Protein AF-A0AAD6BF63-F1 (afdb_mono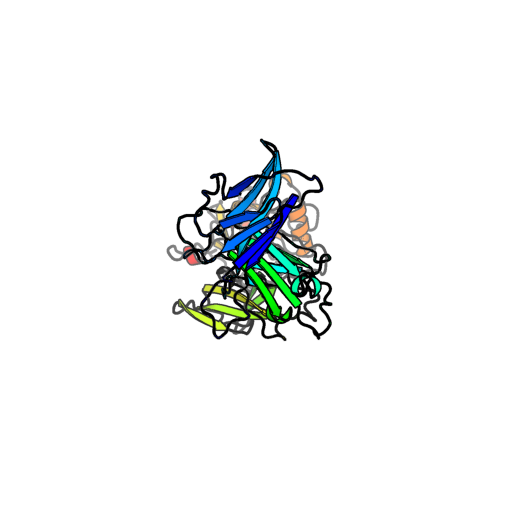mer)

Solvent-accessible surface area (backbone atoms only — not comparable to full-atom values): 25224 Å² total; per-residue (Å²): 88,82,49,79,48,80,51,78,72,89,88,39,99,86,49,101,62,74,76,59,61,53,77,49,70,58,66,68,98,68,91,70,81,52,47,65,30,43,80,86,42,76,59,72,80,46,100,44,47,49,79,58,62,60,34,38,37,42,36,69,60,101,60,81,88,59,42,46,37,36,31,25,48,89,91,45,77,47,20,34,39,37,37,33,40,58,60,85,86,80,96,36,78,48,62,45,15,47,34,61,57,53,46,36,37,36,40,39,46,72,83,79,77,63,97,71,82,90,50,75,71,47,50,36,39,20,73,34,66,47,34,66,75,66,43,94,82,42,70,70,47,71,47,72,76,52,96,71,32,32,62,44,80,47,75,58,87,71,59,74,91,55,85,81,90,68,62,49,37,40,21,40,40,36,38,52,64,54,30,35,38,77,50,72,48,75,44,49,70,71,74,30,27,34,35,59,45,42,42,79,74,50,45,44,54,55,95,79,32,25,38,51,44,71,42,78,31,92,70,47,53,79,59,55,89,76,55,39,69,38,52,42,36,40,35,25,32,60,90,78,63,49,76,49,74,38,70,54,54,61,39,72,60,63,41,50,32,36,30,38,24,30,22,52,61,85,52,98,33,42,69,18,55,68,35,73,78,40,69,60,74,53,65,36,90,79,50,62,45,30,33,33,34,66,33,60,68,93,66,41,22,52,47,64,23,38,58,38,74,74,43,42,34,76,83,88,64,69,43,74,73,37,43,41,30,67,41,41,53,47,42,28,73,55,80,56,60,62,39,82,70,36,44,72,17,33,37,38,27,36,52,53,101,54,56,66,50,54,33,45,35,40,40,44,74,39,39,26,56,29,35,38,37,13,41,68,51,58,85,36,48,78,76,84,72,88,44,56,66,86,78,68,88,83,65,38,67,40,29,38,29,36,27,40,8,35,59,39,48,51,53,54,50,53,30,59,77,68,73,42,79,54,33,32,26,30,38,66,48,70,64,86,80,45,78,87,53,85,76,51,54,57,92,82,50,72,129

InterPro domains:
  IPR003137 PA domain [PF02225] (324-409)
  IPR013783 Immunoglobulin-like fold [G3DSA:2.60.40.10] (90-192)
  IPR013783 Immunoglobulin-like fold [G3DSA:2.60.40.10] (196-277)
  IPR015528 Interleukin-12 beta [PR01928] (93-108)
  IPR015528 Interleukin-12 beta [PR01928] (159-170)
  IPR015528 Interleukin-12 beta [PR01928] (219-229)
  IPR019482 Interleukin-12 beta, central domain [PF10420] (91-175)
  IPR036116 Fibronectin type III superfamily [SSF49265] (84-193)
  IPR046450 PA domain superfamily [SSF52025] (342-430)
  IPR050676 Interleukin-12 [PTHR48485] (19-280)

Structure (mmCIF, N/CA/C/O backbone):
data_AF-A0AAD6BF63-F1
#
_entry.id   AF-A0AAD6BF63-F1
#
loop_
_atom_site.group_PDB
_atom_site.id
_atom_site.type_symbol
_atom_site.label_atom_id
_atom_site.label_alt_id
_atom_site.label_comp_id
_atom_site.label_asym_id
_atom_site.label_entity_id
_atom_site.label_seq_id
_atom_site.pdbx_PDB_ins_code
_atom_site.Cartn_x
_atom_site.Cartn_y
_atom_site.Cartn_z
_atom_site.occupancy
_atom_site.B_iso_or_equiv
_atom_site.auth_seq_id
_atom_site.auth_comp_id
_atom_site.auth_asym_id
_atom_site.auth_atom_id
_atom_site.pdbx_PDB_model_num
ATOM 1 N N . MET A 1 1 ? -41.606 5.055 28.923 1.00 44.38 1 MET A N 1
ATOM 2 C CA . MET A 1 1 ? -40.143 5.144 29.204 1.00 44.38 1 MET A CA 1
ATOM 3 C C . MET A 1 1 ? -39.521 3.751 29.222 1.00 44.38 1 MET A C 1
ATOM 5 O O . MET A 1 1 ? -40.107 2.867 29.837 1.00 44.38 1 MET A O 1
ATOM 9 N N . SER A 1 2 ? -38.359 3.541 28.598 1.00 39.62 2 SER A N 1
ATOM 10 C CA . SER A 1 2 ? -37.709 2.217 28.522 1.00 39.62 2 SER A CA 1
ATOM 11 C C . SER A 1 2 ? -36.496 2.126 29.455 1.00 39.62 2 SER A C 1
ATOM 13 O O . SER A 1 2 ? -35.692 3.055 29.500 1.00 39.62 2 SER A O 1
ATOM 15 N N . GLY A 1 3 ? -36.372 1.033 30.209 1.00 42.16 3 GLY A N 1
ATOM 16 C CA . GLY A 1 3 ? -35.254 0.733 31.108 1.00 42.16 3 GLY A CA 1
ATOM 17 C C . GLY A 1 3 ? -34.607 -0.624 30.805 1.00 42.16 3 GLY A C 1
ATOM 18 O O . GLY A 1 3 ? -35.201 -1.479 30.152 1.00 42.16 3 GLY A O 1
ATOM 19 N N . LEU A 1 4 ? -33.380 -0.819 31.281 1.00 47.75 4 LEU A N 1
ATOM 20 C CA . LEU A 1 4 ? -32.628 -2.076 31.197 1.00 47.75 4 LEU A CA 1
ATOM 21 C C . LEU A 1 4 ? -32.283 -2.522 32.622 1.00 47.75 4 LEU A C 1
ATOM 23 O O . LEU A 1 4 ? -31.852 -1.688 33.423 1.00 47.75 4 LEU A O 1
ATOM 27 N N . LEU A 1 5 ? -32.489 -3.803 32.937 1.00 49.31 5 LEU A N 1
ATOM 28 C CA . LEU A 1 5 ? -32.073 -4.417 34.198 1.00 49.31 5 LEU A CA 1
ATOM 29 C C . LEU A 1 5 ? -31.110 -5.570 33.892 1.00 49.31 5 LEU A C 1
ATOM 31 O O . LEU A 1 5 ? -31.441 -6.473 33.122 1.00 49.31 5 LEU A O 1
ATOM 35 N N . PHE A 1 6 ? -29.921 -5.523 34.487 1.00 49.81 6 PHE A N 1
ATOM 36 C CA . PHE A 1 6 ? -28.864 -6.510 34.276 1.00 49.81 6 PHE A CA 1
ATOM 37 C C . PHE A 1 6 ? -28.764 -7.450 35.475 1.00 49.81 6 PHE A C 1
ATOM 39 O O . PHE A 1 6 ? -28.736 -6.992 36.618 1.00 49.81 6 PHE A O 1
ATOM 46 N N . LEU A 1 7 ? -28.682 -8.754 35.212 1.00 48.94 7 LEU A N 1
ATOM 47 C CA . LEU A 1 7 ? -28.400 -9.771 36.223 1.00 48.94 7 LEU A CA 1
ATOM 48 C C . LEU A 1 7 ? -26.931 -10.204 36.095 1.00 48.94 7 LEU A C 1
ATOM 50 O O . LEU A 1 7 ? -26.567 -10.829 35.099 1.00 48.94 7 LEU A O 1
ATOM 54 N N . SER A 1 8 ? -26.104 -9.854 37.090 1.00 38.94 8 SER A N 1
ATOM 55 C CA . SER A 1 8 ? -24.683 -10.235 37.168 1.00 38.94 8 SER A CA 1
ATOM 56 C C . SER A 1 8 ? -24.482 -11.463 38.057 1.00 38.94 8 SER A C 1
ATOM 58 O O . SER A 1 8 ? -25.008 -11.511 39.168 1.00 38.94 8 SER A O 1
ATOM 60 N N . LEU A 1 9 ? -23.694 -12.436 37.589 1.00 41.47 9 LEU A N 1
ATOM 61 C CA . LEU A 1 9 ? -23.338 -13.660 38.328 1.00 41.47 9 LEU A CA 1
ATOM 62 C C . LEU A 1 9 ? -22.025 -13.526 39.132 1.00 41.47 9 LEU A C 1
ATOM 64 O O . LEU A 1 9 ? -21.637 -14.438 39.858 1.00 41.47 9 LEU A O 1
ATOM 68 N N . THR A 1 10 ? -21.340 -12.381 39.058 1.00 33.66 10 THR A N 1
ATOM 69 C CA . THR A 1 10 ? -19.917 -12.261 39.442 1.00 33.66 10 THR A CA 1
ATOM 70 C C . THR A 1 10 ? -19.624 -12.126 40.949 1.00 33.66 10 THR A C 1
ATOM 72 O O . THR A 1 10 ? -18.468 -12.010 41.347 1.00 33.66 10 THR A O 1
ATOM 75 N N . GLY A 1 11 ? -20.634 -12.208 41.821 1.00 28.75 11 GLY A N 1
ATOM 76 C CA . GLY A 1 11 ? -20.470 -12.187 43.285 1.00 28.75 11 GLY A CA 1
ATOM 77 C C . GLY A 1 11 ? -20.518 -13.557 43.973 1.00 28.75 11 GLY A C 1
ATOM 78 O O . GLY A 1 11 ? -20.603 -13.613 45.198 1.00 28.75 11 GLY A O 1
ATOM 79 N N . ALA A 1 12 ? -20.524 -14.656 43.220 1.00 29.94 12 ALA A N 1
ATOM 80 C CA . ALA A 1 12 ? -20.884 -15.970 43.735 1.00 29.94 12 ALA A CA 1
ATOM 81 C C . ALA A 1 12 ? -19.907 -17.061 43.280 1.00 29.94 12 ALA A C 1
ATOM 83 O O . ALA A 1 12 ? -20.274 -17.959 42.529 1.00 29.94 12 ALA A O 1
ATOM 84 N N . GLN A 1 13 ? -18.679 -17.057 43.807 1.00 30.78 13 GLN A N 1
ATOM 85 C CA . GLN A 1 13 ? -17.830 -18.255 43.705 1.00 30.78 13 GLN A CA 1
ATOM 86 C C . GLN A 1 13 ? -18.372 -19.467 44.494 1.00 30.78 13 GLN A C 1
ATOM 88 O O . GLN A 1 13 ? -17.776 -20.531 44.406 1.00 30.78 13 GLN A O 1
ATOM 93 N N . ASP A 1 14 ? -19.531 -19.362 45.162 1.00 27.61 14 ASP A N 1
ATOM 94 C CA . ASP A 1 14 ? -20.196 -20.495 45.829 1.00 27.61 14 ASP A CA 1
ATOM 95 C C . ASP A 1 14 ? -21.726 -20.588 45.627 1.00 27.61 14 ASP A C 1
ATOM 97 O O . ASP A 1 14 ? -22.393 -21.364 46.311 1.00 27.61 14 ASP A O 1
ATOM 101 N N . LEU A 1 15 ? -22.329 -19.872 44.667 1.00 29.83 15 LEU A N 1
ATOM 102 C CA . LEU A 1 15 ? -23.764 -20.035 44.372 1.00 29.83 15 LEU A CA 1
ATOM 103 C C . LEU A 1 15 ? -24.017 -20.211 42.872 1.00 29.83 15 LEU A C 1
ATOM 105 O O . LEU A 1 15 ? -24.083 -19.257 42.108 1.00 29.83 15 LEU A O 1
ATOM 109 N N . LYS A 1 16 ? -24.276 -21.462 42.472 1.00 32.34 16 LYS A N 1
ATOM 110 C CA . LYS A 1 16 ? -24.916 -21.845 41.199 1.00 32.34 16 LYS A CA 1
ATOM 111 C C . LYS A 1 16 ? -26.391 -21.391 41.121 1.00 32.34 16 LYS A C 1
ATOM 113 O O . LYS A 1 16 ? -27.248 -22.186 40.736 1.00 32.34 16 LYS A O 1
ATOM 118 N N . ARG A 1 17 ? -26.742 -20.176 41.548 1.00 39.25 17 ARG A N 1
ATOM 119 C CA . ARG A 1 17 ? -28.138 -19.708 41.562 1.00 39.25 17 ARG A CA 1
ATOM 120 C C . ARG A 1 17 ? -28.266 -18.246 41.156 1.00 39.25 17 ARG A C 1
ATOM 122 O O . ARG A 1 17 ? -27.541 -17.389 41.650 1.00 39.25 17 ARG A O 1
ATOM 129 N N . PHE A 1 18 ? -29.241 -17.999 40.278 1.00 46.19 18 PHE A N 1
ATOM 130 C CA . PHE A 1 18 ? -29.850 -16.691 40.038 1.00 46.19 18 PHE A CA 1
ATOM 131 C C . PHE A 1 18 ? -30.258 -16.037 41.372 1.00 46.19 18 PHE A C 1
ATOM 133 O O . PHE A 1 18 ? -30.515 -16.768 42.334 1.00 46.19 18 PHE A O 1
ATOM 140 N N . PRO A 1 19 ? -30.374 -14.696 41.463 1.00 53.03 19 PRO A N 1
ATOM 141 C CA . PRO A 1 19 ? -31.053 -14.095 42.605 1.00 53.03 19 PRO A CA 1
ATOM 142 C C . PRO A 1 19 ? -32.443 -14.726 42.727 1.00 53.03 19 PRO A C 1
ATOM 144 O O . PRO A 1 19 ? -33.228 -14.685 41.782 1.00 53.03 19 PRO A O 1
ATOM 147 N N . GLU A 1 20 ? -32.722 -15.345 43.878 1.00 54.06 20 GLU A N 1
ATOM 148 C CA . GLU A 1 20 ? -33.963 -16.103 44.102 1.00 54.06 20 GLU A CA 1
ATOM 149 C C . GLU A 1 20 ? -35.209 -15.206 43.980 1.00 54.06 20 GLU A C 1
ATOM 151 O O . GLU A 1 20 ? -36.297 -15.709 43.711 1.00 54.06 20 GLU A O 1
ATOM 156 N N . HIS A 1 21 ? -35.039 -13.879 44.098 1.00 64.25 21 HIS A N 1
ATOM 157 C CA . HIS A 1 21 ? -36.089 -12.871 43.971 1.00 64.25 21 HIS A CA 1
ATOM 158 C C . HIS A 1 21 ? -35.571 -11.570 43.333 1.00 64.25 21 HIS A C 1
ATOM 160 O O . HIS A 1 21 ? -34.516 -11.064 43.721 1.00 64.25 21 HIS A O 1
ATOM 166 N N . PHE A 1 22 ? -36.339 -10.975 42.414 1.00 71.62 22 PHE A N 1
ATOM 167 C CA . PHE A 1 22 ? -36.123 -9.601 41.941 1.00 71.62 22 PHE A CA 1
ATOM 168 C C . PHE A 1 22 ? -37.445 -8.840 41.781 1.00 71.62 22 PHE A C 1
ATOM 170 O O . PHE A 1 22 ? -38.493 -9.437 41.541 1.00 71.62 22 PHE A O 1
ATOM 177 N N . THR A 1 23 ? -37.397 -7.510 41.911 1.00 75.88 23 THR A N 1
ATOM 178 C CA . THR A 1 23 ? -38.577 -6.638 41.798 1.00 75.88 23 THR A CA 1
ATOM 179 C C . THR A 1 23 ? -38.396 -5.622 40.674 1.00 75.88 23 THR A C 1
ATOM 181 O O . THR A 1 23 ? -37.418 -4.876 40.644 1.00 75.88 23 THR A O 1
ATOM 184 N N . LEU A 1 24 ? -39.357 -5.572 39.753 1.00 77.56 24 LEU A N 1
ATOM 185 C CA . LEU A 1 24 ? -39.456 -4.567 38.698 1.00 77.56 24 LEU A CA 1
ATOM 186 C C . LEU A 1 24 ? -40.456 -3.486 39.113 1.00 77.56 24 LEU A C 1
ATOM 188 O O . LEU A 1 24 ? -41.549 -3.803 39.567 1.00 77.56 24 LEU A O 1
ATOM 192 N N . THR A 1 25 ? -40.116 -2.214 38.914 1.00 82.19 25 THR A N 1
ATOM 193 C CA . THR A 1 25 ? -41.004 -1.079 39.220 1.00 82.19 25 THR A CA 1
ATOM 194 C C . THR A 1 25 ? -41.415 -0.366 37.938 1.00 82.19 25 THR A C 1
ATOM 196 O O . THR A 1 25 ? -40.563 0.038 37.140 1.00 82.19 25 THR A O 1
ATOM 199 N N . CYS A 1 26 ? -42.720 -0.174 37.743 1.00 80.62 26 CYS A N 1
ATOM 200 C CA . CYS A 1 26 ? -43.263 0.585 36.622 1.00 80.62 26 CYS A CA 1
ATOM 201 C C . CYS A 1 26 ? -42.942 2.074 36.814 1.00 80.62 26 CYS A C 1
ATOM 203 O O . CYS A 1 26 ? -43.408 2.711 37.759 1.00 80.62 26 CYS A O 1
ATOM 205 N N . ARG A 1 27 ? -42.129 2.650 35.920 1.00 77.19 27 ARG A N 1
ATOM 206 C CA . ARG A 1 27 ? -41.770 4.075 35.977 1.00 77.19 27 ARG A CA 1
ATOM 207 C C . ARG A 1 27 ? -42.906 4.922 35.405 1.00 77.19 27 ARG A C 1
ATOM 209 O O . ARG A 1 27 ? -42.958 5.148 34.198 1.00 77.19 27 ARG A O 1
ATOM 216 N N . THR A 1 28 ? -43.798 5.393 36.270 1.00 74.62 28 THR A N 1
ATOM 217 C CA . THR A 1 28 ? -44.911 6.285 35.921 1.00 74.62 28 THR A CA 1
ATOM 218 C C . THR A 1 28 ? -45.142 7.318 37.024 1.00 74.62 28 THR A C 1
ATOM 220 O O . THR A 1 28 ? -44.917 7.037 38.197 1.00 74.62 28 THR A O 1
ATOM 223 N N . ASN A 1 29 ? -45.592 8.516 36.643 1.00 68.12 29 ASN A N 1
ATOM 224 C CA . ASN A 1 29 ? -45.964 9.587 37.578 1.00 68.12 29 ASN A CA 1
ATOM 225 C C . ASN A 1 29 ? -47.451 9.530 37.961 1.00 68.12 29 ASN A C 1
ATOM 227 O O . ASN A 1 29 ? -47.961 10.460 38.580 1.00 68.12 29 ASN A O 1
ATOM 231 N N . VAL A 1 30 ? -48.168 8.496 37.518 1.00 66.62 30 VAL A N 1
ATOM 232 C CA . VAL A 1 30 ? -49.625 8.445 37.599 1.00 66.62 30 VAL A CA 1
ATOM 233 C C . VAL A 1 30 ? -50.057 7.320 38.529 1.00 66.62 30 VAL A C 1
ATOM 235 O O . VAL A 1 30 ? -49.798 6.155 38.236 1.00 66.62 30 VAL A O 1
ATOM 238 N N . GLU A 1 31 ? -50.760 7.667 39.603 1.00 63.38 31 GLU A N 1
ATOM 239 C CA . GLU A 1 31 ? -51.355 6.714 40.545 1.00 63.38 31 GLU A CA 1
ATOM 240 C C . GLU A 1 31 ? -52.529 5.957 39.896 1.00 63.38 31 GLU A C 1
ATOM 242 O O . GLU A 1 31 ? -53.325 6.541 39.159 1.00 63.38 31 GLU A O 1
ATOM 247 N N . GLY A 1 32 ? -52.612 4.645 40.124 1.00 68.19 32 GLY A N 1
ATOM 248 C CA . GLY A 1 32 ? -53.682 3.779 39.616 1.00 68.19 32 GLY A CA 1
ATOM 249 C C . GLY A 1 32 ? -53.213 2.345 39.370 1.00 68.19 32 GLY A C 1
ATOM 250 O O . GLY A 1 32 ? -52.009 2.086 39.365 1.00 68.19 32 GLY A O 1
ATOM 251 N N . ASP A 1 33 ? -54.161 1.432 39.142 1.00 74.81 33 ASP A N 1
ATOM 252 C CA . ASP A 1 33 ? -53.856 0.044 38.785 1.00 74.81 33 ASP A CA 1
ATOM 253 C C . ASP A 1 33 ? -53.136 -0.032 37.433 1.00 74.81 33 ASP A C 1
ATOM 255 O O . ASP A 1 33 ? -53.403 0.725 36.492 1.00 74.81 33 ASP A O 1
ATOM 259 N N . VAL A 1 34 ? -52.178 -0.947 37.370 1.00 80.94 34 VAL A N 1
ATOM 260 C CA . VAL A 1 34 ? -51.298 -1.200 36.229 1.00 80.94 34 VAL A CA 1
ATOM 261 C C . VAL A 1 34 ? -51.386 -2.687 35.922 1.00 80.94 34 VAL A C 1
ATOM 263 O O . VAL A 1 34 ? -51.568 -3.476 36.840 1.00 80.94 34 VAL A O 1
ATOM 266 N N . THR A 1 35 ? -51.251 -3.089 34.665 1.00 82.31 35 THR A N 1
ATOM 267 C CA . THR A 1 35 ? -51.138 -4.501 34.272 1.00 82.31 35 THR A CA 1
ATOM 268 C C . THR A 1 35 ? -49.757 -4.775 33.697 1.00 82.31 35 THR A C 1
ATOM 270 O O . THR A 1 35 ? -49.189 -3.936 32.995 1.00 82.31 35 THR A O 1
ATOM 273 N N . TRP A 1 36 ? -49.180 -5.932 34.020 1.00 79.56 36 TRP A N 1
ATOM 274 C CA . TRP A 1 36 ? -47.876 -6.349 33.507 1.00 79.56 36 TRP A CA 1
ATOM 275 C C . TRP A 1 36 ? -48.029 -7.428 32.437 1.00 79.56 36 TRP A C 1
ATOM 277 O O . TRP A 1 36 ? -48.883 -8.298 32.531 1.00 79.56 36 TRP A O 1
ATOM 287 N N . THR A 1 37 ? -47.168 -7.364 31.428 1.00 79.75 37 THR A N 1
ATOM 288 C CA . THR A 1 37 ? -47.115 -8.298 30.290 1.00 79.75 37 THR A CA 1
ATOM 289 C C . THR A 1 37 ? -45.669 -8.733 30.062 1.00 79.75 37 THR A C 1
ATOM 291 O O . THR A 1 37 ? -44.748 -7.925 30.256 1.00 79.75 37 THR A O 1
ATOM 294 N N . PHE A 1 38 ? -45.461 -9.974 29.620 1.00 76.69 38 PHE A N 1
ATOM 295 C CA . PHE A 1 38 ? -44.154 -10.509 29.235 1.00 76.69 38 PHE A CA 1
ATOM 296 C C . PHE A 1 38 ? -44.184 -10.904 27.760 1.00 76.69 38 PHE A C 1
ATOM 298 O O . PHE A 1 38 ? -45.038 -11.668 27.339 1.00 76.69 38 PHE A O 1
ATOM 305 N N . GLN A 1 39 ? -43.276 -10.352 26.950 1.00 69.94 39 GLN A N 1
ATOM 306 C CA . GLN A 1 39 ? -43.172 -10.656 25.509 1.00 69.94 39 GLN A CA 1
ATOM 307 C C . GLN A 1 39 ? -44.490 -10.577 24.693 1.00 69.94 39 GLN A C 1
ATOM 309 O O . GLN A 1 39 ? -44.548 -11.136 23.606 1.00 69.94 39 GLN A O 1
ATOM 314 N N . LEU A 1 40 ? -45.482 -9.790 25.141 1.00 57.44 40 LEU A N 1
ATOM 315 C CA . LEU A 1 40 ? -46.830 -9.641 24.545 1.00 57.44 40 LEU A CA 1
ATOM 316 C C . LEU A 1 40 ? -47.825 -10.770 24.866 1.00 57.44 40 LEU A C 1
ATOM 318 O O . LEU A 1 40 ? -48.941 -10.734 24.355 1.00 57.44 40 LEU A O 1
ATOM 322 N N . GLU A 1 41 ? -47.462 -11.705 25.737 1.00 61.75 41 GLU A N 1
ATOM 323 C CA . GLU A 1 41 ? -48.410 -12.600 26.396 1.00 61.75 41 GLU A CA 1
ATOM 324 C C . GLU A 1 41 ? -48.751 -12.022 27.778 1.00 61.75 41 GLU A C 1
ATOM 326 O O . GLU A 1 41 ? -47.901 -11.416 28.456 1.00 61.75 41 GLU A O 1
ATOM 331 N N . ASP A 1 42 ? -50.026 -12.130 28.165 1.00 56.78 42 ASP A N 1
ATOM 332 C CA . ASP A 1 42 ? -50.430 -11.823 29.534 1.00 56.78 42 ASP A CA 1
ATOM 333 C C . ASP A 1 42 ? -49.626 -12.732 30.458 1.00 56.78 42 ASP A C 1
ATOM 335 O O . ASP A 1 42 ? -49.491 -13.931 30.212 1.00 56.78 42 ASP A O 1
ATOM 339 N N . VAL A 1 43 ? -49.025 -12.146 31.493 1.00 57.78 43 VAL A N 1
ATOM 340 C CA . VAL A 1 43 ? -48.313 -12.948 32.482 1.00 57.78 43 VAL A CA 1
ATOM 341 C C . VAL A 1 43 ? -49.380 -13.703 33.256 1.00 57.78 43 VAL A C 1
ATOM 343 O O . VAL A 1 43 ? -50.027 -13.123 34.130 1.00 57.78 43 VAL A O 1
ATOM 346 N N . ASP A 1 44 ? -49.585 -14.975 32.920 1.00 53.03 44 ASP A N 1
ATOM 347 C CA . ASP A 1 44 ? -50.369 -15.861 33.766 1.00 53.03 44 ASP A CA 1
ATOM 348 C C . ASP A 1 44 ? -49.751 -15.808 35.165 1.00 53.03 44 ASP A C 1
ATOM 350 O O . ASP A 1 44 ? -48.532 -15.917 35.333 1.00 53.03 44 ASP A O 1
ATOM 354 N N . ILE A 1 45 ? -50.590 -15.543 36.168 1.00 51.50 45 ILE A N 1
ATOM 355 C CA . ILE A 1 45 ? -50.193 -15.465 37.575 1.00 51.50 45 ILE A CA 1
ATOM 356 C C . ILE A 1 45 ? -49.860 -16.892 38.028 1.00 51.50 45 ILE A C 1
ATOM 358 O O . ILE A 1 45 ? -50.635 -17.548 38.721 1.00 51.50 45 ILE A O 1
ATOM 362 N N . GLU A 1 46 ? -48.731 -17.416 37.569 1.00 55.47 46 GLU A N 1
ATOM 363 C CA . GLU A 1 46 ? -48.124 -18.615 38.119 1.00 55.47 46 GLU A CA 1
ATOM 364 C C . GLU A 1 46 ? -47.610 -18.299 39.531 1.00 55.47 46 GLU A C 1
ATOM 366 O O . GLU A 1 46 ? -47.319 -17.147 39.866 1.00 55.47 46 GLU A O 1
ATOM 371 N N . GLU A 1 47 ? -47.467 -19.326 40.374 1.00 56.12 47 GLU A N 1
ATOM 372 C CA . GLU A 1 47 ? -47.097 -19.209 41.800 1.00 56.12 47 GLU A CA 1
ATOM 373 C C . GLU A 1 47 ? -45.792 -18.417 42.057 1.00 56.12 47 GLU A C 1
ATOM 375 O O . GLU A 1 47 ? -45.533 -17.979 43.179 1.00 56.12 47 GLU A O 1
ATOM 380 N N . ASN A 1 48 ? -45.006 -18.181 41.005 1.00 60.34 48 ASN A N 1
ATOM 381 C CA . ASN A 1 48 ? -43.689 -17.563 41.008 1.00 60.34 48 ASN A CA 1
ATOM 382 C C . ASN A 1 48 ? -43.669 -16.061 40.652 1.00 60.34 48 ASN A C 1
ATOM 384 O O . ASN A 1 48 ? -42.594 -15.455 40.650 1.00 60.34 48 ASN A O 1
ATOM 388 N N . ILE A 1 49 ? -44.812 -15.432 40.340 1.00 68.38 49 ILE A N 1
ATOM 389 C CA . ILE A 1 49 ? -44.883 -14.001 39.995 1.00 68.38 49 ILE A CA 1
ATOM 390 C C . ILE A 1 49 ? -45.975 -13.308 40.817 1.00 68.38 49 ILE A C 1
ATOM 392 O O . ILE A 1 49 ? -47.158 -13.612 40.709 1.00 68.38 49 ILE A O 1
ATOM 396 N N . GLN A 1 50 ? -45.578 -12.329 41.632 1.00 71.94 50 GLN A N 1
ATOM 397 C CA . GLN A 1 50 ? -46.481 -11.544 42.472 1.00 71.94 50 GLN A CA 1
ATOM 398 C C . GLN A 1 50 ? -46.548 -10.099 41.998 1.00 71.94 50 GLN A C 1
ATOM 400 O O . GLN A 1 50 ? -45.577 -9.341 42.084 1.00 71.94 50 GLN A O 1
ATOM 405 N N . GLN A 1 51 ? -47.730 -9.693 41.546 1.00 72.75 51 GLN A N 1
ATOM 406 C CA . GLN A 1 51 ? -47.998 -8.309 41.205 1.00 72.75 51 GLN A CA 1
ATOM 407 C C . GLN A 1 51 ? -48.482 -7.534 42.434 1.00 72.75 51 GLN A C 1
ATOM 409 O O . GLN A 1 51 ? -49.452 -7.912 43.086 1.00 72.75 51 GLN A O 1
ATOM 414 N N . ASN A 1 52 ? -47.820 -6.419 42.733 1.00 73.69 52 ASN A N 1
ATOM 415 C CA . ASN A 1 52 ? -48.159 -5.541 43.846 1.00 73.69 52 ASN A CA 1
ATOM 416 C C . ASN A 1 52 ? -48.255 -4.088 43.352 1.00 73.69 52 ASN A C 1
ATOM 418 O O . ASN A 1 52 ? -47.339 -3.276 43.524 1.00 73.69 52 ASN A O 1
ATOM 422 N N . GLY A 1 53 ? -49.355 -3.789 42.651 1.00 76.19 53 GLY A N 1
ATOM 423 C CA . GLY A 1 53 ? -49.615 -2.490 42.027 1.00 76.19 53 GLY A CA 1
ATOM 424 C C . GLY A 1 53 ? -48.540 -2.105 41.005 1.00 76.19 53 GLY A C 1
ATOM 425 O O . GLY A 1 53 ? -48.438 -2.702 39.934 1.00 76.19 53 GLY A O 1
ATOM 426 N N . LEU A 1 54 ? -47.720 -1.107 41.354 1.00 79.94 54 LEU A N 1
ATOM 427 C CA . LEU A 1 54 ? -46.617 -0.601 40.523 1.00 79.94 54 LEU A CA 1
ATOM 428 C C . LEU A 1 54 ? -45.405 -1.541 40.456 1.00 79.94 54 LEU A C 1
ATOM 430 O O . LEU A 1 54 ? -44.557 -1.362 39.579 1.00 79.94 54 LEU A O 1
ATOM 434 N N . ASN A 1 55 ? -45.304 -2.508 41.369 1.00 81.56 55 ASN A N 1
ATOM 435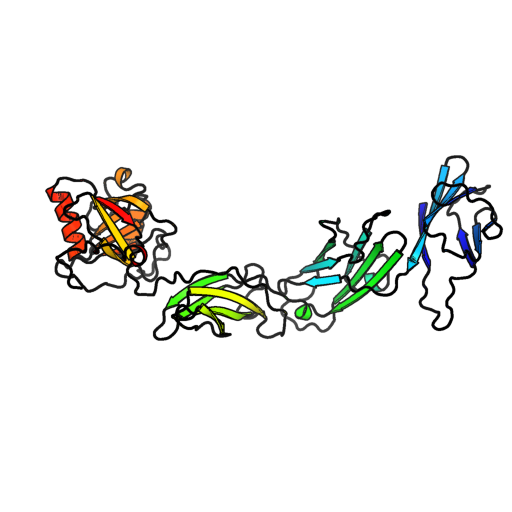 C CA . ASN A 1 55 ? -44.172 -3.420 41.469 1.00 81.56 55 ASN A CA 1
ATOM 436 C C . ASN A 1 55 ? -44.557 -4.835 41.023 1.00 81.56 55 ASN A C 1
ATOM 438 O O . ASN A 1 55 ? -45.640 -5.319 41.344 1.00 81.56 55 ASN A O 1
ATOM 442 N N . LEU A 1 56 ? -43.646 -5.509 40.329 1.00 78.94 56 LEU A N 1
ATOM 443 C CA . LEU A 1 56 ? -43.746 -6.916 39.953 1.00 78.94 56 LEU A CA 1
ATOM 444 C C . LEU A 1 56 ? -42.586 -7.671 40.599 1.00 78.94 56 LEU A C 1
ATOM 446 O O . LEU A 1 56 ? -41.429 -7.412 40.269 1.00 78.94 56 LEU A O 1
ATOM 450 N N . SER A 1 57 ? -42.888 -8.574 41.525 1.00 77.31 57 SER A N 1
ATOM 451 C CA . SER A 1 57 ? -41.904 -9.448 42.162 1.00 77.31 57 SER A CA 1
ATOM 452 C C . SER A 1 57 ? -41.884 -10.796 41.455 1.00 77.31 57 SER A C 1
ATOM 454 O O . SER A 1 57 ? -42.921 -11.438 41.328 1.00 77.31 57 SER A O 1
ATOM 456 N N . VAL A 1 58 ? -40.707 -11.231 41.020 1.00 73.94 58 VAL A N 1
ATOM 457 C CA . VAL A 1 58 ? -40.498 -12.513 40.339 1.00 73.94 58 VAL A CA 1
ATOM 458 C C . VAL A 1 58 ? -39.602 -13.378 41.220 1.00 73.94 58 VAL A C 1
ATOM 460 O O . VAL A 1 58 ? -38.535 -12.925 41.645 1.00 73.94 58 VAL A O 1
ATOM 463 N N . SER A 1 59 ? -40.046 -14.596 41.529 1.00 64.88 59 SER A N 1
ATOM 464 C CA . SER A 1 59 ? -39.359 -15.565 42.386 1.00 64.88 59 SER A CA 1
ATOM 465 C C . SER A 1 59 ? -38.994 -16.834 41.619 1.00 64.88 59 SER A C 1
ATOM 467 O O . SER A 1 59 ? -39.845 -17.398 40.949 1.00 64.88 59 SER A O 1
ATOM 469 N N . ALA A 1 60 ? -37.730 -17.254 41.726 1.00 55.94 60 ALA A N 1
ATOM 470 C CA . ALA A 1 60 ? -37.146 -18.527 41.278 1.00 55.94 60 ALA A CA 1
ATOM 471 C C . ALA A 1 60 ? -37.900 -19.290 40.160 1.00 55.94 60 ALA A C 1
ATOM 473 O O . ALA A 1 60 ? -38.607 -20.261 40.420 1.00 55.94 60 ALA A O 1
ATOM 474 N N . VAL A 1 61 ? -37.678 -18.897 38.902 1.00 52.38 61 VAL A N 1
ATOM 475 C CA . VAL A 1 61 ? -38.087 -19.692 37.732 1.00 52.38 61 VAL A CA 1
ATOM 476 C C . VAL A 1 61 ? -36.947 -20.649 37.357 1.00 52.38 61 VAL A C 1
ATOM 478 O O . VAL A 1 61 ? -35.794 -20.222 37.279 1.00 52.38 61 VAL A O 1
ATOM 481 N N . ASP A 1 62 ? -37.256 -21.927 37.099 1.00 43.56 62 ASP A N 1
ATOM 482 C CA . ASP A 1 62 ? -36.294 -22.974 36.685 1.00 43.56 62 ASP A CA 1
ATOM 483 C C . ASP A 1 62 ? -35.523 -22.627 35.387 1.00 43.56 62 ASP A C 1
ATOM 485 O O . ASP A 1 62 ? -34.461 -23.186 35.108 1.00 43.56 62 ASP A O 1
ATOM 489 N N . ILE A 1 63 ? -36.039 -21.676 34.599 1.00 50.50 63 ILE A N 1
ATOM 490 C CA . ILE A 1 63 ? -35.436 -21.104 33.388 1.00 50.50 63 ILE A CA 1
ATOM 491 C C . ILE A 1 63 ? -35.592 -19.579 33.491 1.00 50.50 63 ILE A C 1
ATOM 493 O O . ILE A 1 63 ? -36.696 -19.114 33.775 1.00 50.50 63 ILE A O 1
ATOM 497 N N . PRO A 1 64 ? -34.548 -18.757 33.274 1.00 58.16 64 PRO A N 1
ATOM 498 C CA . PRO A 1 64 ? -34.697 -17.318 33.438 1.00 58.16 64 PRO A CA 1
ATOM 499 C C . PRO A 1 64 ? -35.673 -16.778 32.379 1.00 58.16 64 PRO A C 1
ATOM 501 O O . PRO A 1 64 ? -35.419 -16.900 31.180 1.00 58.16 64 PRO A O 1
ATOM 504 N N . MET A 1 65 ? -36.779 -16.163 32.817 1.00 68.31 65 MET A N 1
ATOM 505 C CA . MET A 1 65 ? -37.728 -15.438 31.956 1.00 68.31 65 MET A CA 1
ATOM 506 C C . MET A 1 65 ? -37.093 -14.131 31.455 1.00 68.31 65 MET A C 1
ATOM 508 O O . MET A 1 65 ? -37.474 -13.021 31.835 1.00 68.31 65 MET A O 1
ATOM 512 N N . LEU A 1 66 ? -36.046 -14.270 30.645 1.00 74.00 66 LEU A N 1
ATOM 513 C CA . LEU A 1 66 ? -35.332 -13.181 29.996 1.00 74.00 66 LEU A CA 1
ATOM 514 C C . LEU A 1 66 ? -36.206 -12.590 28.886 1.00 74.00 66 LEU A C 1
ATOM 516 O O . LEU A 1 66 ? -36.884 -13.309 28.151 1.00 74.00 66 LEU A O 1
ATOM 520 N N . GLY A 1 67 ? -36.182 -11.270 28.734 1.00 72.75 67 GLY A N 1
ATOM 521 C CA . GLY A 1 67 ? -36.990 -10.592 27.725 1.00 72.75 67 GLY A CA 1
ATOM 522 C C . GLY A 1 67 ? -37.638 -9.308 28.215 1.00 72.75 67 GLY A C 1
ATOM 523 O O . GLY A 1 67 ? -37.212 -8.703 29.201 1.00 72.75 67 GLY A O 1
ATOM 524 N N . LYS A 1 68 ? -38.648 -8.858 27.470 1.00 79.88 68 LYS A N 1
ATOM 525 C CA . LYS A 1 68 ? -39.328 -7.583 27.699 1.00 79.88 68 LYS A CA 1
ATOM 526 C C . LYS A 1 68 ? -40.485 -7.751 28.679 1.00 79.88 68 LYS A C 1
ATOM 528 O O . LYS A 1 68 ? -41.461 -8.422 28.358 1.00 79.88 68 LYS A O 1
ATOM 533 N N . TYR A 1 69 ? -40.411 -7.035 29.792 1.00 80.62 69 TYR A N 1
ATOM 534 C CA . TYR A 1 69 ? -41.532 -6.792 30.692 1.00 80.62 69 TYR A CA 1
ATOM 535 C C . TYR A 1 69 ? -42.107 -5.416 30.391 1.00 80.62 69 TYR A C 1
ATOM 537 O O . TYR A 1 69 ? -41.369 -4.429 30.353 1.00 80.62 69 TYR A O 1
ATOM 545 N N . SER A 1 70 ? -43.412 -5.326 30.176 1.00 83.56 70 SER A N 1
ATOM 546 C CA . SER A 1 70 ? -44.092 -4.054 29.924 1.00 83.56 70 SER A CA 1
ATOM 547 C C . SER A 1 70 ? -45.248 -3.847 30.881 1.00 83.56 70 SER A C 1
ATOM 549 O O . SER A 1 70 ? -46.043 -4.757 31.098 1.00 83.56 70 SER A O 1
ATOM 551 N N . CYS A 1 71 ? -45.331 -2.636 31.428 1.00 84.56 71 CYS A N 1
ATOM 552 C CA . CYS A 1 71 ? -46.435 -2.204 32.265 1.00 84.56 71 CYS A CA 1
ATOM 553 C C . CYS A 1 71 ? -47.377 -1.285 31.481 1.00 84.56 71 CYS A C 1
ATOM 555 O O . CYS A 1 71 ? -46.937 -0.357 30.790 1.00 84.56 71 CYS A O 1
ATOM 557 N N . TRP A 1 72 ? -48.672 -1.550 31.603 1.00 83.56 72 TRP A N 1
ATOM 558 C CA . TRP A 1 72 ? -49.735 -0.950 30.810 1.00 83.56 72 TRP A CA 1
ATOM 559 C C . TRP A 1 72 ? -50.835 -0.381 31.695 1.00 83.56 72 TRP A C 1
ATOM 561 O O . TRP A 1 72 ? -51.009 -0.771 32.852 1.00 83.56 72 TRP A O 1
ATOM 571 N N . ARG A 1 73 ? -51.602 0.539 31.120 1.00 85.44 73 ARG A N 1
ATOM 572 C CA . ARG A 1 73 ? -52.879 0.996 31.654 1.00 85.44 73 ARG A CA 1
ATOM 573 C C . ARG A 1 73 ? -53.898 0.992 30.526 1.00 85.44 73 ARG A C 1
ATOM 575 O O . ARG A 1 73 ? -53.825 1.826 29.626 1.00 85.44 73 ARG A O 1
ATOM 582 N N . GLY A 1 74 ? -54.847 0.061 30.577 1.00 81.94 74 GLY A N 1
ATOM 583 C CA . GLY A 1 74 ? -55.725 -0.190 29.434 1.00 81.94 74 GLY A CA 1
ATOM 584 C C . GLY A 1 74 ? -54.886 -0.567 28.210 1.00 81.94 74 GLY A C 1
ATOM 585 O O . GLY A 1 74 ? -54.116 -1.519 28.272 1.00 81.94 74 GLY A O 1
ATOM 586 N N . GLU A 1 75 ? -54.987 0.216 27.136 1.00 80.69 75 GLU A N 1
ATOM 587 C CA . GLU A 1 75 ? -54.211 0.025 25.898 1.00 80.69 75 GLU A CA 1
ATOM 588 C C . GLU A 1 75 ? -52.911 0.855 25.840 1.00 80.69 75 GLU A C 1
ATOM 590 O O . GLU A 1 75 ? -52.149 0.752 24.880 1.00 80.69 75 GLU A O 1
ATOM 595 N N . GLU A 1 76 ? -52.620 1.690 26.847 1.00 82.25 76 GLU A N 1
ATOM 596 C CA . GLU A 1 76 ? -51.443 2.566 26.845 1.00 82.25 76 GLU A CA 1
ATOM 597 C C . GLU A 1 76 ? -50.249 1.929 27.577 1.00 82.25 76 GLU A C 1
ATOM 599 O O . GLU A 1 76 ? -50.323 1.603 28.765 1.00 82.25 76 GLU A O 1
ATOM 604 N N . MET A 1 77 ? -49.111 1.792 26.887 1.00 82.19 77 MET A N 1
ATOM 605 C CA . MET A 1 77 ? -47.858 1.304 27.478 1.00 82.19 77 MET A CA 1
ATOM 606 C C . MET A 1 77 ? -47.149 2.425 28.247 1.00 82.19 77 MET A C 1
ATOM 608 O O . MET A 1 77 ? -46.647 3.379 27.652 1.00 82.19 77 MET A O 1
ATOM 612 N N . LEU A 1 78 ? -47.007 2.270 29.563 1.00 83.88 78 LEU A N 1
ATOM 613 C CA . LEU A 1 78 ? -46.376 3.273 30.427 1.00 83.88 78 LEU A CA 1
ATOM 614 C C . LEU A 1 78 ? -44.842 3.147 30.415 1.00 83.88 78 LEU A C 1
ATOM 616 O O . LEU A 1 78 ? -44.091 4.103 30.168 1.00 83.88 78 LEU A O 1
ATOM 620 N N . SER A 1 79 ? -44.343 1.939 30.675 1.00 82.81 79 SER A N 1
ATOM 621 C CA . SER A 1 79 ? -42.911 1.657 30.750 1.00 82.81 79 SER A CA 1
ATOM 622 C C . SER A 1 79 ? -42.602 0.215 30.367 1.00 82.81 79 SER A C 1
ATOM 624 O O . SER A 1 79 ? -43.454 -0.666 30.451 1.00 82.81 79 SER A O 1
ATOM 626 N N . SER A 1 80 ? -41.370 -0.028 29.929 1.00 82.06 80 SER A N 1
ATOM 627 C CA . SER A 1 80 ? -40.875 -1.377 29.677 1.00 82.06 80 SER A CA 1
ATOM 628 C C . SER A 1 80 ? -39.467 -1.553 30.215 1.00 82.06 80 SER A C 1
ATOM 630 O O . SER A 1 80 ? -38.635 -0.660 30.040 1.00 82.06 80 SER A O 1
ATOM 632 N N . THR A 1 81 ? -39.189 -2.722 30.776 1.00 78.31 81 THR A N 1
ATOM 633 C CA . THR A 1 81 ? -37.872 -3.122 31.264 1.00 78.31 81 THR A CA 1
ATOM 634 C C . THR A 1 81 ? -37.455 -4.422 30.591 1.00 78.31 81 THR A C 1
ATOM 636 O O . THR A 1 81 ? -38.219 -5.383 30.580 1.00 78.31 81 THR A O 1
ATOM 639 N N . TYR A 1 82 ? -36.251 -4.457 30.023 1.00 75.69 82 TYR A N 1
ATOM 640 C CA . TYR A 1 82 ? -35.669 -5.691 29.492 1.00 75.69 82 TYR A CA 1
ATOM 641 C C . TYR A 1 82 ? -34.792 -6.364 30.546 1.00 75.69 82 TYR A C 1
ATOM 643 O O . TYR A 1 82 ? -33.919 -5.712 31.122 1.00 75.69 82 TYR A O 1
ATOM 651 N N . LEU A 1 83 ? -35.033 -7.656 30.766 1.00 74.38 83 LEU A N 1
ATOM 652 C CA . LEU A 1 83 ? -34.232 -8.529 31.617 1.00 74.38 83 LEU A CA 1
ATOM 653 C C . LEU A 1 83 ? -33.229 -9.294 30.742 1.00 74.38 83 LEU A C 1
ATOM 655 O O . LEU A 1 83 ? -33.643 -10.050 29.859 1.00 74.38 83 LEU A O 1
ATOM 659 N N . LEU A 1 84 ? -31.932 -9.082 30.975 1.00 73.25 84 LEU A N 1
ATOM 660 C CA . LEU A 1 84 ? -30.836 -9.687 30.208 1.00 73.25 84 LEU A CA 1
ATOM 661 C C . LEU A 1 84 ? -29.865 -10.439 31.129 1.00 73.25 84 LEU A C 1
ATOM 663 O O . LEU A 1 84 ? -29.654 -10.041 32.278 1.00 73.25 84 LEU A O 1
ATOM 667 N N . LEU A 1 85 ? -29.250 -11.498 30.599 1.00 74.88 85 LEU A N 1
ATOM 668 C CA . LEU A 1 85 ? -28.229 -12.294 31.285 1.00 74.88 85 LEU A CA 1
ATOM 669 C C . LEU A 1 85 ? -26.825 -11.763 30.981 1.00 74.88 85 LEU A C 1
ATOM 671 O O . LEU A 1 85 ? -26.488 -11.571 29.815 1.00 74.88 85 LEU A O 1
ATOM 675 N N . GLU A 1 86 ? -25.982 -11.571 31.992 1.00 71.69 86 GLU A N 1
ATOM 676 C CA . GLU A 1 86 ? -24.566 -11.271 31.761 1.00 71.69 86 GLU A CA 1
ATOM 677 C C . GLU A 1 86 ? -23.802 -12.532 31.320 1.00 71.69 86 GLU A C 1
ATOM 679 O O . GLU A 1 86 ? -23.867 -13.570 31.976 1.00 71.69 86 GLU A O 1
ATOM 684 N N . ALA A 1 87 ? -23.102 -12.461 30.184 1.00 71.25 87 ALA A N 1
ATOM 685 C CA . ALA A 1 87 ? -22.335 -13.583 29.643 1.00 71.25 87 ALA A CA 1
ATOM 686 C C . ALA A 1 87 ? -20.869 -13.564 30.113 1.00 71.25 87 ALA A C 1
ATOM 688 O O . ALA A 1 87 ? -20.178 -12.555 29.961 1.00 71.25 87 ALA A O 1
ATOM 689 N N . GLU A 1 88 ? -20.373 -14.708 30.593 1.00 61.66 88 GLU A N 1
ATOM 690 C CA . GLU A 1 88 ? -18.962 -14.914 30.932 1.00 61.66 88 GLU A CA 1
ATOM 691 C C . GLU A 1 88 ? -18.162 -15.324 29.682 1.00 61.66 88 GLU A C 1
ATOM 693 O O . GLU A 1 88 ? -18.451 -16.320 29.029 1.00 61.66 88 GLU A O 1
ATOM 698 N N . GLU A 1 89 ? -17.151 -14.520 29.353 1.00 63.25 89 GLU A N 1
ATOM 699 C CA . GLU A 1 89 ? -16.036 -14.828 28.446 1.00 63.25 89 GLU A CA 1
ATOM 700 C C . GLU A 1 89 ? -16.301 -15.215 26.992 1.00 63.25 89 GLU A C 1
ATOM 702 O O . GLU A 1 89 ? -16.385 -16.395 26.667 1.00 63.25 89 GLU A O 1
ATOM 707 N N . LEU A 1 90 ? -16.119 -14.256 26.073 1.00 54.69 90 LEU A N 1
ATOM 708 C CA . LEU A 1 90 ? -15.694 -14.565 24.703 1.00 54.69 90 LEU A CA 1
ATOM 709 C C . LEU A 1 90 ? -14.727 -13.489 24.158 1.00 54.69 90 LEU A C 1
ATOM 711 O O . LEU A 1 90 ? -14.915 -12.287 24.366 1.00 54.69 90 LEU A O 1
ATOM 715 N N . ASP A 1 91 ? -13.654 -13.914 23.481 1.00 59.81 91 ASP A N 1
ATOM 716 C CA . ASP A 1 91 ? -12.653 -13.024 22.875 1.00 59.81 91 ASP A CA 1
ATOM 717 C C . ASP A 1 91 ? -13.007 -12.735 21.409 1.00 59.81 91 ASP A C 1
ATOM 719 O O . ASP A 1 91 ? -12.605 -13.433 20.474 1.00 59.81 91 ASP A O 1
ATOM 723 N N . TYR A 1 92 ? -13.855 -11.723 21.234 1.00 76.38 92 TYR A N 1
ATOM 724 C CA . TYR A 1 92 ? -14.444 -11.352 19.944 1.00 76.38 92 TYR A CA 1
ATOM 725 C C . TYR A 1 92 ? -13.906 -10.060 19.351 1.00 76.38 92 TYR A C 1
ATOM 727 O O . TYR A 1 92 ? -14.214 -9.764 18.201 1.00 76.38 92 TYR A O 1
ATOM 735 N N . LEU A 1 93 ? -13.117 -9.305 20.116 1.00 87.81 93 LEU A N 1
ATOM 736 C CA . LEU A 1 93 ? -12.651 -7.978 19.741 1.00 87.81 93 LEU A CA 1
ATOM 737 C C . LEU A 1 93 ? -11.177 -8.004 19.315 1.00 87.81 93 LEU A C 1
ATOM 739 O O . LEU A 1 93 ? -10.267 -8.159 20.141 1.00 87.81 93 LEU A O 1
ATOM 743 N N . SER A 1 94 ? -10.948 -7.790 18.023 1.00 91.69 94 SER A N 1
ATOM 744 C CA . SER A 1 94 ? -9.620 -7.586 17.444 1.00 91.69 94 SER A CA 1
ATOM 745 C C . SER A 1 94 ? -9.465 -6.130 17.030 1.00 91.69 94 SER A C 1
ATOM 747 O O . SER A 1 94 ? -10.342 -5.605 16.358 1.00 91.69 94 SER A O 1
ATOM 749 N N . CYS A 1 95 ? -8.363 -5.485 17.400 1.00 93.69 95 CYS A N 1
ATOM 750 C CA . CYS A 1 95 ? -8.086 -4.099 17.030 1.00 93.69 95 CYS A CA 1
ATOM 751 C C . CYS A 1 95 ? -6.779 -4.024 16.246 1.00 93.69 95 CYS A C 1
ATOM 753 O O . CYS A 1 95 ? -5.864 -4.803 16.508 1.00 93.69 95 CYS A O 1
ATOM 755 N N . ARG A 1 96 ? -6.730 -3.111 15.278 1.00 95.00 96 ARG A N 1
ATOM 756 C CA . ARG A 1 96 ? -5.626 -2.907 14.345 1.00 95.00 96 ARG A CA 1
ATOM 757 C C . ARG A 1 96 ? -5.472 -1.421 14.038 1.00 95.00 96 ARG A C 1
ATOM 759 O O . ARG A 1 96 ? -6.431 -0.780 13.601 1.00 95.00 96 ARG A O 1
ATOM 766 N N . ALA A 1 97 ? -4.253 -0.920 14.179 1.00 96.06 97 ALA A N 1
ATOM 767 C CA . ALA A 1 97 ? -3.835 0.408 13.753 1.00 96.06 97 ALA A CA 1
ATOM 768 C C . ALA A 1 97 ? -2.919 0.294 12.527 1.00 96.06 97 ALA A C 1
ATOM 770 O O . ALA A 1 97 ? -1.994 -0.517 12.504 1.00 96.06 97 ALA A O 1
ATOM 771 N N . LYS A 1 98 ? -3.180 1.088 11.485 1.00 94.75 98 LYS A N 1
ATOM 772 C CA . LYS A 1 98 ? -2.386 1.066 10.240 1.00 94.75 98 LYS A CA 1
ATOM 773 C C . LYS A 1 98 ? -1.042 1.774 10.373 1.00 94.75 98 LYS A C 1
ATOM 775 O O . LYS A 1 98 ? -0.147 1.539 9.566 1.00 94.75 98 LYS A O 1
ATOM 780 N N . SER A 1 99 ? -0.955 2.686 11.328 1.00 94.12 99 SER A N 1
ATOM 781 C CA . SER A 1 99 ? 0.103 3.668 11.523 1.00 94.12 99 SER A CA 1
ATOM 782 C C . SER A 1 99 ? -0.060 4.277 12.920 1.00 94.12 99 SER A C 1
ATOM 784 O O . SER A 1 99 ? -0.975 3.897 13.654 1.00 94.12 99 SER A O 1
ATOM 786 N N . TYR A 1 100 ? 0.797 5.230 13.284 1.00 92.94 100 TYR A N 1
ATOM 787 C CA . TYR A 1 100 ? 0.686 5.976 14.542 1.00 92.94 100 TYR A CA 1
ATOM 788 C C . TYR A 1 100 ? -0.249 7.191 14.425 1.00 92.94 100 TYR A C 1
ATOM 790 O O . TYR A 1 100 ? -0.193 8.104 15.246 1.00 92.94 100 TYR A O 1
ATOM 798 N N . ASP A 1 101 ? -1.088 7.236 13.389 1.00 88.94 101 ASP A N 1
ATOM 799 C CA . ASP A 1 101 ? -2.066 8.306 13.222 1.00 88.94 101 ASP A CA 1
ATOM 800 C C . ASP A 1 101 ? -3.115 8.266 14.345 1.00 88.94 101 ASP A C 1
ATOM 802 O O . ASP A 1 101 ? -3.184 7.340 15.147 1.00 88.94 101 ASP A O 1
ATOM 806 N N . CYS A 1 102 ? -3.973 9.281 14.412 1.00 88.81 102 CYS A N 1
ATOM 807 C CA . CYS A 1 102 ? -4.925 9.442 15.512 1.00 88.81 102 CYS A CA 1
ATOM 808 C C . CYS A 1 102 ? -6.129 8.481 15.468 1.00 88.81 102 CYS A C 1
ATOM 810 O O . CYS A 1 102 ? -7.150 8.789 16.084 1.00 88.81 102 CYS A O 1
ATOM 812 N N . ASN A 1 103 ? -6.061 7.373 14.723 1.00 94.50 103 ASN A N 1
ATOM 813 C CA . ASN A 1 103 ? -7.161 6.427 14.580 1.00 94.50 103 ASN A CA 1
ATOM 814 C C . ASN A 1 103 ? -6.707 4.965 14.540 1.00 94.50 103 ASN A C 1
ATOM 816 O O . ASN A 1 103 ? -5.585 4.630 14.162 1.00 94.50 103 ASN A O 1
ATOM 820 N N . PHE A 1 104 ? -7.619 4.083 14.930 1.00 95.44 104 PHE A N 1
ATOM 821 C CA . PHE A 1 104 ? -7.471 2.646 14.778 1.00 95.44 104 PHE A CA 1
ATOM 822 C C . PHE A 1 104 ? -8.835 1.989 14.596 1.00 95.44 104 PHE A C 1
ATOM 824 O O . PHE A 1 104 ? -9.869 2.477 15.057 1.00 95.44 104 PHE A O 1
ATOM 831 N N . SER A 1 105 ? -8.808 0.828 13.957 1.00 95.06 105 SER A N 1
ATOM 832 C CA . SER A 1 105 ? -10.001 0.049 13.663 1.00 95.06 105 SER A CA 1
ATOM 833 C C . SER A 1 105 ? -10.135 -1.105 14.649 1.00 95.06 105 SER A C 1
ATOM 835 O O . SER A 1 105 ? -9.145 -1.741 15.016 1.00 95.06 105 SER A O 1
ATOM 837 N N . CYS A 1 106 ? -11.357 -1.418 15.061 1.00 94.25 106 CYS A N 1
ATOM 838 C CA . CYS A 1 106 ? -11.657 -2.640 15.791 1.00 94.25 106 CYS A CA 1
ATOM 839 C C . CYS A 1 106 ? -12.756 -3.418 15.080 1.00 94.25 106 CYS A C 1
ATOM 841 O O . CYS A 1 106 ? -13.745 -2.861 14.607 1.00 94.25 106 CYS A O 1
ATOM 843 N N . VAL A 1 107 ? -12.591 -4.732 15.033 1.00 92.19 107 VAL A N 1
ATOM 844 C CA . VAL A 1 107 ? -13.550 -5.666 14.467 1.00 92.19 107 VAL A CA 1
ATOM 845 C C . VAL A 1 107 ? -14.044 -6.569 15.580 1.00 92.19 107 VAL A C 1
ATOM 847 O O . VAL A 1 107 ? -13.254 -7.201 16.288 1.00 92.19 107 VAL A O 1
ATOM 850 N N . TRP A 1 108 ? -15.364 -6.633 15.708 1.00 87.75 108 TRP A N 1
ATOM 851 C CA . TRP A 1 108 ? -16.047 -7.589 16.557 1.00 87.75 108 TRP A CA 1
ATOM 852 C C . TRP A 1 108 ? -16.706 -8.666 15.693 1.00 87.75 108 TRP A C 1
ATOM 854 O O . TRP A 1 108 ? -17.434 -8.360 14.742 1.00 87.75 108 TRP A O 1
ATOM 864 N N . ILE A 1 109 ? -16.419 -9.931 16.003 1.00 81.12 109 ILE A N 1
ATOM 865 C CA . ILE A 1 109 ? -16.960 -11.093 15.288 1.00 81.12 109 ILE A CA 1
ATOM 866 C C . ILE A 1 109 ? -17.693 -11.980 16.279 1.00 81.12 109 ILE A C 1
ATOM 868 O O . ILE A 1 109 ? -17.072 -12.496 17.205 1.00 81.12 109 ILE A O 1
ATOM 872 N N . ASP A 1 110 ? -18.974 -12.236 16.028 1.00 73.06 110 ASP A N 1
ATOM 873 C CA . ASP A 1 110 ? -19.703 -13.256 16.773 1.00 73.06 110 ASP A CA 1
ATOM 874 C C . ASP A 1 110 ? -19.358 -14.647 16.228 1.00 73.06 110 ASP A C 1
ATOM 876 O O . ASP A 1 110 ? -19.730 -14.997 15.104 1.00 73.06 110 ASP A O 1
ATOM 880 N N . LYS A 1 111 ? -18.625 -15.457 17.000 1.00 65.94 111 LYS A N 1
ATOM 881 C CA . LYS A 1 111 ? -18.324 -16.845 16.599 1.00 65.94 111 LYS A CA 1
ATOM 882 C C . LYS A 1 111 ? -19.464 -17.815 16.921 1.00 65.94 111 LYS A C 1
ATOM 884 O O . LYS A 1 111 ? -19.379 -18.972 16.511 1.00 65.94 111 LYS A O 1
ATOM 889 N N . ARG A 1 112 ? -20.541 -17.377 17.588 1.00 65.12 112 ARG A N 1
ATOM 890 C CA . ARG A 1 112 ? -21.773 -18.164 17.762 1.00 65.12 112 ARG A CA 1
ATOM 891 C C . ARG A 1 112 ? -22.581 -18.138 16.460 1.00 65.12 112 ARG A C 1
ATOM 893 O O . ARG A 1 112 ? -23.650 -17.553 16.372 1.00 65.12 112 ARG A O 1
ATOM 900 N N . GLN A 1 113 ? -22.052 -18.756 15.403 1.00 55.69 113 GLN A N 1
ATOM 901 C CA . GLN A 1 113 ? -22.765 -18.953 14.134 1.00 55.69 113 GLN A CA 1
ATOM 902 C C . GLN A 1 113 ? -23.823 -20.067 14.249 1.00 55.69 113 GLN A C 1
ATOM 904 O O . GLN A 1 113 ? -23.850 -21.002 13.451 1.00 55.69 113 GLN A O 1
ATOM 909 N N . THR A 1 114 ? -24.699 -20.005 15.250 1.00 46.31 114 THR A N 1
ATOM 910 C CA . THR A 1 114 ? -25.875 -20.877 15.305 1.00 46.31 114 THR A CA 1
ATOM 911 C C . THR A 1 114 ? -26.933 -20.346 14.340 1.00 46.31 114 THR A C 1
ATOM 913 O O . THR A 1 114 ? -27.302 -19.175 14.365 1.00 46.31 114 THR A O 1
ATOM 916 N N . ALA A 1 115 ? -27.382 -21.220 13.438 1.00 42.06 115 ALA A N 1
ATOM 917 C CA . ALA A 1 115 ? -28.163 -20.922 12.236 1.00 42.06 115 ALA A CA 1
ATOM 918 C C . ALA A 1 115 ? -29.614 -20.443 12.472 1.00 42.06 115 ALA A C 1
ATOM 920 O O . ALA A 1 115 ? -30.436 -20.505 11.563 1.00 42.06 115 ALA A O 1
ATOM 921 N N . VAL A 1 116 ? -29.947 -19.948 13.664 1.00 42.88 116 VAL A N 1
ATOM 922 C CA . VAL A 1 116 ? -31.280 -19.431 13.985 1.00 42.88 116 VAL A CA 1
ATOM 923 C C . VAL A 1 116 ? -31.105 -18.135 14.769 1.00 42.88 116 VAL A C 1
ATOM 925 O O . VAL A 1 116 ? -30.948 -18.149 15.982 1.00 42.88 116 VAL A O 1
ATOM 928 N N . ARG A 1 117 ? -31.085 -17.002 14.059 1.00 53.03 117 ARG A N 1
ATOM 929 C CA . ARG A 1 117 ? -31.067 -15.668 14.673 1.00 53.03 117 ARG A CA 1
ATOM 930 C C . ARG A 1 117 ? -32.497 -15.276 15.028 1.00 53.03 117 ARG A C 1
ATOM 932 O O . ARG A 1 117 ? -33.254 -14.890 14.143 1.00 53.03 117 ARG A O 1
ATOM 939 N N . LEU A 1 118 ? -32.863 -15.378 16.302 1.00 46.75 118 LEU A N 1
ATOM 940 C CA . LEU A 1 118 ? -34.166 -14.915 16.800 1.00 46.75 118 LEU A CA 1
ATOM 941 C C . LEU A 1 118 ? -34.135 -13.458 17.302 1.00 46.75 118 LEU A C 1
ATOM 943 O O . LEU A 1 118 ? -35.189 -12.896 17.582 1.00 46.75 118 LEU A O 1
ATOM 947 N N . GLY A 1 119 ? -32.959 -12.819 17.377 1.00 55.81 119 GLY A N 1
ATOM 948 C CA . GLY A 1 119 ? -32.803 -11.463 17.919 1.00 55.81 119 GLY A CA 1
ATOM 949 C C . GLY A 1 119 ? -31.862 -10.552 17.125 1.00 55.81 119 GLY A C 1
ATOM 950 O O . GLY A 1 119 ? -30.999 -11.010 16.374 1.00 55.81 119 GLY A O 1
ATOM 951 N N . GLN A 1 120 ? -32.032 -9.237 17.305 1.00 64.69 120 GLN A N 1
ATOM 952 C CA . GLN A 1 120 ? -31.106 -8.216 16.808 1.00 64.69 120 GLN A CA 1
ATOM 953 C C . GLN A 1 120 ? -29.863 -8.163 17.703 1.00 64.69 120 GLN A C 1
ATOM 955 O O . GLN A 1 120 ? -29.970 -7.983 18.914 1.00 64.69 120 GLN A O 1
ATOM 960 N N . THR A 1 121 ? -28.682 -8.296 17.102 1.00 75.06 121 THR A N 1
ATOM 961 C CA . THR A 1 121 ? -27.407 -8.054 17.782 1.00 75.06 121 THR A CA 1
ATOM 962 C C . THR A 1 121 ? -27.067 -6.573 17.691 1.00 75.06 121 THR A C 1
ATOM 964 O O . THR A 1 121 ? -26.964 -6.036 16.589 1.00 75.06 121 THR A O 1
ATOM 967 N N . ALA A 1 122 ? -26.857 -5.927 18.833 1.00 80.88 122 ALA A N 1
ATOM 968 C CA . ALA A 1 122 ? -26.410 -4.541 18.900 1.00 80.88 122 ALA A CA 1
ATOM 969 C C . ALA A 1 122 ? -25.051 -4.485 19.593 1.00 80.88 122 ALA A C 1
ATOM 971 O O . ALA A 1 122 ? -24.885 -5.050 20.673 1.00 80.88 122 ALA A O 1
ATOM 972 N N . VAL A 1 123 ? -24.081 -3.812 18.977 1.00 85.00 123 VAL A N 1
ATOM 973 C CA . VAL A 1 123 ? -22.719 -3.697 19.507 1.00 85.00 123 VAL A CA 1
ATOM 974 C C . VAL A 1 123 ? -22.279 -2.245 19.445 1.00 85.00 123 VAL A C 1
ATOM 976 O O . VAL A 1 123 ? -22.424 -1.586 18.414 1.00 85.00 123 VAL A O 1
ATOM 979 N N . ARG A 1 124 ? -21.711 -1.765 20.549 1.00 89.25 124 ARG A N 1
ATOM 980 C CA . ARG A 1 124 ? -21.101 -0.442 20.649 1.00 89.25 124 ARG A CA 1
ATOM 981 C C . ARG A 1 124 ? -19.744 -0.510 21.331 1.00 89.25 124 ARG A C 1
ATOM 983 O O . ARG A 1 124 ? -19.523 -1.345 22.209 1.00 89.25 124 ARG A O 1
ATOM 990 N N . LEU A 1 125 ? -18.844 0.380 20.933 1.00 91.56 125 LEU A N 1
ATOM 991 C CA . LEU A 1 125 ? -17.518 0.533 21.525 1.00 91.56 125 LEU A CA 1
ATOM 992 C C . LEU A 1 125 ? -17.361 1.941 22.088 1.00 91.56 125 LEU A C 1
ATOM 994 O O . LEU A 1 125 ? -17.871 2.902 21.521 1.00 91.56 125 LEU A O 1
ATOM 998 N N . GLY A 1 126 ? -16.629 2.051 23.187 1.00 91.44 126 GLY A N 1
ATOM 999 C CA . GLY A 1 126 ? -16.235 3.315 23.790 1.00 91.44 126 GLY A CA 1
ATOM 1000 C C . GLY A 1 126 ? -14.751 3.293 24.135 1.00 91.44 126 GLY A C 1
ATOM 1001 O O . GLY A 1 126 ? -14.219 2.255 24.540 1.00 91.44 126 GLY A O 1
ATOM 1002 N N . LEU A 1 127 ? -14.083 4.432 23.970 1.00 93.25 127 LEU A N 1
ATOM 1003 C CA . LEU A 1 127 ? -12.674 4.607 24.309 1.00 93.25 127 LEU A CA 1
ATOM 1004 C C . LEU A 1 127 ? -12.533 5.456 25.578 1.00 93.25 127 LEU A C 1
ATOM 1006 O O . LEU A 1 127 ? -13.090 6.544 25.671 1.00 93.25 127 LEU A O 1
ATOM 1010 N N . GLY A 1 128 ? -11.726 4.981 26.524 1.00 90.88 128 GLY A N 1
ATOM 1011 C CA . GLY A 1 128 ? -11.346 5.709 27.730 1.00 90.88 128 GLY A CA 1
ATOM 1012 C C . GLY A 1 128 ? -11.974 5.168 29.013 1.00 90.88 128 GLY A C 1
ATOM 1013 O O . GLY A 1 128 ? -12.829 4.277 29.013 1.00 90.88 128 GLY A O 1
ATOM 1014 N N . ARG A 1 129 ? -11.528 5.735 30.139 1.00 86.50 129 ARG A N 1
ATOM 1015 C CA . ARG A 1 129 ? -11.923 5.293 31.485 1.00 86.50 129 ARG A CA 1
ATOM 1016 C C . ARG A 1 129 ? -13.402 5.498 31.777 1.00 86.50 129 ARG A C 1
ATOM 1018 O O . ARG A 1 129 ? -14.037 4.589 32.300 1.00 86.50 129 ARG A O 1
ATOM 1025 N N . GLU A 1 130 ? -13.962 6.622 31.340 1.00 85.56 130 GLU A N 1
ATOM 1026 C CA . GLU A 1 130 ? -15.393 6.935 31.469 1.00 85.56 130 GLU A CA 1
ATOM 1027 C 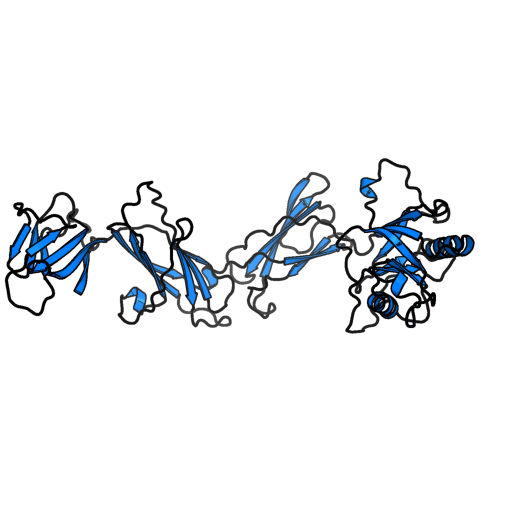C . GLU A 1 130 ? -16.271 5.808 30.898 1.00 85.56 130 GLU A C 1
ATOM 1029 O O . GLU A 1 130 ? -17.260 5.393 31.502 1.00 85.56 130 GLU A O 1
ATOM 1034 N N . CYS A 1 131 ? -15.866 5.232 29.764 1.00 85.19 131 CYS A N 1
ATOM 1035 C CA . CYS A 1 131 ? -16.559 4.112 29.134 1.00 85.19 131 CYS A CA 1
ATOM 1036 C C . CYS A 1 131 ? -16.396 2.800 29.910 1.00 85.19 131 CYS A C 1
ATOM 1038 O O . CYS A 1 131 ? -17.330 2.000 29.975 1.00 85.19 131 CYS A O 1
ATOM 1040 N N . SER A 1 132 ? -15.234 2.580 30.528 1.00 81.44 132 SER A N 1
ATOM 1041 C CA . SER A 1 132 ? -14.974 1.397 31.358 1.00 81.44 132 SER A CA 1
ATOM 1042 C C . SER A 1 132 ? -15.741 1.418 32.685 1.00 81.44 132 SER A C 1
ATOM 1044 O O . SER A 1 132 ? -16.185 0.376 33.157 1.00 81.44 132 SER A O 1
ATOM 1046 N N . GLU A 1 133 ? -15.992 2.604 33.241 1.00 81.94 133 GLU A N 1
ATOM 1047 C CA . GLU A 1 133 ? -16.725 2.783 34.501 1.00 81.94 133 GLU A CA 1
ATOM 1048 C C . GLU A 1 133 ? -18.240 2.923 34.284 1.00 81.94 133 GLU A C 1
ATOM 1050 O O . GLU A 1 133 ? -19.031 2.713 35.198 1.00 81.94 133 GLU A O 1
ATOM 1055 N N . GLY A 1 134 ? -18.677 3.163 33.043 1.00 70.19 134 GLY A N 1
ATOM 1056 C CA . GLY A 1 134 ? -20.098 3.297 32.695 1.00 70.19 134 GLY A CA 1
ATOM 1057 C C . GLY A 1 134 ? -20.617 4.712 32.940 1.00 70.19 134 GLY A C 1
ATOM 1058 O O . GLY A 1 134 ? -21.807 4.914 33.187 1.00 70.19 134 GLY A O 1
ATOM 1059 N N . GLY A 1 135 ? -19.710 5.688 32.890 1.00 71.75 135 GLY A N 1
ATOM 1060 C CA . GLY A 1 135 ? -20.012 7.103 32.987 1.00 71.75 135 GLY A CA 1
ATOM 1061 C C . GLY A 1 135 ? -20.979 7.543 31.889 1.00 71.75 135 GLY A C 1
ATOM 1062 O O . GLY A 1 135 ? -20.938 7.078 30.748 1.00 71.75 135 GLY A O 1
ATOM 1063 N N . LYS A 1 136 ? -21.865 8.484 32.230 1.00 72.12 136 LYS A N 1
ATOM 1064 C CA . LYS A 1 136 ? -22.857 9.047 31.294 1.00 72.12 136 LYS A CA 1
ATOM 1065 C C . LYS A 1 136 ? -22.230 9.891 30.174 1.00 72.12 136 LYS A C 1
ATOM 1067 O O . LYS A 1 136 ? -22.932 10.266 29.245 1.00 72.12 136 LYS A O 1
ATOM 1072 N N . THR A 1 137 ? -20.944 10.204 30.294 1.00 79.94 137 THR A N 1
ATOM 1073 C CA . THR A 1 137 ? -20.126 11.048 29.412 1.00 79.94 137 THR A CA 1
ATOM 1074 C C . THR A 1 137 ? -19.339 10.253 28.368 1.00 79.94 137 THR A C 1
ATOM 1076 O O . THR A 1 137 ? -18.581 10.848 27.613 1.00 79.94 137 THR A O 1
ATOM 1079 N N . CYS A 1 138 ? -19.479 8.923 28.321 1.00 82.75 138 CYS A N 1
ATOM 1080 C CA . CYS A 1 138 ? -18.799 8.106 27.319 1.00 82.75 138 CYS A CA 1
ATOM 1081 C C . CYS A 1 138 ? -19.374 8.332 25.910 1.00 82.75 138 CYS A C 1
ATOM 1083 O O . CYS A 1 138 ? -20.576 8.152 25.683 1.00 82.75 138 CYS A O 1
ATOM 1085 N N . ASP A 1 139 ? -18.491 8.631 24.958 1.00 86.19 139 ASP A N 1
ATOM 1086 C CA . ASP A 1 139 ? -18.815 8.726 23.536 1.00 86.19 139 ASP A CA 1
ATOM 1087 C C . ASP A 1 139 ? -18.827 7.330 22.896 1.00 86.19 139 ASP A C 1
ATOM 1089 O O . ASP A 1 139 ? -17.792 6.754 22.551 1.00 86.19 139 ASP A O 1
ATOM 1093 N N . TRP A 1 140 ? -20.027 6.765 22.757 1.00 87.38 140 TRP A N 1
ATOM 1094 C CA . TRP A 1 140 ? -20.229 5.437 22.180 1.00 87.38 140 TRP A CA 1
ATOM 1095 C C . TRP A 1 140 ? -20.284 5.472 20.652 1.00 87.38 140 TRP A C 1
ATOM 1097 O O . TRP A 1 140 ? -21.094 6.185 20.060 1.00 87.38 140 TRP A O 1
ATOM 1107 N N . VAL A 1 141 ? -19.508 4.601 20.013 1.00 89.88 141 VAL A N 1
ATOM 1108 C CA . VAL A 1 141 ? -19.547 4.349 18.570 1.00 89.88 141 VAL A CA 1
ATOM 1109 C C . VAL A 1 141 ? -20.324 3.065 18.310 1.00 89.88 141 VAL A C 1
ATOM 1111 O O . VAL A 1 141 ? -20.006 2.012 18.860 1.00 89.88 141 VAL A O 1
ATOM 1114 N N . SER A 1 142 ? -21.347 3.149 17.462 1.00 85.38 142 SER A N 1
ATOM 1115 C CA . SER A 1 142 ? -22.138 1.999 17.005 1.00 85.38 142 SER A CA 1
ATOM 1116 C C . SER A 1 142 ? -21.879 1.754 15.520 1.00 85.38 142 SER A C 1
ATOM 1118 O O . SER A 1 142 ? -21.539 2.682 14.789 1.00 85.38 142 SER A O 1
ATOM 1120 N N . SER A 1 143 ? -22.022 0.510 15.075 1.00 81.19 143 SER A N 1
ATOM 1121 C CA . SER A 1 143 ? -21.814 0.125 13.679 1.00 81.19 143 SER A CA 1
ATOM 1122 C C . SER A 1 143 ? -22.847 -0.911 13.264 1.00 81.19 143 SER A C 1
ATOM 1124 O O . SER A 1 143 ? -23.272 -1.724 14.087 1.00 81.19 143 SER A O 1
ATOM 1126 N N . ASP A 1 144 ? -23.239 -0.886 11.994 1.00 76.81 144 ASP A N 1
ATOM 1127 C CA . ASP A 1 144 ? -24.153 -1.873 11.431 1.00 76.81 144 ASP A CA 1
ATOM 1128 C C . ASP A 1 144 ? -23.410 -3.157 11.058 1.00 76.81 144 ASP A C 1
ATOM 1130 O O . ASP A 1 144 ? -22.262 -3.142 10.598 1.00 76.81 144 ASP A O 1
ATOM 1134 N N . GLN A 1 145 ? -24.088 -4.294 11.211 1.00 75.38 145 GLN A N 1
ATOM 1135 C CA . GLN A 1 145 ? -23.516 -5.585 10.859 1.00 75.38 145 GLN A CA 1
ATOM 1136 C C . GLN A 1 145 ? -23.358 -5.721 9.338 1.00 75.38 145 GLN A C 1
ATOM 1138 O O . GLN A 1 145 ? -24.327 -5.605 8.588 1.00 75.38 145 GLN A O 1
ATOM 1143 N N . LYS A 1 146 ? -22.152 -6.071 8.883 1.00 74.69 146 LYS A N 1
ATOM 1144 C CA . LYS A 1 146 ? -21.869 -6.453 7.490 1.00 74.69 146 LYS A CA 1
ATOM 1145 C C . LYS A 1 146 ? -21.187 -7.816 7.473 1.00 74.69 146 LYS A C 1
ATOM 1147 O O . LYS A 1 146 ? -20.167 -8.002 8.128 1.00 74.69 146 LYS A O 1
ATOM 1152 N N . ASP A 1 147 ? -21.769 -8.786 6.768 1.00 70.44 147 ASP A N 1
ATOM 1153 C CA . ASP A 1 147 ? -21.272 -10.172 6.671 1.00 70.44 147 ASP A CA 1
ATOM 1154 C C . ASP A 1 147 ? -21.004 -10.856 8.030 1.00 70.44 147 ASP A C 1
ATOM 1156 O O . ASP A 1 147 ? -20.025 -11.585 8.197 1.00 70.44 147 ASP A O 1
ATOM 1160 N N . GLY A 1 148 ? -21.825 -10.582 9.049 1.00 74.56 148 GLY A N 1
ATOM 1161 C CA . GLY A 1 148 ? -21.613 -11.129 10.398 1.00 74.56 148 GLY A CA 1
ATOM 1162 C C . GLY A 1 148 ? -20.498 -10.449 11.206 1.00 74.56 148 GLY A C 1
ATOM 1163 O O . GLY A 1 148 ? -20.178 -10.909 12.299 1.00 74.56 148 GLY A O 1
ATOM 1164 N N . ARG A 1 149 ? -19.929 -9.351 10.696 1.00 83.56 149 ARG A N 1
ATOM 1165 C CA . ARG A 1 149 ? -18.843 -8.577 11.311 1.00 83.56 149 ARG A CA 1
ATOM 1166 C C . ARG A 1 149 ? -19.351 -7.187 11.684 1.00 83.56 149 ARG A C 1
ATOM 1168 O O . ARG A 1 149 ? -20.098 -6.581 10.917 1.00 83.56 149 ARG A O 1
ATOM 1175 N N . PHE A 1 150 ? -18.911 -6.672 12.824 1.00 87.19 150 PHE A N 1
ATOM 1176 C CA . PHE A 1 150 ? -19.114 -5.276 13.205 1.00 87.19 150 PHE A CA 1
ATOM 1177 C C . PHE A 1 150 ? -17.761 -4.572 13.185 1.00 87.19 150 PHE A C 1
ATOM 1179 O O . PHE A 1 150 ? -16.831 -5.011 13.862 1.00 87.19 150 PHE A O 1
ATOM 1186 N N . GLN A 1 151 ? -17.635 -3.516 12.384 1.00 91.38 151 GLN A N 1
ATOM 1187 C CA . GLN A 1 151 ? -16.386 -2.771 12.226 1.00 91.38 151 GLN A CA 1
ATOM 1188 C C . GLN A 1 151 ? -16.543 -1.361 12.781 1.00 91.38 151 GLN A C 1
ATOM 1190 O O . GLN A 1 151 ? -17.486 -0.656 12.430 1.00 91.38 151 GLN A O 1
ATOM 1195 N N . PHE A 1 152 ? -15.601 -0.957 13.620 1.00 93.31 152 PHE A N 1
ATOM 1196 C CA . PHE A 1 152 ? -15.600 0.316 14.322 1.00 93.31 152 PHE A CA 1
ATOM 1197 C C . PHE A 1 152 ? -14.305 1.053 14.018 1.00 93.31 152 PHE A C 1
ATOM 1199 O O . PHE A 1 152 ? -13.243 0.435 13.991 1.00 93.31 152 PHE A O 1
ATOM 1206 N N . GLU A 1 153 ? -14.402 2.364 13.841 1.00 94.19 153 GLU A N 1
ATOM 1207 C CA . GLU A 1 153 ? -13.255 3.265 13.778 1.00 94.19 153 GLU A CA 1
ATOM 1208 C C . GLU A 1 153 ? -13.270 4.124 15.041 1.00 94.19 153 GLU A C 1
ATOM 1210 O O . GLU A 1 153 ? -14.294 4.720 15.386 1.00 94.19 153 GLU A O 1
ATOM 1215 N N . LEU A 1 154 ? -12.151 4.139 15.758 1.00 94.56 154 LEU A N 1
ATOM 1216 C CA . LEU A 1 154 ? -11.974 4.871 17.006 1.00 94.56 154 LEU A CA 1
ATOM 1217 C C . LEU A 1 154 ? -10.827 5.862 16.837 1.00 94.56 154 LEU A C 1
ATOM 1219 O O . LEU A 1 154 ? -9.800 5.533 16.246 1.00 94.56 154 LEU A O 1
ATOM 1223 N N . ASN A 1 155 ? -10.993 7.059 17.398 1.00 94.25 155 ASN A N 1
ATOM 1224 C CA . ASN A 1 155 ? -9.971 8.100 17.383 1.00 94.25 155 ASN A CA 1
ATOM 1225 C C . ASN A 1 155 ? -9.366 8.282 18.776 1.00 94.25 155 ASN A C 1
ATOM 1227 O O . ASN A 1 155 ? -10.078 8.193 19.774 1.00 94.25 155 ASN A O 1
ATOM 1231 N N . HIS A 1 156 ? -8.075 8.597 18.846 1.00 92.69 156 HIS A N 1
ATOM 1232 C CA . HIS A 1 156 ? -7.375 8.911 20.092 1.00 92.69 156 HIS A CA 1
ATOM 1233 C C . HIS A 1 156 ? -6.572 10.208 19.985 1.00 92.69 156 HIS A C 1
ATOM 1235 O O . HIS A 1 156 ? -6.330 10.731 18.901 1.00 92.69 156 HIS A O 1
ATOM 1241 N N . SER A 1 157 ? -6.095 10.702 21.125 1.00 90.75 157 SER A N 1
ATOM 1242 C CA . SER A 1 157 ? -5.296 11.929 21.236 1.00 90.75 157 SER A CA 1
ATOM 1243 C C . SER A 1 157 ? -3.808 11.688 21.528 1.00 90.75 157 SER A C 1
ATOM 1245 O O . SER A 1 157 ? -3.090 12.637 21.840 1.00 90.75 157 SER A O 1
ATOM 1247 N N . LEU A 1 158 ? -3.333 10.438 21.451 1.00 91.12 158 LEU A N 1
ATOM 1248 C CA . LEU A 1 158 ? -1.914 10.112 21.626 1.00 91.12 158 LEU A CA 1
ATOM 1249 C C . LEU A 1 158 ? -1.043 10.836 20.588 1.00 91.12 158 LEU A C 1
ATOM 1251 O O . LEU A 1 158 ? -1.437 10.982 19.432 1.00 91.12 158 LEU A O 1
ATOM 1255 N N . SER A 1 159 ? 0.150 11.263 21.005 1.00 90.44 159 SER A N 1
ATOM 1256 C CA . SER A 1 159 ? 1.144 11.842 20.100 1.00 90.44 159 SER A CA 1
ATOM 1257 C C . SER A 1 159 ? 1.987 10.732 19.459 1.00 90.44 159 SER A C 1
ATOM 1259 O O . SER A 1 159 ? 2.538 9.907 20.191 1.00 90.44 159 SER A O 1
ATOM 1261 N N . PRO A 1 160 ? 2.171 10.734 18.126 1.00 90.31 160 PRO A N 1
ATOM 1262 C CA . PRO A 1 160 ? 2.938 9.702 17.424 1.00 90.31 160 PRO A CA 1
ATOM 1263 C C . PRO A 1 160 ? 4.450 9.741 17.705 1.00 90.31 160 PRO A C 1
ATOM 1265 O O . PRO A 1 160 ? 5.166 8.818 17.334 1.00 90.31 160 PRO A O 1
ATOM 1268 N N . TYR A 1 161 ? 4.952 10.805 18.340 1.00 89.19 161 TYR A N 1
ATOM 1269 C CA . TYR A 1 161 ? 6.386 11.024 18.590 1.00 89.19 161 TYR A CA 1
ATOM 1270 C C . TYR A 1 161 ? 6.812 10.762 20.039 1.00 89.19 161 TYR A C 1
ATOM 1272 O O . TYR A 1 161 ? 7.964 11.001 20.402 1.00 89.19 161 TYR A O 1
ATOM 1280 N N . THR A 1 162 ? 5.884 10.341 20.896 1.00 88.44 162 THR A N 1
ATOM 1281 C CA . THR A 1 162 ? 6.142 10.132 22.324 1.00 88.44 162 THR A CA 1
ATOM 1282 C C . THR A 1 162 ? 5.880 8.689 22.701 1.00 88.44 162 THR A C 1
ATOM 1284 O O . THR A 1 162 ? 4.884 8.118 22.266 1.00 88.44 162 THR A O 1
ATOM 1287 N N . GLU A 1 163 ? 6.729 8.121 23.556 1.00 89.19 163 GLU A N 1
ATOM 1288 C CA . GLU A 1 163 ? 6.465 6.798 24.114 1.00 89.19 163 GLU A CA 1
ATOM 1289 C C . GLU A 1 163 ? 5.195 6.821 24.978 1.00 89.19 163 GLU A C 1
ATOM 1291 O O . GLU A 1 163 ? 5.001 7.700 25.822 1.00 89.19 163 GLU A O 1
ATOM 1296 N N . GLU A 1 164 ? 4.319 5.845 24.749 1.00 89.50 164 GLU A N 1
ATOM 1297 C CA . GLU A 1 164 ? 3.058 5.711 25.466 1.00 89.50 164 GLU A CA 1
ATOM 1298 C C . GLU A 1 164 ? 3.305 5.308 26.926 1.00 89.50 164 GLU A C 1
ATOM 1300 O O . GLU A 1 164 ? 3.766 4.205 27.222 1.00 89.50 164 GLU A O 1
ATOM 1305 N N . SER A 1 165 ? 2.947 6.186 27.862 1.00 89.19 165 SER A N 1
ATOM 1306 C CA . SER A 1 165 ? 2.999 5.884 29.298 1.00 89.19 165 SER A CA 1
ATOM 1307 C C . SER A 1 165 ? 1.737 5.180 29.801 1.00 89.19 165 SER A C 1
ATOM 1309 O O . SER A 1 165 ? 1.778 4.479 30.813 1.00 89.19 165 SER A O 1
ATOM 1311 N N . THR A 1 166 ? 0.615 5.332 29.092 1.00 91.44 166 THR A N 1
ATOM 1312 C CA . THR A 1 166 ? -0.682 4.751 29.454 1.00 91.44 166 THR A CA 1
ATOM 1313 C C . THR A 1 166 ? -1.270 3.953 28.304 1.00 91.44 166 THR A C 1
ATOM 1315 O O . THR A 1 166 ? -1.175 4.354 27.149 1.00 91.44 166 THR A O 1
ATOM 1318 N N . GLN A 1 167 ? -1.920 2.840 28.636 1.00 93.56 167 GLN A N 1
ATOM 1319 C CA . GLN A 1 167 ? -2.628 2.012 27.664 1.00 93.56 167 GLN A CA 1
ATOM 1320 C C . GLN A 1 167 ? -3.959 2.653 27.264 1.00 93.56 167 GLN A C 1
ATOM 1322 O O . GLN A 1 167 ? -4.623 3.296 28.081 1.00 93.56 167 GLN A O 1
ATOM 1327 N N . LEU A 1 168 ? -4.375 2.414 26.023 1.00 94.00 168 LEU A N 1
ATOM 1328 C CA . LEU A 1 168 ? -5.731 2.692 25.571 1.00 94.00 168 LEU A CA 1
ATOM 1329 C C . LEU A 1 168 ? -6.697 1.704 26.232 1.00 94.00 168 LEU A C 1
ATOM 1331 O O . LEU A 1 168 ? -6.406 0.513 26.347 1.00 94.00 168 LEU A O 1
ATOM 1335 N N . GLU A 1 169 ? -7.858 2.200 26.658 1.00 94.50 169 GLU A N 1
ATOM 1336 C CA . GLU A 1 169 ? -8.898 1.407 27.316 1.00 94.50 169 GLU A CA 1
ATOM 1337 C C . GLU A 1 169 ? -10.132 1.346 26.417 1.00 94.50 169 GLU A C 1
ATOM 1339 O O . GLU A 1 169 ? -10.928 2.282 26.383 1.00 94.50 169 GLU A O 1
ATOM 1344 N N . VAL A 1 170 ? -10.292 0.258 25.664 1.00 93.94 170 VAL A N 1
ATOM 1345 C CA . VAL A 1 170 ? -11.441 0.078 24.766 1.00 93.94 170 VAL A CA 1
ATOM 1346 C C . VAL A 1 170 ? -12.464 -0.818 25.438 1.00 93.94 170 VAL A C 1
ATOM 1348 O O . VAL A 1 170 ? -12.182 -1.981 25.725 1.00 93.94 170 VAL A O 1
ATOM 1351 N N . THR A 1 171 ? -13.659 -0.289 25.673 1.00 90.88 171 THR A N 1
ATOM 1352 C CA . THR A 1 171 ? -14.778 -1.032 26.255 1.00 90.88 171 THR A CA 1
ATOM 1353 C C . THR A 1 171 ? -15.791 -1.363 25.174 1.00 90.88 171 THR A C 1
ATOM 1355 O O . THR A 1 171 ? -16.276 -0.473 24.482 1.00 90.88 171 THR A O 1
ATOM 1358 N N . VAL A 1 172 ? -16.109 -2.646 25.024 1.00 88.38 172 VAL A N 1
ATOM 1359 C CA . VAL A 1 172 ? -17.188 -3.128 24.162 1.00 88.38 172 VAL A CA 1
ATOM 1360 C C . VAL A 1 172 ? -18.396 -3.479 25.015 1.00 88.38 172 VAL A C 1
ATOM 1362 O O . VAL A 1 172 ? -18.265 -4.150 26.040 1.00 88.38 172 VAL A O 1
ATOM 1365 N N . GLU A 1 173 ? -19.564 -3.046 24.556 1.00 86.81 173 GLU A N 1
ATOM 1366 C CA . GLU A 1 173 ? -20.858 -3.480 25.060 1.00 86.81 173 GLU A CA 1
ATOM 1367 C C . GLU A 1 173 ? -21.662 -4.084 23.916 1.00 86.81 173 GLU A C 1
ATOM 1369 O O . GLU A 1 173 ? -21.871 -3.454 22.877 1.00 86.81 173 GLU A O 1
ATOM 1374 N N . ALA A 1 174 ? -22.096 -5.324 24.106 1.00 82.81 174 ALA A N 1
ATOM 1375 C CA . ALA A 1 174 ? -22.861 -6.065 23.122 1.00 82.81 174 ALA A CA 1
ATOM 1376 C C . ALA A 1 174 ? -24.117 -6.651 23.760 1.00 82.81 174 ALA A C 1
ATOM 1378 O O . ALA A 1 174 ? -24.063 -7.210 24.854 1.00 82.81 174 ALA A O 1
ATOM 1379 N N . ILE A 1 175 ? -25.231 -6.555 23.044 1.00 79.75 175 ILE A N 1
ATOM 1380 C CA . ILE A 1 175 ? -26.454 -7.301 23.321 1.00 79.75 175 ILE A CA 1
ATOM 1381 C C . ILE A 1 175 ? -26.587 -8.326 22.202 1.00 79.75 175 ILE A C 1
ATOM 1383 O O . ILE A 1 175 ? -26.711 -7.964 21.031 1.00 79.75 175 ILE A O 1
ATOM 1387 N N . VAL A 1 176 ? -26.514 -9.603 22.562 1.00 75.25 176 VAL A N 1
ATOM 1388 C CA . VAL A 1 176 ? -26.664 -10.738 21.650 1.00 75.25 176 VAL A CA 1
ATOM 1389 C C . VAL A 1 176 ? -27.854 -11.544 22.146 1.00 75.25 176 VAL A C 1
ATOM 1391 O O . VAL A 1 176 ? -27.775 -12.163 23.204 1.00 75.25 176 VAL A O 1
ATOM 1394 N N . GLU A 1 177 ? -28.959 -11.506 21.400 1.00 74.25 177 GLU A N 1
ATOM 1395 C CA . GLU A 1 177 ? -30.237 -12.115 21.794 1.00 74.25 177 GLU A CA 1
ATOM 1396 C C . GLU A 1 177 ? -30.731 -11.581 23.151 1.00 74.25 177 GLU A C 1
ATOM 1398 O O . GLU A 1 177 ? -31.225 -10.457 23.220 1.00 74.25 177 GLU A O 1
ATOM 1403 N N . LEU A 1 178 ? -30.579 -12.358 24.227 1.00 71.00 178 LEU A N 1
ATOM 1404 C CA . LEU A 1 178 ? -30.958 -11.996 25.599 1.00 71.00 178 LEU A CA 1
ATOM 1405 C C . LEU A 1 178 ? -29.756 -11.937 26.551 1.00 71.00 178 LEU A C 1
ATOM 1407 O O . LEU A 1 178 ? -29.916 -11.863 27.771 1.00 71.00 178 LEU A O 1
ATOM 1411 N N . SER A 1 179 ? -28.545 -11.962 25.997 1.00 73.81 179 SER A N 1
ATOM 1412 C CA . SER A 1 179 ? -27.306 -11.824 26.747 1.00 73.81 179 SER A CA 1
ATOM 1413 C C . SER A 1 179 ? -26.697 -10.443 26.548 1.00 73.81 179 SER A C 1
ATOM 1415 O O . SER A 1 179 ? -26.565 -9.971 25.418 1.00 73.81 179 SER A O 1
ATOM 1417 N N . VAL A 1 180 ? -26.269 -9.819 27.642 1.00 77.88 180 VAL A N 1
ATOM 1418 C CA . VAL A 1 180 ? -25.396 -8.647 27.616 1.00 77.88 180 VAL A CA 1
ATOM 1419 C C . VAL A 1 180 ? -23.960 -9.085 27.873 1.00 77.88 180 VAL A C 1
ATOM 1421 O O . VAL A 1 180 ? -23.689 -9.965 28.689 1.00 77.88 180 VAL A O 1
ATOM 1424 N N . LEU A 1 181 ? -23.024 -8.463 27.172 1.00 79.75 181 LEU A N 1
ATOM 1425 C CA . LEU A 1 181 ? -21.604 -8.626 27.414 1.00 79.75 181 LEU A CA 1
ATOM 1426 C C . LEU A 1 181 ? -20.956 -7.254 27.496 1.00 79.75 181 LEU A C 1
ATOM 1428 O O . LEU A 1 181 ? -21.149 -6.416 26.615 1.00 79.75 181 LEU A O 1
ATOM 1432 N N . ARG A 1 182 ? -20.151 -7.062 28.538 1.00 83.56 182 ARG A N 1
ATOM 1433 C CA . ARG A 1 182 ? -19.305 -5.891 28.710 1.00 83.56 182 ARG A CA 1
ATOM 1434 C C . ARG A 1 182 ? -17.876 -6.344 28.951 1.00 83.56 182 ARG A C 1
ATOM 1436 O O . ARG A 1 182 ? -17.616 -7.131 29.853 1.00 83.56 182 ARG A O 1
ATOM 1443 N N . LYS A 1 183 ? -16.942 -5.862 28.135 1.00 85.06 183 LYS A N 1
ATOM 1444 C CA . LYS A 1 183 ? -15.523 -6.212 28.272 1.00 85.06 183 LYS A CA 1
ATOM 1445 C C . LYS A 1 183 ? -14.653 -5.012 27.955 1.00 85.06 183 LYS A C 1
ATOM 1447 O O . LYS A 1 183 ? -14.892 -4.319 26.971 1.00 85.06 183 LYS A O 1
ATOM 1452 N N . THR A 1 184 ? -13.608 -4.815 28.748 1.00 89.31 184 THR A N 1
ATOM 1453 C CA . THR A 1 184 ? -12.603 -3.777 28.509 1.00 89.31 184 THR A CA 1
ATOM 1454 C C . THR A 1 184 ? -11.282 -4.424 28.119 1.00 89.31 184 THR A C 1
ATOM 1456 O O . THR A 1 184 ? -10.767 -5.281 28.837 1.00 89.31 184 THR A O 1
ATOM 1459 N N . LYS A 1 185 ? -10.725 -4.016 26.977 1.00 91.31 185 LYS A N 1
ATOM 1460 C CA . LYS A 1 185 ? -9.398 -4.413 26.504 1.00 91.31 185 LYS A CA 1
ATOM 1461 C C . LYS A 1 185 ? -8.427 -3.256 26.713 1.00 91.31 185 LYS A C 1
ATOM 1463 O O . LYS A 1 185 ? -8.759 -2.108 26.423 1.00 91.31 185 LYS A O 1
ATOM 1468 N N . ARG A 1 186 ? -7.236 -3.577 27.216 1.00 93.25 186 ARG A N 1
ATOM 1469 C CA . ARG A 1 186 ? -6.154 -2.623 27.472 1.00 93.25 186 ARG A CA 1
ATOM 1470 C C . ARG A 1 186 ? -4.953 -3.012 26.624 1.00 93.25 186 ARG A C 1
ATOM 1472 O O . ARG A 1 186 ? -4.561 -4.177 26.643 1.00 93.25 186 ARG A O 1
ATOM 1479 N N . PHE A 1 187 ? -4.419 -2.073 25.858 1.00 93.12 187 PHE A N 1
ATOM 1480 C CA . PHE A 1 187 ? -3.249 -2.279 25.002 1.00 93.12 187 PHE A CA 1
ATOM 1481 C C . PHE A 1 187 ? -2.567 -0.942 24.717 1.00 93.12 187 PHE A C 1
ATOM 1483 O O . PHE A 1 187 ? -3.201 0.110 24.818 1.00 93.12 187 PHE A O 1
ATOM 1490 N N . TYR A 1 188 ? -1.285 -0.975 24.366 1.00 93.19 188 TYR A N 1
ATOM 1491 C CA . TYR A 1 188 ? -0.635 0.183 23.758 1.00 93.19 188 TYR A CA 1
ATOM 1492 C C . TYR A 1 188 ? -0.966 0.230 22.266 1.00 93.19 188 TYR A C 1
ATOM 1494 O O . TYR A 1 188 ? -1.152 -0.818 21.641 1.00 93.19 188 TYR A O 1
ATOM 1502 N N . LEU A 1 189 ? -1.020 1.423 21.678 1.00 93.31 189 LEU A N 1
ATOM 1503 C CA . LEU A 1 189 ? -1.186 1.586 20.236 1.00 93.31 189 LEU A CA 1
ATOM 1504 C C . LEU A 1 189 ? -0.102 0.798 19.494 1.00 93.31 189 LEU A C 1
ATOM 1506 O O . LEU A 1 189 ? -0.424 0.037 18.583 1.00 93.31 189 LEU A O 1
ATOM 1510 N N . ARG A 1 190 ? 1.152 0.881 19.960 1.00 91.31 190 ARG A N 1
ATOM 1511 C CA . ARG A 1 190 ? 2.303 0.163 19.384 1.00 91.31 190 ARG A CA 1
ATOM 1512 C C . ARG A 1 190 ? 2.142 -1.367 19.320 1.00 91.31 190 ARG A C 1
ATOM 1514 O O . ARG A 1 190 ? 2.759 -2.002 18.468 1.00 91.31 190 ARG A O 1
ATOM 1521 N N . ASP A 1 191 ? 1.300 -1.952 20.176 1.00 91.62 191 ASP A N 1
ATOM 1522 C CA . ASP A 1 191 ? 1.055 -3.403 20.221 1.00 91.62 191 ASP A CA 1
ATOM 1523 C C . ASP A 1 191 ? 0.061 -3.862 19.140 1.00 91.62 191 ASP A C 1
ATOM 1525 O O . ASP A 1 191 ? 0.016 -5.044 18.796 1.00 91.62 191 ASP A O 1
ATOM 1529 N N . ILE A 1 192 ? -0.750 -2.938 18.614 1.00 93.94 192 ILE A N 1
ATOM 1530 C CA . ILE A 1 192 ? -1.776 -3.205 17.594 1.00 93.94 192 ILE A CA 1
ATOM 1531 C C . ILE A 1 192 ? -1.422 -2.617 16.224 1.00 93.94 192 ILE A C 1
ATOM 1533 O O . ILE A 1 192 ? -2.259 -2.629 15.317 1.00 93.94 192 ILE A O 1
ATOM 1537 N N . ILE A 1 193 ? -0.202 -2.095 16.068 1.00 95.19 193 ILE A N 1
ATOM 1538 C CA . ILE A 1 193 ? 0.311 -1.620 14.784 1.00 95.19 193 ILE A CA 1
ATOM 1539 C C . ILE A 1 193 ? 0.474 -2.810 13.836 1.00 95.19 193 ILE A C 1
ATOM 1541 O O . ILE A 1 193 ? 1.191 -3.773 14.109 1.00 95.19 193 ILE A O 1
ATOM 1545 N N . GLU A 1 194 ? -0.175 -2.712 12.686 1.00 95.62 194 GLU A N 1
ATOM 1546 C CA . GLU A 1 194 ? 0.004 -3.601 11.548 1.00 95.62 194 GLU A CA 1
ATOM 1547 C C . GLU A 1 194 ? -0.101 -2.732 10.288 1.00 95.62 194 GLU A C 1
ATOM 1549 O O . GLU A 1 194 ? -1.208 -2.328 9.920 1.00 95.62 194 GLU A O 1
ATOM 1554 N N . PRO A 1 195 ? 1.016 -2.422 9.608 1.00 95.25 195 PRO A N 1
ATOM 1555 C CA . PRO A 1 195 ? 0.987 -1.596 8.406 1.00 95.25 195 PRO A CA 1
ATOM 1556 C C . PRO A 1 195 ? 0.132 -2.219 7.296 1.00 95.25 195 PRO A C 1
ATOM 1558 O O . PRO A 1 195 ? -0.085 -3.434 7.258 1.00 95.25 195 PRO A O 1
ATOM 1561 N N . ASP A 1 196 ? -0.322 -1.406 6.344 1.00 94.31 196 ASP A N 1
ATOM 1562 C CA . ASP A 1 196 ? -0.835 -1.932 5.074 1.00 94.31 196 ASP A CA 1
ATOM 1563 C C . ASP A 1 196 ? 0.332 -2.507 4.226 1.00 94.31 196 ASP A C 1
ATOM 1565 O O . ASP A 1 196 ? 1.517 -2.294 4.510 1.00 94.31 196 ASP A O 1
ATOM 1569 N N . SER A 1 197 ? 0.026 -3.311 3.203 1.00 93.00 197 SER A N 1
ATOM 1570 C CA . SER A 1 197 ? 1.063 -3.917 2.354 1.00 93.00 197 SER A CA 1
ATOM 1571 C C . SER A 1 197 ? 1.876 -2.842 1.613 1.00 93.00 197 SER A C 1
ATOM 1573 O O . SER A 1 197 ? 1.288 -1.898 1.084 1.00 93.00 197 SER A O 1
ATOM 1575 N N . PRO A 1 198 ? 3.215 -2.968 1.541 1.00 91.56 198 PRO A N 1
ATOM 1576 C CA . PRO A 1 198 ? 4.066 -1.977 0.885 1.00 91.56 198 PRO A CA 1
ATOM 1577 C C . PRO A 1 198 ? 3.921 -2.006 -0.641 1.00 91.56 198 PRO A C 1
ATOM 1579 O O . PRO A 1 198 ? 3.377 -2.946 -1.219 1.00 91.56 198 PRO A O 1
ATOM 1582 N N . ASN A 1 199 ? 4.490 -1.006 -1.312 1.00 83.19 199 ASN A N 1
ATOM 1583 C CA . ASN A 1 199 ? 4.505 -0.938 -2.770 1.00 83.19 199 ASN A CA 1
ATOM 1584 C C . ASN A 1 199 ? 5.879 -1.340 -3.312 1.00 83.19 199 ASN A C 1
ATOM 1586 O O . ASN A 1 199 ? 6.884 -0.685 -3.038 1.00 83.19 199 ASN A O 1
ATOM 1590 N N . ILE A 1 200 ? 5.923 -2.406 -4.115 1.00 76.75 200 ILE A N 1
ATOM 1591 C CA . ILE A 1 200 ? 7.135 -2.787 -4.851 1.00 76.75 200 ILE A CA 1
ATOM 1592 C C . ILE A 1 200 ? 7.254 -1.860 -6.059 1.00 76.75 200 ILE A C 1
ATOM 1594 O O . ILE A 1 200 ? 6.518 -2.023 -7.039 1.00 76.75 200 ILE A O 1
ATOM 1598 N N . VAL A 1 201 ? 8.188 -0.914 -5.995 1.00 61.06 201 VAL A N 1
ATOM 1599 C CA . VAL A 1 201 ? 8.378 0.112 -7.027 1.00 61.06 201 VAL A CA 1
ATOM 1600 C C . VAL A 1 201 ? 9.102 -0.496 -8.216 1.00 61.06 201 VAL A C 1
ATOM 1602 O O . VAL A 1 201 ? 8.525 -0.694 -9.283 1.00 61.06 201 VAL A O 1
ATOM 1605 N N . SER A 1 202 ? 10.347 -0.892 -7.990 1.00 65.44 202 SER A N 1
ATOM 1606 C CA . SER A 1 202 ? 11.275 -1.322 -9.024 1.00 65.44 202 SER A CA 1
ATOM 1607 C C . SER A 1 202 ? 12.253 -2.334 -8.462 1.00 65.44 202 SER A C 1
ATOM 1609 O O . SER A 1 202 ? 12.360 -2.545 -7.253 1.00 65.44 202 SER A O 1
ATOM 1611 N N . CYS A 1 203 ? 12.974 -2.979 -9.358 1.00 67.31 203 CYS A N 1
ATOM 1612 C CA . CYS A 1 203 ? 14.022 -3.914 -9.017 1.00 67.31 203 CYS A CA 1
ATOM 1613 C C . CYS A 1 203 ? 15.157 -3.669 -10.004 1.00 67.31 203 CYS A C 1
ATOM 1615 O O . CYS A 1 203 ? 14.942 -3.692 -11.213 1.00 67.31 203 CYS A O 1
ATOM 1617 N N . GLN A 1 204 ? 16.329 -3.368 -9.472 1.00 64.12 204 GLN A N 1
ATOM 1618 C CA . GLN A 1 204 ? 17.508 -2.957 -10.212 1.00 64.12 204 GLN A CA 1
ATOM 1619 C C . GLN A 1 204 ? 18.540 -4.070 -10.135 1.00 64.12 204 GLN A C 1
ATOM 1621 O O . GLN A 1 204 ? 18.900 -4.513 -9.046 1.00 64.12 204 GLN A O 1
ATOM 1626 N N . GLU A 1 205 ? 19.021 -4.543 -11.277 1.00 65.94 205 GLU A N 1
ATOM 1627 C CA . GLU A 1 205 ? 20.046 -5.579 -11.279 1.00 65.94 205 GLU A CA 1
ATOM 1628 C C . GLU A 1 205 ? 21.420 -4.981 -10.943 1.00 65.94 205 GLU A C 1
ATOM 1630 O O . GLU A 1 205 ? 21.926 -4.111 -11.649 1.00 65.94 205 GLU A O 1
ATOM 1635 N N . GLY A 1 206 ? 22.015 -5.435 -9.840 1.00 62.06 206 GLY A N 1
ATOM 1636 C CA . GLY A 1 206 ? 23.391 -5.135 -9.451 1.00 62.06 206 GLY A CA 1
ATOM 1637 C C . GLY A 1 206 ? 24.391 -6.103 -10.090 1.00 62.06 206 GLY A C 1
ATOM 1638 O O . GLY A 1 206 ? 24.066 -6.841 -11.017 1.00 62.06 206 GLY A O 1
ATOM 1639 N N . LYS A 1 207 ? 25.640 -6.137 -9.604 1.00 65.00 207 LYS A N 1
ATOM 1640 C CA . LYS A 1 207 ? 26.665 -7.064 -10.132 1.00 65.00 207 LYS A CA 1
ATOM 1641 C C . LYS A 1 207 ? 26.377 -8.523 -9.771 1.00 65.00 207 LYS A C 1
ATOM 1643 O O . LYS A 1 207 ? 26.376 -9.371 -10.659 1.00 65.00 207 LYS A O 1
ATOM 1648 N N . GLU A 1 208 ? 26.063 -8.792 -8.507 1.00 70.94 208 GLU A N 1
ATOM 1649 C CA . GLU A 1 208 ? 25.825 -10.151 -7.988 1.00 70.94 208 GLU A CA 1
ATOM 1650 C C . GLU A 1 208 ? 24.383 -10.363 -7.503 1.00 70.94 208 GLU A C 1
ATOM 1652 O O . GLU A 1 208 ? 23.852 -11.464 -7.635 1.00 70.94 208 GLU A O 1
ATOM 1657 N N . ASP A 1 209 ? 23.705 -9.287 -7.096 1.00 79.88 209 ASP A N 1
ATOM 1658 C CA . ASP A 1 209 ? 22.352 -9.319 -6.535 1.00 79.88 209 ASP A CA 1
ATOM 1659 C C . ASP A 1 209 ? 21.362 -8.466 -7.337 1.00 79.88 209 ASP A C 1
ATOM 1661 O O . ASP A 1 209 ? 21.741 -7.594 -8.119 1.00 79.88 209 ASP A O 1
ATOM 1665 N N . LEU A 1 210 ? 20.074 -8.701 -7.112 1.00 80.81 210 LEU A N 1
ATOM 1666 C CA . LEU A 1 210 ? 18.969 -7.838 -7.505 1.00 80.81 210 LEU A CA 1
ATOM 1667 C C . LEU A 1 210 ? 18.605 -6.935 -6.319 1.00 80.81 210 LEU A C 1
ATOM 1669 O O . LEU A 1 210 ? 18.285 -7.426 -5.239 1.00 80.81 210 LEU A O 1
ATOM 1673 N N . ASN A 1 211 ? 18.636 -5.622 -6.522 1.00 84.25 211 ASN A N 1
ATOM 1674 C CA . ASN A 1 211 ? 18.246 -4.624 -5.535 1.00 84.25 211 ASN A CA 1
ATOM 1675 C C . ASN A 1 211 ? 16.762 -4.270 -5.684 1.00 84.25 211 ASN A C 1
ATOM 1677 O O . ASN A 1 211 ? 16.349 -3.746 -6.718 1.00 84.25 211 ASN A O 1
ATOM 1681 N N . VAL A 1 212 ? 15.953 -4.534 -4.662 1.00 84.12 212 VAL A N 1
ATOM 1682 C CA . VAL A 1 212 ? 14.511 -4.260 -4.672 1.00 84.12 212 VAL A CA 1
ATOM 1683 C C . VAL A 1 212 ? 14.214 -2.920 -4.004 1.00 84.12 212 VAL A C 1
ATOM 1685 O O . VAL A 1 212 ? 14.486 -2.725 -2.823 1.00 84.12 212 VAL A O 1
ATOM 1688 N N . THR A 1 213 ? 13.583 -2.008 -4.741 1.00 82.94 213 THR A N 1
ATOM 1689 C CA . THR A 1 213 ? 13.098 -0.730 -4.208 1.00 82.94 213 THR A CA 1
ATOM 1690 C C . THR A 1 213 ? 11.672 -0.888 -3.686 1.00 82.94 213 THR A C 1
ATOM 1692 O O . THR A 1 213 ? 10.752 -1.235 -4.436 1.00 82.94 213 THR A O 1
ATOM 1695 N N . ILE A 1 214 ? 11.485 -0.618 -2.395 1.00 86.50 214 ILE A N 1
ATOM 1696 C CA . ILE A 1 214 ? 10.217 -0.782 -1.679 1.00 86.50 214 ILE A CA 1
ATOM 1697 C C . ILE A 1 214 ? 9.808 0.577 -1.116 1.00 86.50 214 ILE A C 1
ATOM 1699 O O . ILE A 1 214 ? 10.568 1.189 -0.371 1.00 86.50 214 ILE A O 1
ATOM 1703 N N . ASN A 1 215 ? 8.597 1.025 -1.443 1.00 85.69 215 ASN A N 1
ATOM 1704 C CA . ASN A 1 215 ? 8.000 2.207 -0.832 1.00 85.69 215 ASN A CA 1
ATOM 1705 C C . ASN A 1 215 ? 7.047 1.799 0.293 1.00 85.69 215 ASN A C 1
ATOM 1707 O O . ASN A 1 215 ? 6.318 0.804 0.185 1.00 85.69 215 ASN A O 1
ATOM 1711 N N . ALA A 1 216 ? 7.019 2.609 1.351 1.00 88.25 216 ALA A N 1
ATOM 1712 C CA . ALA A 1 216 ? 6.015 2.506 2.401 1.00 88.25 216 ALA A CA 1
ATOM 1713 C C . ALA A 1 216 ? 4.592 2.640 1.812 1.00 88.25 216 ALA A C 1
ATOM 1715 O O . ALA A 1 216 ? 4.407 3.287 0.772 1.00 88.25 216 ALA A O 1
ATOM 1716 N N . PRO A 1 217 ? 3.573 2.020 2.432 1.00 92.12 217 PRO A N 1
ATOM 1717 C CA . PRO A 1 217 ? 2.191 2.254 2.034 1.00 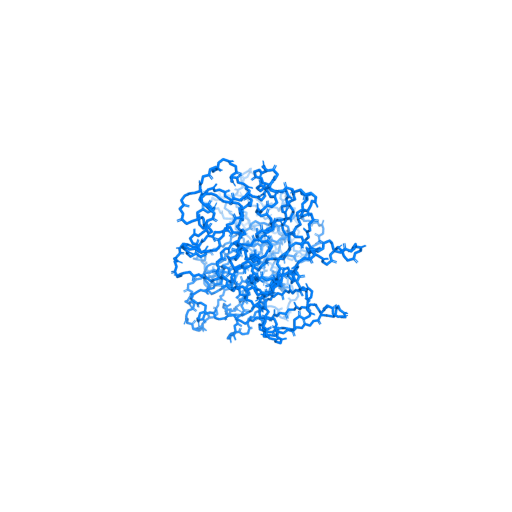92.12 217 PRO A CA 1
ATOM 1718 C C . PRO A 1 217 ? 1.811 3.712 2.318 1.00 92.12 217 PRO A C 1
ATOM 1720 O O . PRO A 1 217 ? 2.311 4.323 3.261 1.00 92.12 217 PRO A O 1
ATOM 1723 N N . SER A 1 218 ? 0.886 4.265 1.533 1.00 90.62 218 SER A N 1
ATOM 1724 C CA . SER A 1 218 ? 0.447 5.662 1.674 1.00 90.62 218 SER A CA 1
ATOM 1725 C C . SER A 1 218 ? -0.225 5.968 3.015 1.00 90.62 218 SER A C 1
ATOM 1727 O O . SER A 1 218 ? -0.365 7.130 3.371 1.00 90.62 218 SER A O 1
ATOM 1729 N N . SER A 1 219 ? -0.667 4.937 3.738 1.00 92.50 219 SER A N 1
ATOM 1730 C CA . SER A 1 219 ? -1.253 5.049 5.073 1.00 92.50 219 SER A CA 1
ATOM 1731 C C . SER A 1 219 ? -0.218 5.072 6.200 1.00 92.50 219 SER A C 1
ATOM 1733 O O . SER A 1 219 ? -0.617 5.147 7.352 1.00 92.50 219 SER A O 1
ATOM 1735 N N . TRP A 1 220 ? 1.078 4.896 5.917 1.00 93.81 220 TRP A N 1
ATOM 1736 C CA . TRP A 1 220 ? 2.111 4.846 6.955 1.00 93.81 220 TRP A CA 1
ATOM 1737 C C . TRP A 1 220 ? 2.549 6.244 7.391 1.00 93.81 220 TRP A C 1
ATOM 1739 O O . TRP A 1 220 ? 2.674 7.145 6.561 1.00 93.81 220 TRP A O 1
ATOM 1749 N N . SER A 1 221 ? 2.846 6.407 8.682 1.00 92.44 221 SER A N 1
ATOM 1750 C CA . SER A 1 221 ? 3.230 7.699 9.251 1.00 92.44 221 SER A CA 1
ATOM 1751 C C . SER A 1 221 ? 4.518 8.258 8.627 1.00 92.44 221 SER A C 1
ATOM 1753 O O . SER A 1 221 ? 5.457 7.539 8.263 1.00 92.44 221 SER A O 1
ATOM 1755 N N . THR A 1 222 ? 4.566 9.586 8.520 1.00 88.69 222 THR A N 1
ATOM 1756 C CA . THR A 1 222 ? 5.692 10.356 7.974 1.00 88.69 222 THR A CA 1
ATOM 1757 C C . THR A 1 222 ? 6.268 11.297 9.034 1.00 88.69 222 THR A C 1
ATOM 1759 O O . THR A 1 222 ? 5.493 11.823 9.831 1.00 88.69 222 THR A O 1
ATOM 1762 N N . PRO A 1 223 ? 7.582 11.586 9.021 1.00 92.50 223 PRO A N 1
ATOM 1763 C CA . PRO A 1 223 ? 8.568 11.195 8.009 1.00 92.50 223 PRO A CA 1
ATOM 1764 C C . PRO A 1 223 ? 9.111 9.770 8.209 1.00 92.50 223 PRO A C 1
ATOM 1766 O O . PRO A 1 223 ? 9.313 9.320 9.334 1.00 92.50 223 PRO A O 1
ATOM 1769 N N . HIS A 1 224 ? 9.421 9.069 7.114 1.00 85.56 224 HIS A N 1
ATOM 1770 C CA . HIS A 1 224 ? 9.934 7.686 7.154 1.00 85.56 224 HIS A CA 1
ATOM 1771 C C . HIS A 1 224 ? 11.354 7.557 7.729 1.00 85.56 224 HIS A C 1
ATOM 1773 O O . HIS A 1 224 ? 11.799 6.455 8.028 1.00 85.56 224 HIS A O 1
ATOM 1779 N N . SER A 1 225 ? 12.062 8.678 7.901 1.00 85.06 225 SER A N 1
ATOM 1780 C CA . SER A 1 225 ? 13.314 8.724 8.663 1.00 85.06 225 SER A CA 1
ATOM 1781 C C . SER A 1 225 ? 13.102 8.487 10.159 1.00 85.06 225 SER A C 1
ATOM 1783 O O . SER A 1 225 ? 14.025 8.040 10.829 1.00 85.06 225 SER A O 1
ATOM 1785 N N . TYR A 1 226 ? 11.909 8.800 10.674 1.00 87.56 226 TYR A N 1
ATOM 1786 C CA . TYR A 1 226 ? 11.517 8.544 12.057 1.00 87.56 226 TYR A CA 1
ATOM 1787 C C . TYR A 1 226 ? 10.698 7.251 12.154 1.00 87.56 226 TYR A C 1
ATOM 1789 O O . TYR A 1 226 ? 11.044 6.351 12.911 1.00 87.56 226 TYR A O 1
ATOM 1797 N N . PHE A 1 227 ? 9.659 7.115 11.324 1.00 91.38 227 PHE A N 1
ATOM 1798 C CA . PHE A 1 227 ? 8.813 5.918 11.256 1.00 91.38 227 PHE A CA 1
ATOM 1799 C C . PHE A 1 227 ? 9.374 4.911 10.247 1.00 91.38 227 PHE A C 1
ATOM 1801 O O . PHE A 1 227 ? 8.795 4.680 9.181 1.00 91.38 227 PHE A O 1
ATOM 1808 N N . SER A 1 228 ? 10.540 4.346 10.555 1.00 92.00 228 SER A N 1
ATOM 1809 C CA . SER A 1 228 ? 11.226 3.390 9.684 1.00 92.00 228 SER A CA 1
ATOM 1810 C C . SER A 1 228 ? 10.527 2.030 9.655 1.00 92.00 228 SER A C 1
ATOM 1812 O O . SER A 1 228 ? 10.176 1.477 10.699 1.00 92.00 228 SER A O 1
ATOM 1814 N N . LEU A 1 229 ? 10.393 1.457 8.460 1.00 92.38 229 LEU A N 1
ATOM 1815 C CA . LEU A 1 229 ? 9.895 0.098 8.260 1.00 92.38 229 LEU A CA 1
ATOM 1816 C C . LEU A 1 229 ? 11.052 -0.858 7.981 1.00 92.38 229 LEU A C 1
ATOM 1818 O O . LEU A 1 229 ? 11.972 -0.519 7.239 1.00 92.38 229 LEU A O 1
ATOM 1822 N N . GLU A 1 230 ? 10.962 -2.071 8.519 1.00 93.25 230 GLU A N 1
ATOM 1823 C CA . GLU A 1 230 ? 11.760 -3.193 8.039 1.00 93.25 230 GLU A CA 1
ATOM 1824 C C . GLU A 1 230 ? 10.939 -4.071 7.096 1.00 93.25 230 GLU A C 1
ATOM 1826 O O . GLU A 1 230 ? 9.705 -4.134 7.165 1.00 93.25 230 GLU A O 1
ATOM 1831 N N . HIS A 1 231 ? 11.636 -4.752 6.191 1.00 93.44 231 HIS A N 1
ATOM 1832 C CA . HIS A 1 231 ? 11.019 -5.503 5.110 1.00 93.44 231 HIS A CA 1
ATOM 1833 C C . HIS A 1 231 ? 11.403 -6.972 5.171 1.00 93.44 231 HIS A C 1
ATOM 1835 O O . HIS A 1 231 ? 12.515 -7.343 5.539 1.00 93.44 231 HIS A O 1
ATOM 1841 N N . GLN A 1 232 ? 10.476 -7.814 4.732 1.00 95.19 232 GLN A N 1
ATOM 1842 C CA . GLN A 1 232 ? 10.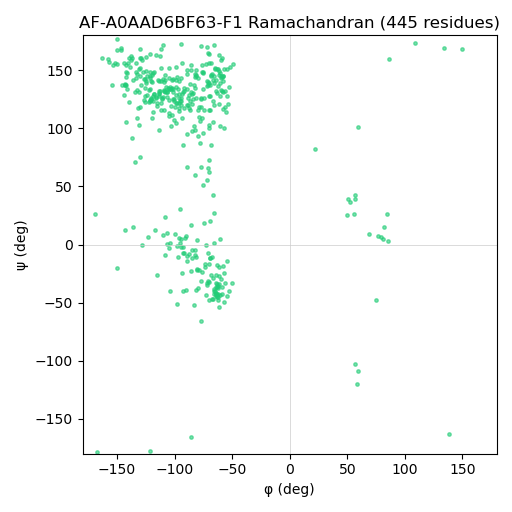766 -9.197 4.409 1.00 95.19 232 GLN A CA 1
ATOM 1843 C C . GLN A 1 232 ? 10.304 -9.479 2.989 1.00 95.19 232 GLN A C 1
ATOM 1845 O O . GLN A 1 232 ? 9.152 -9.230 2.629 1.00 95.19 232 GLN A O 1
ATOM 1850 N N . ILE A 1 233 ? 11.219 -10.021 2.196 1.00 94.25 233 ILE A N 1
ATOM 1851 C CA . ILE A 1 233 ? 11.009 -10.378 0.803 1.00 94.25 233 ILE A CA 1
ATOM 1852 C C . ILE A 1 233 ? 10.920 -11.894 0.713 1.00 94.25 233 ILE A C 1
ATOM 1854 O O . ILE A 1 233 ? 11.773 -12.610 1.237 1.00 94.25 233 ILE A O 1
ATOM 1858 N N . GLU A 1 234 ? 9.899 -12.387 0.027 1.00 95.31 234 GLU A N 1
ATOM 1859 C CA . GLU A 1 234 ? 9.799 -13.780 -0.385 1.00 95.31 234 GLU A CA 1
ATOM 1860 C C . GLU A 1 234 ? 9.872 -13.849 -1.907 1.00 95.31 234 GLU A C 1
ATOM 1862 O O . GLU A 1 234 ? 9.203 -13.090 -2.606 1.00 95.31 234 GLU A O 1
ATOM 1867 N N . TYR A 1 235 ? 10.700 -14.748 -2.423 1.00 91.88 235 TYR A N 1
ATOM 1868 C CA . TYR A 1 235 ? 10.978 -14.873 -3.850 1.00 91.88 235 TYR A CA 1
ATOM 1869 C C . TYR A 1 235 ? 10.999 -16.335 -4.280 1.00 91.88 235 TYR A C 1
ATOM 1871 O O . TYR A 1 235 ? 11.171 -17.229 -3.456 1.00 91.88 235 TYR A O 1
ATOM 1879 N N . VAL A 1 236 ? 10.834 -16.583 -5.579 1.00 90.12 236 VAL A N 1
ATOM 1880 C CA . VAL A 1 236 ? 10.901 -17.924 -6.179 1.00 90.12 236 VAL A CA 1
ATOM 1881 C C . VAL A 1 236 ? 12.085 -17.997 -7.130 1.00 90.12 236 VAL A C 1
ATOM 1883 O O . VAL A 1 236 ? 12.133 -17.226 -8.086 1.00 90.12 236 VAL A O 1
ATOM 1886 N N . LEU A 1 237 ? 13.013 -18.925 -6.903 1.00 84.75 237 LEU A N 1
ATOM 1887 C CA . LEU A 1 237 ? 14.180 -19.134 -7.762 1.00 84.75 237 LEU A CA 1
ATOM 1888 C C . LEU A 1 237 ? 13.767 -19.662 -9.148 1.00 84.75 237 LEU A C 1
ATOM 1890 O O . LEU A 1 237 ? 12.847 -20.469 -9.265 1.00 84.75 237 LEU A O 1
ATOM 1894 N N . LYS A 1 238 ? 14.440 -19.200 -10.209 1.00 83.69 238 LYS A N 1
ATOM 1895 C CA . LYS A 1 238 ? 14.221 -19.660 -11.593 1.00 83.69 238 LYS A CA 1
ATOM 1896 C C . LYS A 1 238 ? 14.753 -21.077 -11.812 1.00 83.69 238 LYS A C 1
ATOM 1898 O O . LYS A 1 238 ? 14.177 -21.800 -12.613 1.00 83.69 238 LYS A O 1
ATOM 1903 N N . ASP A 1 239 ? 15.834 -21.449 -11.125 1.00 78.00 239 ASP A N 1
ATOM 1904 C CA . ASP A 1 239 ? 16.551 -22.699 -11.398 1.00 78.00 239 ASP A CA 1
ATOM 1905 C C . ASP A 1 239 ? 15.768 -23.940 -10.927 1.00 78.00 239 ASP A C 1
ATOM 1907 O O . ASP A 1 239 ? 15.687 -24.926 -11.654 1.00 78.00 239 ASP A O 1
ATOM 1911 N N . ASP A 1 240 ? 15.168 -23.897 -9.730 1.00 82.75 240 ASP A N 1
ATOM 1912 C CA . ASP A 1 240 ? 14.483 -25.047 -9.117 1.00 82.75 240 ASP A CA 1
ATOM 1913 C C . ASP A 1 240 ? 13.044 -24.762 -8.649 1.00 82.75 240 ASP A C 1
ATOM 1915 O O . ASP A 1 240 ? 12.375 -25.651 -8.119 1.00 82.75 240 ASP A O 1
ATOM 1919 N N . GLY A 1 241 ? 12.553 -23.531 -8.827 1.00 85.19 241 GLY A N 1
ATOM 1920 C CA . GLY A 1 241 ? 11.214 -23.128 -8.401 1.00 85.19 241 GLY A CA 1
ATOM 1921 C C . GLY A 1 241 ? 11.022 -23.068 -6.883 1.00 85.19 241 GLY A C 1
ATOM 1922 O O . GLY A 1 241 ? 9.888 -22.897 -6.429 1.00 85.19 241 GLY A O 1
ATOM 1923 N N . LYS A 1 242 ? 12.085 -23.200 -6.076 1.00 90.56 242 LYS A N 1
ATOM 1924 C CA . LYS A 1 242 ? 11.965 -23.115 -4.618 1.00 90.56 242 LYS A CA 1
ATOM 1925 C C . LYS A 1 242 ? 11.776 -21.678 -4.158 1.00 90.56 242 LYS A C 1
ATOM 1927 O O . LYS A 1 242 ? 12.296 -20.725 -4.740 1.00 90.56 242 LYS A O 1
ATOM 1932 N N . THR A 1 243 ? 11.034 -21.533 -3.067 1.00 92.88 243 THR A N 1
ATOM 1933 C CA . THR A 1 243 ? 10.831 -20.252 -2.393 1.00 92.88 243 THR A CA 1
ATOM 1934 C C . THR A 1 243 ? 11.973 -19.961 -1.426 1.00 92.88 243 THR A C 1
ATOM 1936 O O . THR A 1 243 ? 12.269 -20.787 -0.562 1.00 92.88 243 THR A O 1
ATOM 1939 N N . GLY A 1 244 ? 12.560 -18.774 -1.527 1.00 92.62 244 GLY A N 1
ATOM 1940 C CA . GLY A 1 244 ? 13.496 -18.221 -0.553 1.00 92.62 244 GLY A CA 1
ATOM 1941 C C . GLY A 1 244 ? 12.903 -17.009 0.163 1.00 92.62 244 GLY A C 1
ATOM 1942 O O . GLY A 1 244 ? 11.934 -16.404 -0.302 1.00 92.62 244 GLY A O 1
ATOM 1943 N N . ARG A 1 245 ? 13.486 -16.650 1.310 1.00 95.06 245 ARG A N 1
ATOM 1944 C CA . ARG A 1 245 ? 13.143 -15.436 2.062 1.00 95.06 245 ARG A CA 1
ATOM 1945 C C . ARG A 1 245 ? 14.402 -14.655 2.402 1.00 95.06 245 ARG A C 1
ATOM 1947 O O . ARG A 1 245 ? 15.437 -15.254 2.676 1.00 95.06 245 ARG A O 1
ATOM 1954 N N . SER A 1 246 ? 14.299 -13.333 2.401 1.00 92.56 246 SER A N 1
ATOM 1955 C CA . SER A 1 246 ? 15.376 -12.421 2.785 1.00 92.56 246 SER A CA 1
ATOM 1956 C C . SER A 1 246 ? 14.811 -11.234 3.558 1.00 92.56 246 SER A C 1
ATOM 1958 O O . SER A 1 246 ? 13.718 -10.762 3.249 1.00 92.56 246 SER A O 1
ATOM 1960 N N . SER A 1 247 ? 15.560 -10.749 4.546 1.00 92.00 247 SER A N 1
ATOM 1961 C CA . SER A 1 247 ? 15.302 -9.453 5.193 1.00 92.00 247 SER A CA 1
ATOM 1962 C C . SER A 1 247 ? 16.100 -8.313 4.544 1.00 92.00 247 SER A C 1
ATOM 1964 O O . SER A 1 247 ? 15.908 -7.151 4.881 1.00 92.00 247 SER A O 1
ATOM 1966 N N . SER A 1 248 ? 17.011 -8.636 3.620 1.00 88.50 248 SER A N 1
ATOM 1967 C CA . SER A 1 248 ? 17.752 -7.656 2.825 1.00 88.50 248 SER A CA 1
ATOM 1968 C C . SER A 1 248 ? 16.989 -7.316 1.548 1.00 88.50 248 SER A C 1
ATOM 1970 O O . SER A 1 248 ? 16.352 -8.185 0.948 1.00 88.50 248 SER A O 1
ATOM 1972 N N . VAL A 1 249 ? 17.115 -6.065 1.101 1.00 85.25 249 VAL A N 1
ATOM 1973 C CA . VAL A 1 249 ? 16.648 -5.609 -0.220 1.00 85.25 249 VAL A CA 1
ATOM 1974 C C . VAL A 1 249 ? 17.475 -6.179 -1.373 1.00 85.25 249 VAL A C 1
ATOM 1976 O O . VAL A 1 249 ? 17.018 -6.170 -2.514 1.00 85.25 249 VAL A O 1
ATOM 1979 N N . LEU A 1 250 ? 18.667 -6.700 -1.072 1.00 87.69 250 LEU A N 1
ATOM 1980 C CA . LEU A 1 250 ? 19.513 -7.430 -2.008 1.00 87.69 250 LEU A CA 1
ATOM 1981 C C . LEU A 1 250 ? 19.116 -8.910 -1.983 1.00 87.69 250 LEU A C 1
ATOM 1983 O O . LEU A 1 250 ? 19.206 -9.570 -0.942 1.00 87.69 250 LEU A O 1
ATOM 1987 N N . ILE A 1 251 ? 18.639 -9.414 -3.119 1.00 88.06 251 ILE A N 1
ATOM 1988 C CA . ILE A 1 251 ? 18.175 -10.796 -3.287 1.00 88.06 251 ILE A CA 1
ATOM 1989 C C . ILE A 1 251 ? 18.821 -11.448 -4.519 1.00 88.06 251 ILE A C 1
ATOM 1991 O O . ILE A 1 251 ? 19.283 -10.737 -5.409 1.00 88.06 251 ILE A O 1
ATOM 1995 N N . PRO A 1 252 ? 18.838 -12.789 -4.627 1.00 86.31 252 PRO A N 1
ATOM 1996 C CA . PRO A 1 252 ? 19.456 -13.463 -5.765 1.00 86.31 252 PRO A CA 1
ATOM 1997 C C . PRO A 1 252 ? 18.845 -13.042 -7.108 1.00 86.31 252 PRO A C 1
ATOM 1999 O O . PRO A 1 252 ? 17.628 -12.940 -7.240 1.00 86.31 252 PRO A O 1
ATOM 2002 N N . LYS A 1 253 ? 19.680 -12.879 -8.140 1.00 80.31 253 LYS A N 1
ATOM 2003 C CA . LYS A 1 253 ? 19.250 -12.473 -9.495 1.00 80.31 253 LYS A CA 1
ATOM 2004 C C . LYS A 1 253 ? 18.314 -13.463 -10.182 1.00 80.31 253 LYS A C 1
ATOM 2006 O O . LYS A 1 253 ? 17.412 -13.088 -10.929 1.00 80.31 253 LYS A O 1
ATOM 2011 N N . ARG A 1 254 ? 18.544 -14.758 -9.963 1.00 80.25 254 ARG A N 1
ATOM 2012 C CA . ARG A 1 254 ? 17.833 -15.845 -10.647 1.00 80.25 254 ARG A CA 1
ATOM 2013 C C . ARG A 1 254 ? 16.485 -16.119 -9.991 1.00 80.25 254 ARG A C 1
ATOM 2015 O O . ARG A 1 254 ? 16.241 -17.228 -9.532 1.00 80.25 254 ARG A O 1
ATOM 2022 N N . ILE A 1 255 ? 15.600 -15.126 -9.957 1.00 82.19 255 ILE A N 1
ATOM 2023 C CA . ILE A 1 255 ? 14.250 -15.253 -9.393 1.00 82.19 255 ILE A CA 1
ATOM 2024 C C . ILE A 1 255 ? 13.164 -14.930 -10.423 1.00 82.19 255 ILE A C 1
ATOM 2026 O O . ILE A 1 255 ? 13.338 -14.082 -11.290 1.00 82.19 255 ILE A O 1
ATOM 2030 N N . SER A 1 256 ? 12.046 -15.649 -10.373 1.00 81.44 256 SER A N 1
ATOM 2031 C CA . SER A 1 256 ? 10.926 -15.515 -11.316 1.00 81.44 256 SER A CA 1
ATOM 2032 C C . SER A 1 256 ? 9.889 -14.491 -10.854 1.00 81.44 256 SER A C 1
ATOM 2034 O O . SER A 1 256 ? 9.347 -13.731 -11.656 1.00 81.44 256 SER A O 1
ATOM 2036 N N . LYS A 1 257 ? 9.614 -14.461 -9.551 1.00 86.44 257 LYS A N 1
ATOM 2037 C CA . LYS A 1 257 ? 8.633 -13.581 -8.916 1.00 86.44 257 LYS A CA 1
ATOM 2038 C C . LYS A 1 257 ? 9.008 -13.327 -7.464 1.00 86.44 257 LYS A C 1
ATOM 2040 O O . LYS A 1 257 ? 9.670 -14.162 -6.842 1.00 86.44 257 LYS A O 1
ATOM 2045 N N . LEU A 1 258 ? 8.550 -12.200 -6.933 1.00 90.06 258 LEU A N 1
ATOM 2046 C CA . LEU A 1 258 ? 8.735 -11.820 -5.537 1.00 90.06 258 LEU A CA 1
ATOM 2047 C C . LEU A 1 258 ? 7.477 -11.179 -4.951 1.00 90.06 258 LEU A C 1
ATOM 2049 O O . LEU A 1 258 ? 6.604 -10.698 -5.673 1.00 90.06 258 LEU A O 1
ATOM 2053 N N . ARG A 1 259 ? 7.397 -11.169 -3.627 1.00 92.81 259 ARG A N 1
ATOM 2054 C CA . ARG A 1 259 ? 6.423 -10.413 -2.842 1.00 92.81 259 ARG A CA 1
ATOM 2055 C C . ARG A 1 259 ? 7.073 -9.906 -1.564 1.00 92.81 259 ARG A C 1
ATOM 2057 O O . ARG A 1 259 ? 8.063 -10.470 -1.102 1.00 92.81 259 ARG A O 1
ATOM 2064 N N . VAL A 1 260 ? 6.517 -8.843 -1.003 1.00 94.06 260 VAL A N 1
ATOM 2065 C CA . VAL A 1 260 ? 7.104 -8.136 0.137 1.00 94.06 260 VAL A CA 1
ATOM 2066 C C . VAL A 1 260 ? 6.048 -7.931 1.213 1.00 94.06 260 VAL A C 1
ATOM 2068 O O . VAL A 1 260 ? 4.858 -7.829 0.922 1.00 94.06 260 VAL A O 1
ATOM 2071 N N . ARG A 1 261 ? 6.482 -7.877 2.466 1.00 95.44 261 ARG A N 1
ATOM 2072 C CA . ARG A 1 261 ? 5.706 -7.355 3.592 1.00 95.44 261 ARG A CA 1
ATOM 2073 C C . ARG A 1 261 ? 6.592 -6.498 4.484 1.00 95.44 261 ARG A C 1
ATOM 2075 O O . ARG A 1 261 ? 7.818 -6.609 4.418 1.00 95.44 261 ARG A O 1
ATOM 2082 N N . SER A 1 262 ? 5.967 -5.678 5.316 1.00 95.12 262 SER A N 1
ATOM 2083 C CA . SER A 1 262 ? 6.656 -4.718 6.176 1.00 95.12 262 SER A CA 1
ATOM 2084 C C . SER A 1 262 ? 6.124 -4.763 7.599 1.00 95.12 262 SER A C 1
ATOM 2086 O O . SER A 1 262 ? 4.974 -5.141 7.821 1.00 95.12 262 SER A O 1
ATOM 2088 N N . ARG A 1 263 ? 6.950 -4.339 8.550 1.00 94.44 263 ARG A N 1
ATOM 2089 C CA . ARG A 1 263 ? 6.536 -3.986 9.912 1.00 94.44 263 ARG A CA 1
ATOM 2090 C C . ARG A 1 263 ? 7.396 -2.846 10.438 1.00 94.44 263 ARG A C 1
ATOM 2092 O O . ARG A 1 263 ? 8.398 -2.501 9.810 1.00 94.44 263 ARG A O 1
ATOM 2099 N N . ASP A 1 264 ? 6.998 -2.267 11.563 1.00 94.62 264 ASP A N 1
ATOM 2100 C CA . ASP A 1 264 ? 7.823 -1.280 12.260 1.00 94.62 264 ASP A CA 1
ATOM 2101 C C . ASP A 1 264 ? 9.206 -1.877 12.581 1.00 94.62 264 ASP A C 1
ATOM 2103 O O . ASP A 1 264 ? 9.303 -3.020 13.029 1.00 94.62 264 ASP A O 1
ATOM 2107 N N . ALA A 1 265 ? 10.274 -1.133 12.282 1.00 91.88 265 ALA A N 1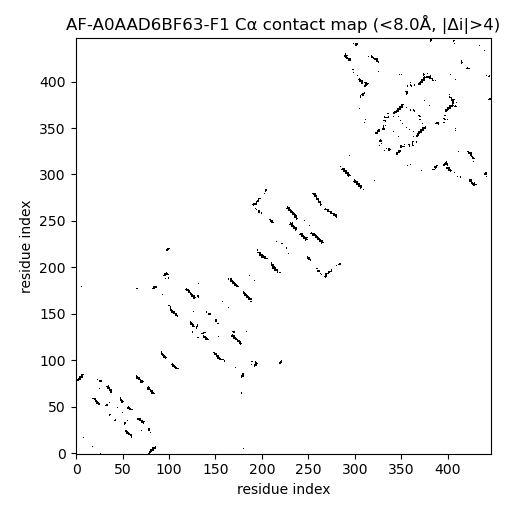
ATOM 2108 C CA . ALA A 1 265 ? 11.646 -1.616 12.446 1.00 91.88 265 ALA A CA 1
ATOM 2109 C C . ALA A 1 265 ? 12.145 -1.567 13.898 1.00 91.88 265 ALA A C 1
ATOM 2111 O O . ALA A 1 265 ? 13.108 -2.251 14.242 1.00 91.88 265 ALA A O 1
ATOM 2112 N N . VAL A 1 266 ? 11.538 -0.725 14.734 1.00 88.56 266 VAL A N 1
ATOM 2113 C CA . VAL A 1 266 ? 12.003 -0.440 16.097 1.00 88.56 266 VAL A CA 1
ATOM 2114 C C . VAL A 1 266 ? 11.131 -1.162 17.115 1.00 88.56 266 VAL A C 1
ATOM 2116 O O . VAL A 1 266 ? 11.638 -1.721 18.088 1.00 88.56 266 VAL A O 1
ATOM 2119 N N . VAL A 1 267 ? 9.821 -1.190 16.878 1.00 85.25 267 VAL A N 1
ATOM 2120 C CA . VAL A 1 267 ? 8.855 -1.887 17.723 1.00 85.25 267 VAL A CA 1
ATOM 2121 C C . VAL A 1 267 ? 8.483 -3.2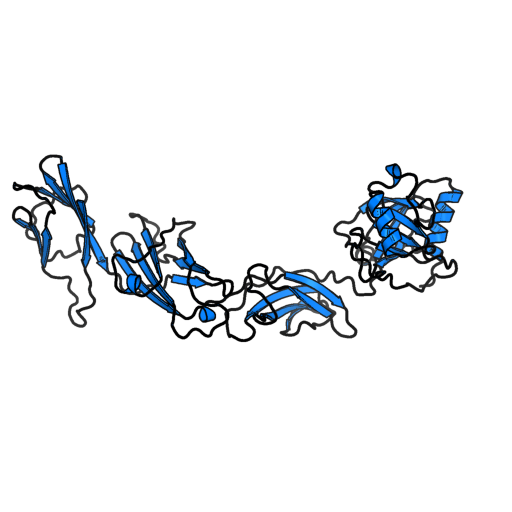15 17.073 1.00 85.25 267 VAL A C 1
ATOM 2123 O O . VAL A 1 267 ? 8.173 -3.269 15.886 1.00 85.25 267 VAL A O 1
ATOM 2126 N N . LEU A 1 268 ? 8.470 -4.301 17.854 1.00 77.12 268 LEU A N 1
ATOM 2127 C CA . LEU A 1 268 ? 8.082 -5.650 17.412 1.00 77.12 268 LEU A CA 1
ATOM 2128 C C . LEU A 1 268 ? 6.570 -5.762 17.128 1.00 77.12 268 LEU A C 1
ATOM 2130 O O . LEU A 1 268 ? 5.853 -6.528 17.765 1.00 77.12 268 LEU A O 1
ATOM 2134 N N . SER A 1 269 ? 6.104 -4.996 16.149 1.00 88.19 269 SER A N 1
ATOM 2135 C CA . SER A 1 269 ? 4.733 -4.950 15.650 1.00 88.19 269 SER A CA 1
ATOM 2136 C C . SER A 1 269 ? 4.405 -6.144 14.745 1.00 88.19 269 SER A C 1
ATOM 2138 O O . SER A 1 269 ? 5.275 -6.946 14.363 1.00 88.19 269 SER A O 1
ATOM 2140 N N . ALA A 1 270 ? 3.123 -6.286 14.402 1.00 93.75 270 ALA A N 1
ATOM 2141 C CA . ALA A 1 270 ? 2.671 -7.321 13.487 1.00 93.75 270 ALA A CA 1
ATOM 2142 C C . ALA A 1 270 ? 3.172 -7.055 12.057 1.00 93.75 270 ALA A C 1
ATOM 2144 O O . ALA A 1 270 ? 3.272 -5.919 11.595 1.00 93.75 270 ALA A O 1
ATOM 2145 N N . TRP A 1 271 ? 3.471 -8.135 11.333 1.00 95.38 271 TRP A N 1
ATOM 2146 C CA . TRP A 1 271 ? 3.783 -8.051 9.909 1.00 95.38 271 TRP A CA 1
ATOM 2147 C C . TRP A 1 271 ? 2.536 -7.725 9.099 1.00 95.38 271 TRP A C 1
ATOM 2149 O O . TRP A 1 271 ? 1.507 -8.373 9.281 1.00 95.38 271 TRP A O 1
ATOM 2159 N N . SER A 1 272 ? 2.673 -6.820 8.132 1.00 96.25 272 SER A N 1
ATOM 2160 C CA . SER A 1 272 ? 1.630 -6.585 7.144 1.00 96.25 272 SER A CA 1
ATOM 2161 C C . SER A 1 272 ? 1.346 -7.829 6.302 1.00 96.25 272 SER A C 1
ATOM 2163 O O . SER A 1 272 ? 2.145 -8.777 6.211 1.00 96.25 272 SER A O 1
ATOM 2165 N N . GLN A 1 273 ? 0.190 -7.812 5.642 1.00 95.94 273 GLN A N 1
ATOM 2166 C CA . GLN A 1 273 ? -0.133 -8.803 4.627 1.00 95.94 273 GLN A CA 1
ATOM 2167 C C . GLN A 1 273 ? 0.910 -8.760 3.505 1.00 95.94 273 GLN A C 1
ATOM 2169 O O . GLN A 1 273 ? 1.405 -7.697 3.118 1.00 95.94 273 GLN A O 1
ATOM 2174 N N . TRP A 1 274 ? 1.229 -9.929 2.959 1.00 95.00 274 TRP A N 1
ATOM 2175 C CA . TRP A 1 274 ? 2.088 -10.018 1.786 1.00 95.00 274 TRP A CA 1
ATOM 2176 C C . TRP A 1 274 ? 1.462 -9.279 0.607 1.00 95.00 274 TRP A C 1
ATOM 2178 O O . TRP A 1 274 ? 0.269 -9.434 0.343 1.00 95.00 274 TRP A O 1
ATOM 2188 N N . THR A 1 275 ? 2.275 -8.556 -0.160 1.00 92.12 275 THR A N 1
ATOM 2189 C CA . THR A 1 275 ? 1.840 -8.078 -1.472 1.00 92.12 275 THR A CA 1
ATOM 2190 C C . THR A 1 275 ? 1.460 -9.256 -2.368 1.00 92.12 275 THR A C 1
ATOM 2192 O O . THR A 1 275 ? 1.909 -10.396 -2.183 1.00 92.12 275 THR A O 1
ATOM 2195 N N . ALA A 1 276 ? 0.682 -8.967 -3.410 1.00 89.19 276 ALA A N 1
ATOM 2196 C CA . ALA A 1 276 ? 0.540 -9.896 -4.518 1.00 89.19 276 ALA A CA 1
ATOM 2197 C C . ALA A 1 276 ? 1.923 -10.260 -5.088 1.00 89.19 276 ALA A C 1
ATOM 2199 O O . ALA A 1 276 ? 2.876 -9.474 -5.023 1.00 89.19 276 ALA A O 1
ATOM 2200 N N . TRP A 1 277 ? 2.028 -11.468 -5.641 1.00 85.56 277 TRP A N 1
ATOM 2201 C CA . TRP A 1 277 ? 3.223 -11.880 -6.364 1.00 85.56 277 TRP A CA 1
ATOM 2202 C C . TRP A 1 277 ? 3.432 -10.965 -7.568 1.00 85.56 277 TRP A C 1
ATOM 2204 O O . TRP A 1 277 ? 2.582 -10.901 -8.454 1.00 85.56 277 TRP A O 1
ATOM 2214 N N . LYS A 1 278 ? 4.578 -10.290 -7.608 1.00 81.38 278 LYS A N 1
ATOM 2215 C CA . LYS A 1 278 ? 5.022 -9.497 -8.749 1.00 81.38 278 LYS A CA 1
ATOM 2216 C C . LYS A 1 278 ? 6.045 -10.316 -9.522 1.00 81.38 278 LYS A C 1
ATOM 2218 O O . LYS A 1 278 ? 7.040 -10.770 -8.953 1.00 81.38 278 LYS A O 1
ATOM 2223 N N . ASN A 1 279 ? 5.788 -10.535 -10.807 1.00 79.75 279 ASN A N 1
ATOM 2224 C CA . ASN A 1 279 ? 6.778 -11.155 -11.679 1.00 79.75 279 ASN A CA 1
ATOM 2225 C C . ASN A 1 279 ? 7.976 -10.216 -11.810 1.00 79.75 279 ASN A C 1
ATOM 2227 O O . ASN A 1 279 ? 7.824 -8.999 -11.916 1.00 79.75 279 ASN A O 1
ATOM 2231 N N . VAL A 1 280 ? 9.166 -10.798 -11.780 1.00 70.62 280 VAL A N 1
ATOM 2232 C CA . VAL A 1 280 ? 10.428 -10.076 -11.920 1.00 70.62 280 VAL A CA 1
ATOM 2233 C C . VAL A 1 280 ? 10.593 -9.778 -13.404 1.00 70.62 280 VAL A C 1
ATOM 2235 O O . VAL A 1 280 ? 11.153 -10.567 -14.157 1.00 70.62 280 VAL A O 1
ATOM 2238 N N . THR A 1 281 ? 10.024 -8.652 -13.829 1.00 58.25 281 THR A N 1
ATOM 2239 C CA . THR A 1 281 ? 10.235 -8.039 -15.149 1.00 58.25 281 THR A CA 1
ATOM 2240 C C . THR A 1 281 ? 11.313 -6.970 -15.065 1.00 58.25 281 THR A C 1
ATOM 2242 O O . THR A 1 281 ? 11.209 -5.948 -15.733 1.00 58.25 281 THR A O 1
ATOM 2245 N N . CYS A 1 282 ? 12.279 -7.143 -14.158 1.00 50.03 282 CYS A N 1
ATOM 2246 C CA . CYS A 1 282 ? 13.375 -6.208 -13.968 1.00 50.03 282 CYS A CA 1
ATOM 2247 C C . CYS A 1 282 ? 14.082 -6.080 -15.301 1.00 50.03 282 CYS A C 1
ATOM 2249 O O . CYS A 1 282 ? 14.849 -6.964 -15.664 1.00 50.03 282 CYS A O 1
ATOM 2251 N N . LEU A 1 283 ? 13.774 -5.005 -16.021 1.00 45.69 283 LEU A N 1
ATOM 2252 C CA . LEU A 1 283 ? 14.602 -4.536 -17.103 1.00 45.69 283 LEU A CA 1
ATOM 2253 C C . LEU A 1 283 ? 15.920 -4.228 -16.410 1.00 45.69 283 LEU A C 1
ATOM 2255 O O . LEU A 1 283 ? 16.021 -3.279 -15.626 1.00 45.69 283 LEU A O 1
ATOM 2259 N N . GLY A 1 284 ? 16.877 -5.143 -16.559 1.00 39.66 284 GLY A N 1
ATOM 2260 C CA . GLY A 1 284 ? 18.210 -4.947 -16.028 1.00 39.66 284 GLY A CA 1
ATOM 2261 C C . GLY A 1 284 ? 18.715 -3.594 -16.513 1.00 39.66 284 GLY A C 1
ATOM 2262 O O . GLY A 1 284 ? 18.333 -3.127 -17.588 1.00 39.66 284 GLY A O 1
ATOM 2263 N N . ILE A 1 285 ? 19.615 -2.974 -15.754 1.00 40.66 285 ILE A N 1
ATOM 2264 C CA . ILE A 1 285 ? 20.292 -1.717 -16.125 1.00 40.66 285 ILE A CA 1
ATOM 2265 C C . ILE A 1 285 ? 21.222 -1.928 -17.353 1.00 40.66 285 ILE A C 1
ATOM 2267 O O . ILE A 1 285 ? 22.217 -1.246 -17.503 1.00 40.66 285 ILE A O 1
ATOM 2271 N N . ASN A 1 286 ? 20.933 -2.904 -18.221 1.00 47.59 286 ASN A N 1
ATOM 2272 C CA . ASN A 1 286 ? 21.573 -3.203 -19.499 1.00 47.59 286 ASN A CA 1
ATOM 2273 C C . ASN A 1 286 ? 20.770 -4.241 -20.322 1.00 47.59 286 ASN A C 1
ATOM 2275 O O . ASN A 1 286 ? 21.359 -4.974 -21.115 1.00 47.59 286 ASN A O 1
ATOM 2279 N N . GLU A 1 287 ? 19.447 -4.373 -20.141 1.00 63.41 287 GLU A N 1
ATOM 2280 C CA . GLU A 1 287 ? 18.667 -5.284 -20.990 1.00 63.41 287 GLU A CA 1
ATOM 2281 C C . GLU A 1 287 ? 18.083 -4.520 -22.181 1.00 63.41 287 GLU A C 1
ATOM 2283 O O . GLU A 1 287 ? 17.209 -3.663 -22.049 1.00 63.41 287 GLU A O 1
ATOM 2288 N N . LEU A 1 288 ? 18.636 -4.810 -23.356 1.00 75.75 288 LEU A N 1
ATOM 2289 C CA . LEU A 1 288 ? 18.172 -4.264 -24.620 1.00 75.75 288 LEU A CA 1
ATOM 2290 C C . LEU A 1 288 ? 16.702 -4.638 -24.833 1.00 75.75 288 LEU A C 1
ATOM 2292 O O . LEU A 1 288 ? 16.309 -5.798 -24.695 1.00 75.75 288 LEU A O 1
ATOM 2296 N N . LEU A 1 289 ? 15.893 -3.656 -25.209 1.00 85.88 289 LEU A N 1
ATOM 2297 C CA . LEU A 1 289 ? 14.554 -3.880 -25.727 1.00 85.88 289 LEU A CA 1
ATOM 2298 C C . LEU A 1 289 ? 14.643 -4.239 -27.201 1.00 85.88 289 LEU A C 1
ATOM 2300 O O . LEU A 1 289 ? 15.474 -3.713 -27.934 1.00 85.88 289 LEU A O 1
ATOM 2304 N N . TYR A 1 290 ? 13.754 -5.119 -27.645 1.00 88.19 290 TYR A N 1
ATOM 2305 C CA . TYR A 1 290 ? 13.726 -5.557 -29.031 1.00 88.19 290 TYR A CA 1
ATOM 2306 C C . TYR A 1 290 ? 12.477 -5.049 -29.729 1.00 88.19 290 TYR A C 1
ATOM 2308 O O . TYR A 1 290 ? 11.382 -5.073 -29.163 1.00 88.19 290 TYR A O 1
ATOM 2316 N N . PHE A 1 291 ? 12.627 -4.642 -30.981 1.00 92.38 291 PHE A N 1
ATOM 2317 C CA . PHE A 1 291 ? 11.509 -4.364 -31.869 1.00 92.38 291 PHE A CA 1
ATOM 2318 C C . PHE A 1 291 ? 11.708 -5.085 -33.190 1.00 92.38 291 PHE A C 1
ATOM 2320 O O . PHE A 1 291 ? 12.830 -5.354 -33.612 1.00 92.38 291 PHE A O 1
ATOM 2327 N N . ARG A 1 292 ? 10.604 -5.424 -33.845 1.00 91.31 292 ARG A N 1
ATOM 2328 C CA . ARG A 1 292 ? 10.629 -6.094 -35.143 1.00 91.31 292 ARG A CA 1
ATOM 2329 C C . ARG A 1 292 ? 10.062 -5.165 -36.193 1.00 91.31 292 ARG A C 1
ATOM 2331 O O . ARG A 1 292 ? 8.940 -4.695 -36.026 1.00 91.31 292 ARG A O 1
ATOM 2338 N N . VAL A 1 293 ? 10.779 -4.984 -37.293 1.00 93.25 293 VAL A N 1
ATOM 2339 C CA . VAL A 1 293 ? 10.218 -4.358 -38.490 1.00 93.25 293 VAL A CA 1
ATOM 2340 C C . VAL A 1 293 ? 9.422 -5.406 -39.267 1.00 93.25 293 VAL A C 1
ATOM 2342 O O . VAL A 1 293 ? 9.909 -6.495 -39.559 1.00 93.25 293 VAL A O 1
ATOM 2345 N N . ILE A 1 294 ? 8.162 -5.092 -39.551 1.00 92.44 294 ILE A N 1
ATOM 2346 C CA . ILE A 1 294 ? 7.239 -5.908 -40.348 1.00 92.44 294 ILE A CA 1
ATOM 2347 C C . ILE A 1 294 ? 7.294 -5.476 -41.817 1.00 92.44 294 ILE A C 1
ATOM 2349 O O . ILE A 1 294 ? 7.257 -6.325 -42.701 1.00 92.44 294 ILE A O 1
ATOM 2353 N N . SER A 1 295 ? 7.377 -4.167 -42.075 1.00 92.12 295 SER A N 1
ATOM 2354 C CA . SER A 1 295 ? 7.425 -3.594 -43.423 1.00 92.12 295 SER A CA 1
ATOM 2355 C C . SER A 1 295 ? 8.364 -2.386 -43.460 1.00 92.12 295 SER A C 1
ATOM 2357 O O . SER A 1 295 ? 8.275 -1.556 -42.550 1.00 92.12 295 SER A O 1
ATOM 2359 N N . PRO A 1 296 ? 9.208 -2.243 -44.499 1.00 92.19 296 PRO A N 1
ATOM 2360 C CA . PRO A 1 296 ? 9.338 -3.125 -45.668 1.00 92.19 296 PRO A CA 1
ATOM 2361 C C . PRO A 1 296 ? 10.092 -4.426 -45.337 1.00 92.19 296 PRO A C 1
ATOM 2363 O O . PRO A 1 296 ? 10.914 -4.463 -44.423 1.00 92.19 296 PRO A O 1
ATOM 2366 N N . GLU A 1 297 ? 9.839 -5.495 -46.100 1.00 86.12 297 GLU A N 1
ATOM 2367 C CA . GLU A 1 297 ? 10.454 -6.813 -45.851 1.00 86.12 297 GLU A CA 1
ATOM 2368 C C . GLU A 1 297 ? 11.990 -6.805 -45.962 1.00 86.12 297 GLU A C 1
ATOM 2370 O O . GLU A 1 297 ? 12.645 -7.607 -45.297 1.00 86.12 297 GLU A O 1
ATOM 2375 N N . GLU A 1 298 ? 12.571 -5.888 -46.750 1.00 86.38 298 GLU A N 1
ATOM 2376 C CA . GLU A 1 298 ? 14.028 -5.743 -46.929 1.00 86.38 298 GLU A CA 1
ATOM 2377 C C . GLU A 1 298 ? 14.758 -5.469 -45.605 1.00 86.38 298 GLU A C 1
ATOM 2379 O O . GLU A 1 298 ? 15.853 -5.982 -45.390 1.00 86.38 298 GLU A O 1
ATOM 2384 N N . ILE A 1 299 ? 14.138 -4.702 -44.703 1.00 89.50 299 ILE A N 1
ATOM 2385 C CA . ILE A 1 299 ? 14.654 -4.435 -43.353 1.00 89.50 299 ILE A CA 1
ATOM 2386 C C . ILE A 1 299 ? 13.826 -5.153 -42.282 1.00 89.50 299 ILE A C 1
ATOM 2388 O O . ILE A 1 299 ? 13.830 -4.731 -41.130 1.00 89.50 299 ILE A O 1
ATOM 2392 N N . GLY A 1 300 ? 13.125 -6.233 -42.651 1.00 88.50 300 GLY A N 1
ATOM 2393 C CA . GLY A 1 300 ? 12.222 -7.019 -41.804 1.00 88.50 300 GLY A CA 1
ATOM 2394 C C . GLY A 1 300 ? 12.931 -7.868 -40.742 1.00 88.50 300 GLY A C 1
ATOM 2395 O O . GLY A 1 300 ? 12.768 -9.093 -40.698 1.00 88.50 300 GLY A O 1
ATOM 2396 N N . TYR A 1 301 ? 13.748 -7.217 -39.917 1.00 89.44 301 TYR A N 1
ATOM 2397 C CA . TYR A 1 301 ? 14.603 -7.812 -38.898 1.00 89.44 301 TYR A CA 1
ATOM 2398 C C . TYR A 1 301 ? 14.141 -7.456 -37.482 1.00 89.44 301 TYR A C 1
ATOM 2400 O O . TYR A 1 301 ? 13.280 -6.594 -37.271 1.00 89.44 301 TYR A O 1
ATOM 2408 N N . ILE A 1 302 ? 14.719 -8.149 -36.502 1.00 88.69 302 ILE A N 1
ATOM 2409 C CA . ILE A 1 302 ? 14.608 -7.810 -35.084 1.00 88.69 302 ILE A CA 1
ATOM 2410 C C . ILE A 1 302 ? 15.819 -6.965 -34.701 1.00 88.69 302 ILE A C 1
ATOM 2412 O O . ILE A 1 302 ? 16.954 -7.424 -34.799 1.00 88.69 302 ILE A O 1
ATOM 2416 N N . PHE A 1 303 ? 15.554 -5.752 -34.244 1.00 90.25 303 PHE A N 1
ATOM 2417 C CA . PHE A 1 303 ? 16.543 -4.790 -33.787 1.00 90.25 303 PHE A CA 1
ATOM 2418 C C . PHE A 1 303 ? 16.527 -4.714 -32.268 1.00 90.25 303 PHE A C 1
ATOM 2420 O O . PHE A 1 303 ? 15.488 -4.933 -31.641 1.00 90.25 303 PHE A O 1
ATOM 2427 N N . SER A 1 304 ? 17.668 -4.370 -31.690 1.00 88.31 304 SER A N 1
ATOM 2428 C CA . SER A 1 304 ? 17.833 -4.123 -30.262 1.00 88.31 304 SER A CA 1
ATOM 2429 C C . SER A 1 304 ? 18.083 -2.640 -29.995 1.00 88.31 304 SER A C 1
ATOM 2431 O O . SER A 1 304 ? 18.780 -1.970 -30.754 1.00 88.31 304 SER A O 1
ATOM 2433 N N . ALA A 1 305 ? 17.517 -2.126 -28.910 1.00 91.00 305 ALA A N 1
ATOM 2434 C CA . ALA A 1 305 ? 17.643 -0.740 -28.492 1.00 91.00 305 ALA A CA 1
ATOM 2435 C C . ALA A 1 305 ? 17.753 -0.652 -26.964 1.00 91.00 305 ALA A C 1
ATOM 2437 O O . ALA A 1 305 ? 17.037 -1.345 -26.243 1.00 91.00 305 ALA A O 1
ATOM 2438 N N . ALA A 1 306 ? 18.647 0.192 -26.453 1.00 88.69 306 ALA A N 1
ATOM 2439 C CA . ALA A 1 306 ? 18.859 0.344 -25.014 1.00 88.69 306 ALA A CA 1
ATOM 2440 C C . ALA A 1 306 ? 17.904 1.398 -24.431 1.00 88.69 306 ALA A C 1
ATOM 2442 O O . ALA A 1 306 ? 17.848 2.504 -24.963 1.00 88.69 306 ALA A O 1
ATOM 2443 N N . PRO A 1 307 ? 17.152 1.119 -23.357 1.00 90.25 307 PRO A N 1
ATOM 2444 C CA . PRO A 1 307 ? 16.330 2.142 -22.721 1.00 90.25 307 PRO A CA 1
ATOM 2445 C C . PRO A 1 307 ? 17.167 3.265 -22.095 1.00 90.25 307 PRO A C 1
ATOM 2447 O O . PRO A 1 307 ? 18.305 3.057 -21.674 1.00 90.25 307 PRO A O 1
ATOM 2450 N N . ALA A 1 308 ? 16.586 4.464 -22.021 1.00 88.56 308 ALA A N 1
ATOM 2451 C CA . ALA A 1 308 ? 17.131 5.563 -21.232 1.00 88.56 308 ALA A CA 1
ATOM 2452 C C . ALA A 1 308 ? 17.277 5.168 -19.753 1.00 88.56 308 ALA A C 1
ATOM 2454 O O . ALA A 1 308 ? 16.470 4.416 -19.207 1.00 88.56 308 ALA A O 1
ATOM 2455 N N . LYS A 1 309 ? 18.319 5.682 -19.094 1.00 81.12 309 LYS A N 1
ATOM 2456 C CA . LYS A 1 309 ? 18.710 5.233 -17.751 1.00 81.12 309 LYS A CA 1
ATOM 2457 C C . LYS A 1 309 ? 17.893 5.870 -16.630 1.00 81.12 309 LYS A C 1
ATOM 2459 O O . LYS A 1 309 ? 17.616 5.224 -15.623 1.00 81.12 309 LYS A O 1
ATOM 2464 N N . ASP A 1 310 ? 17.574 7.155 -16.764 1.00 80.06 310 ASP A N 1
ATOM 2465 C CA . ASP A 1 310 ? 17.016 7.984 -15.686 1.00 80.06 310 ASP A CA 1
ATOM 2466 C C . ASP A 1 310 ? 15.955 9.006 -16.157 1.00 80.06 310 ASP A C 1
ATOM 2468 O O . ASP A 1 310 ? 15.569 9.904 -15.391 1.00 80.06 310 ASP A O 1
ATOM 2472 N N . PHE A 1 311 ? 15.463 8.868 -17.392 1.00 84.94 311 PHE A N 1
ATOM 2473 C CA . PHE A 1 311 ? 14.342 9.624 -17.962 1.00 84.94 311 PHE A CA 1
ATOM 2474 C C . PHE A 1 311 ? 13.530 8.753 -18.937 1.00 84.94 311 PHE A C 1
ATOM 2476 O O . PHE A 1 311 ? 13.997 7.695 -19.346 1.00 84.94 311 PHE A O 1
ATOM 2483 N N . GLY A 1 312 ? 12.338 9.215 -19.329 1.00 84.56 312 GLY A N 1
ATOM 2484 C CA . GLY A 1 312 ? 11.410 8.446 -20.159 1.00 84.56 312 GLY A CA 1
ATOM 2485 C C . GLY A 1 312 ? 10.503 7.530 -19.334 1.00 84.56 312 GLY A C 1
ATOM 2486 O O . GLY A 1 312 ? 10.782 7.235 -18.171 1.00 84.56 312 GLY A O 1
ATOM 2487 N N . GLY A 1 313 ? 9.382 7.122 -19.924 1.00 81.56 313 GLY A N 1
ATOM 2488 C CA . GLY A 1 313 ? 8.443 6.178 -19.314 1.00 81.56 313 GLY A CA 1
ATOM 2489 C C . GLY A 1 313 ? 8.680 4.727 -19.720 1.00 81.56 313 GLY A C 1
ATOM 2490 O O . GLY A 1 313 ? 9.459 4.421 -20.620 1.00 81.56 313 GLY A O 1
ATOM 2491 N N . ASP A 1 314 ? 7.946 3.822 -19.078 1.00 80.06 314 ASP A N 1
ATOM 2492 C CA . ASP A 1 314 ? 7.994 2.392 -19.377 1.00 80.06 314 ASP A CA 1
ATOM 2493 C C . ASP A 1 314 ? 6.985 1.994 -20.465 1.00 80.06 314 ASP A C 1
ATOM 2495 O O . ASP A 1 314 ? 5.883 2.545 -20.570 1.00 80.06 314 ASP A O 1
ATOM 2499 N N . PHE A 1 315 ? 7.315 0.957 -21.241 1.00 77.19 315 PHE A N 1
ATOM 2500 C CA . PHE A 1 315 ? 6.331 0.293 -22.097 1.00 77.19 315 PHE A CA 1
ATOM 2501 C C . PHE A 1 315 ? 5.328 -0.480 -21.233 1.00 77.19 315 PHE A C 1
ATOM 2503 O O . PHE A 1 315 ? 5.606 -1.574 -20.749 1.00 77.19 315 PHE A O 1
ATOM 2510 N N . THR A 1 316 ? 4.135 0.085 -21.057 1.00 70.88 316 THR A N 1
ATOM 2511 C CA . THR A 1 316 ? 3.026 -0.553 -20.325 1.00 70.88 316 THR A CA 1
ATOM 2512 C C . THR A 1 316 ? 2.258 -1.574 -21.170 1.00 70.88 316 THR A C 1
ATOM 2514 O O . THR A 1 316 ? 1.641 -2.486 -20.622 1.00 70.88 316 THR A O 1
ATOM 2517 N N . TYR A 1 317 ? 2.335 -1.457 -22.499 1.00 75.94 317 TYR A N 1
ATOM 2518 C CA . TYR A 1 317 ? 1.694 -2.342 -23.471 1.00 75.94 317 TYR A CA 1
ATOM 2519 C C . TYR A 1 317 ? 2.631 -2.601 -24.658 1.00 75.94 317 TYR A C 1
ATOM 2521 O O . TYR A 1 317 ? 3.504 -1.785 -24.958 1.00 75.94 317 TYR A O 1
ATOM 2529 N N . SER A 1 318 ? 2.429 -3.720 -25.358 1.00 81.38 318 SER A N 1
ATOM 2530 C CA . SER A 1 318 ? 3.067 -3.980 -26.651 1.00 81.38 318 SER A CA 1
ATOM 2531 C C . SER A 1 318 ? 2.272 -3.340 -27.783 1.00 81.38 318 SER A C 1
ATOM 2533 O O . SER A 1 318 ? 1.088 -3.638 -27.952 1.00 81.38 318 SER A O 1
ATOM 2535 N N . TYR A 1 319 ? 2.930 -2.518 -28.589 1.00 87.06 319 TYR A N 1
ATOM 2536 C CA . TYR A 1 319 ? 2.383 -1.978 -29.822 1.00 87.06 319 TYR A CA 1
ATOM 2537 C C . TYR A 1 319 ? 2.637 -2.967 -30.958 1.00 87.06 319 TYR A C 1
ATOM 2539 O O . TYR A 1 319 ? 3.789 -3.229 -31.303 1.00 87.06 319 TYR A O 1
ATOM 2547 N N . ASP A 1 320 ? 1.576 -3.528 -31.535 1.00 88.00 320 ASP A N 1
ATOM 2548 C CA . ASP A 1 320 ? 1.670 -4.346 -32.745 1.00 88.00 320 ASP A CA 1
ATOM 2549 C C . ASP A 1 320 ? 1.251 -3.522 -33.965 1.00 88.00 320 ASP A C 1
ATOM 2551 O O . ASP A 1 320 ? 0.203 -2.878 -33.944 1.00 88.00 320 ASP A O 1
ATOM 2555 N N . LYS A 1 321 ? 2.069 -3.549 -35.024 1.00 91.38 321 LYS A N 1
ATOM 2556 C CA . LYS A 1 321 ? 1.855 -2.804 -36.278 1.00 91.38 321 LYS A CA 1
ATOM 2557 C C . LYS A 1 321 ? 1.709 -1.284 -36.093 1.00 91.38 321 LYS A C 1
ATOM 2559 O O . LYS A 1 321 ? 0.866 -0.662 -36.734 1.00 91.38 321 LYS A O 1
ATOM 2564 N N . ILE A 1 322 ? 2.550 -0.693 -35.247 1.00 95.19 322 ILE A N 1
ATOM 2565 C CA . ILE A 1 322 ? 2.674 0.766 -35.099 1.00 95.19 322 ILE A CA 1
ATOM 2566 C C . ILE A 1 322 ? 3.645 1.333 -36.139 1.00 95.19 322 ILE A C 1
ATOM 2568 O O . ILE A 1 322 ? 4.520 0.610 -36.625 1.00 95.19 322 ILE A O 1
ATOM 2572 N N . PHE A 1 323 ? 3.502 2.607 -36.499 1.00 97.38 323 PHE A N 1
ATOM 2573 C CA . PHE A 1 323 ? 4.412 3.246 -37.441 1.00 97.38 323 PHE A CA 1
ATOM 2574 C C . PHE A 1 323 ? 5.672 3.746 -36.737 1.00 97.38 323 PHE A C 1
ATOM 2576 O O . PHE A 1 323 ? 5.614 4.311 -35.645 1.00 97.38 323 PHE A O 1
ATOM 2583 N N . LEU A 1 324 ? 6.810 3.514 -37.388 1.00 97.31 324 LEU A N 1
ATOM 2584 C CA . LEU A 1 324 ? 8.092 4.122 -37.073 1.00 97.31 324 LEU A CA 1
ATOM 2585 C C . LEU A 1 324 ? 8.357 5.226 -38.098 1.00 97.31 324 LEU A C 1
ATOM 2587 O O . LEU A 1 324 ? 8.715 4.936 -39.244 1.00 97.31 324 LEU A O 1
ATOM 2591 N N . VAL A 1 325 ? 8.136 6.468 -37.680 1.00 97.06 325 VAL A N 1
ATOM 2592 C CA . VAL A 1 325 ? 8.178 7.667 -38.525 1.00 97.06 325 VAL A CA 1
ATOM 2593 C C . VAL A 1 325 ? 9.544 8.347 -38.364 1.00 97.06 325 VAL A C 1
ATOM 2595 O O . VAL A 1 325 ? 9.911 8.684 -37.236 1.00 97.06 325 VAL A O 1
ATOM 2598 N N . PRO A 1 326 ? 10.338 8.538 -39.432 1.00 96.00 326 PRO A N 1
ATOM 2599 C CA . PRO A 1 326 ? 11.550 9.350 -39.372 1.00 96.00 326 PRO A CA 1
ATOM 2600 C C . PRO A 1 326 ? 11.213 10.805 -39.046 1.00 96.00 326 PRO A C 1
ATOM 2602 O O . PRO A 1 326 ? 10.369 11.397 -39.706 1.00 96.00 326 PRO A O 1
ATOM 2605 N N . ALA A 1 327 ? 11.893 11.385 -38.059 1.00 95.62 327 ALA A N 1
ATOM 2606 C CA . ALA A 1 327 ? 11.735 12.794 -37.727 1.00 95.62 327 ALA A CA 1
ATOM 2607 C C . ALA A 1 327 ? 12.264 13.712 -38.842 1.00 95.62 327 ALA A C 1
ATOM 2609 O O . ALA A 1 327 ? 13.279 13.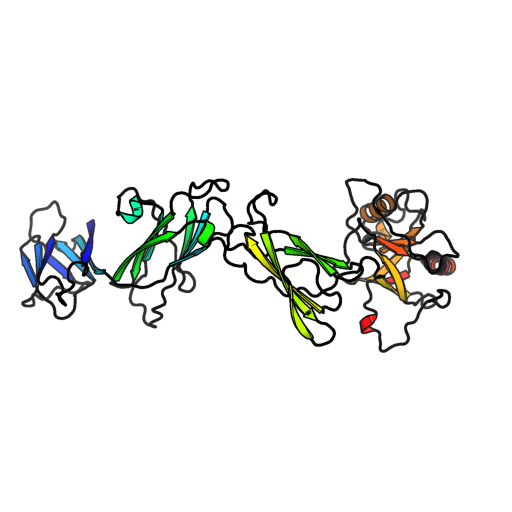394 -39.491 1.00 95.62 327 ALA A O 1
ATOM 2610 N N . ASP A 1 328 ? 11.603 14.862 -38.982 1.00 93.75 328 ASP A N 1
ATOM 2611 C CA . ASP A 1 328 ? 12.056 16.032 -39.732 1.00 93.75 328 ASP A CA 1
ATOM 2612 C C . ASP A 1 328 ? 11.879 17.294 -38.852 1.00 93.75 328 ASP A C 1
ATOM 2614 O O . ASP A 1 328 ? 10.758 17.556 -38.413 1.00 93.75 328 ASP A O 1
ATOM 2618 N N . PRO A 1 329 ? 12.951 18.025 -38.488 1.00 95.62 329 PRO A N 1
ATOM 2619 C CA . PRO A 1 329 ? 14.352 17.732 -38.786 1.00 95.62 329 PRO A CA 1
ATOM 2620 C C . PRO A 1 329 ? 14.826 16.416 -38.162 1.00 95.62 329 PRO A C 1
ATOM 2622 O O . PRO A 1 329 ? 14.362 15.989 -37.105 1.00 95.62 329 PRO A O 1
ATOM 2625 N N . ALA A 1 330 ? 15.804 15.779 -38.812 1.00 94.00 330 ALA A N 1
ATOM 2626 C CA . ALA A 1 330 ? 16.307 14.460 -38.422 1.00 94.00 330 ALA A CA 1
ATOM 2627 C C . ALA A 1 330 ? 16.805 14.397 -36.970 1.00 94.00 330 ALA A C 1
ATOM 2629 O O . ALA A 1 330 ? 16.654 13.367 -36.318 1.00 94.00 330 ALA A O 1
ATOM 2630 N N . ASP A 1 331 ? 17.375 15.487 -36.454 1.00 93.81 331 ASP A N 1
ATOM 2631 C CA . ASP A 1 331 ? 17.877 15.565 -35.085 1.00 93.81 331 ASP A CA 1
ATOM 2632 C C . ASP A 1 331 ? 16.782 15.856 -34.043 1.00 93.81 331 ASP A C 1
ATOM 2634 O O . ASP A 1 331 ? 17.038 15.724 -32.848 1.00 93.81 331 ASP A O 1
ATOM 2638 N N . GLY A 1 332 ? 15.565 16.227 -34.443 1.00 94.19 332 GLY A N 1
ATOM 2639 C CA . GLY A 1 332 ? 14.472 16.558 -33.526 1.00 94.19 332 GLY A CA 1
ATOM 2640 C C . GLY A 1 332 ? 14.807 17.658 -32.512 1.00 94.19 332 GLY A C 1
ATOM 2641 O O . GLY A 1 332 ? 14.266 17.660 -31.406 1.00 94.19 332 GLY A O 1
ATOM 2642 N N . CYS A 1 333 ? 15.738 18.561 -32.836 1.00 94.75 333 CYS A N 1
ATOM 2643 C CA . CYS A 1 333 ? 16.158 19.635 -31.931 1.00 94.75 333 CYS A CA 1
ATOM 2644 C C . CYS A 1 333 ? 15.303 20.902 -32.023 1.00 94.75 333 CYS A C 1
ATOM 2646 O O . CYS A 1 333 ? 15.439 21.788 -31.178 1.00 94.75 333 CYS A O 1
ATOM 2648 N N . SER A 1 334 ? 14.401 20.969 -32.996 1.00 93.81 334 SER A N 1
ATOM 2649 C CA . SER A 1 334 ? 13.312 21.941 -33.073 1.00 93.81 334 SER A CA 1
ATOM 2650 C C . SER A 1 334 ? 11.963 21.224 -33.115 1.00 93.81 334 SER A C 1
ATOM 2652 O O . SER A 1 334 ? 11.907 19.995 -33.043 1.00 93.81 334 SER A O 1
ATOM 2654 N N . GLU A 1 335 ? 10.886 22.001 -33.226 1.00 92.94 335 GLU A N 1
ATOM 2655 C CA . GLU A 1 335 ? 9.542 21.483 -33.479 1.00 92.94 335 GLU A CA 1
ATOM 2656 C C . GLU A 1 335 ? 9.549 20.562 -34.709 1.00 92.94 335 GLU A C 1
ATOM 2658 O O . GLU A 1 335 ? 10.218 20.860 -35.703 1.00 92.94 335 GLU A O 1
ATOM 2663 N N . LEU A 1 336 ? 8.873 19.416 -34.585 1.00 94.19 336 LEU A N 1
ATOM 2664 C CA . LEU A 1 336 ? 8.833 18.382 -35.615 1.00 94.19 336 LEU A CA 1
ATOM 2665 C C . LEU A 1 336 ? 7.779 18.726 -36.666 1.00 94.19 336 LEU A C 1
ATOM 2667 O O . LEU A 1 336 ? 6.644 19.070 -36.327 1.00 94.19 336 LEU A O 1
ATOM 2671 N N . GLU A 1 337 ? 8.145 18.585 -37.935 1.00 90.50 337 GLU A N 1
ATOM 2672 C CA . GLU A 1 337 ? 7.198 18.634 -39.045 1.00 90.50 337 GLU A CA 1
ATOM 2673 C C . GLU A 1 337 ? 6.309 17.374 -39.050 1.00 90.50 337 GLU A C 1
ATOM 2675 O O . GLU A 1 337 ? 6.583 16.389 -38.361 1.00 90.50 337 GLU A O 1
ATOM 2680 N N . ASP A 1 338 ? 5.201 17.410 -39.796 1.00 85.56 338 ASP A N 1
ATOM 2681 C CA . ASP A 1 338 ? 4.256 16.288 -39.923 1.00 85.56 338 ASP A CA 1
ATOM 2682 C C . ASP A 1 338 ? 3.670 15.769 -38.593 1.00 85.56 338 ASP A C 1
ATOM 2684 O O . ASP A 1 338 ? 3.427 14.571 -38.415 1.00 85.56 338 ASP A O 1
ATOM 2688 N N . GLY A 1 339 ? 3.363 16.680 -37.661 1.00 83.69 339 GLY A N 1
ATOM 2689 C CA . GLY A 1 339 ? 2.752 16.349 -36.365 1.00 83.69 339 GLY A CA 1
ATOM 2690 C C . GLY A 1 339 ? 1.505 15.452 -36.461 1.00 83.69 339 GLY A C 1
ATOM 2691 O O . GLY A 1 339 ? 1.313 14.578 -35.619 1.00 83.69 339 GLY A O 1
ATOM 2692 N N . GLU A 1 340 ? 0.700 15.583 -37.523 1.00 87.25 340 GLU A N 1
ATOM 2693 C CA . GLU A 1 340 ? -0.460 14.709 -37.777 1.00 87.25 340 GLU A CA 1
ATOM 2694 C C . GLU A 1 340 ? -0.073 13.239 -38.025 1.00 87.25 340 GLU A C 1
ATOM 2696 O O . GLU A 1 340 ? -0.810 12.333 -37.637 1.00 87.25 340 GLU A O 1
ATOM 2701 N N . ILE A 1 341 ? 1.084 12.986 -38.647 1.00 89.88 341 ILE A N 1
ATOM 2702 C CA . ILE A 1 341 ? 1.614 11.636 -38.892 1.00 89.88 341 ILE A CA 1
ATOM 2703 C C . ILE A 1 341 ? 2.271 11.089 -37.621 1.00 89.88 341 ILE A C 1
ATOM 2705 O O . ILE A 1 341 ? 2.160 9.898 -37.330 1.00 89.88 341 ILE A O 1
ATOM 2709 N N . ILE A 1 342 ? 2.946 11.951 -36.856 1.00 93.50 342 ILE A N 1
ATOM 2710 C CA . ILE A 1 342 ? 3.648 11.590 -35.617 1.00 93.50 342 ILE A CA 1
ATOM 2711 C C . ILE A 1 342 ? 2.672 11.233 -34.492 1.00 93.50 342 ILE A C 1
ATOM 2713 O O . ILE A 1 342 ? 2.974 10.366 -33.662 1.00 93.50 342 ILE A O 1
ATOM 2717 N N . GLN A 1 343 ? 1.499 11.866 -34.460 1.00 94.88 343 GLN A N 1
ATOM 2718 C CA . GLN A 1 343 ? 0.535 11.680 -33.388 1.00 94.88 343 GLN A CA 1
ATOM 2719 C C . GLN A 1 343 ? 0.153 10.200 -33.220 1.00 94.88 343 GLN A C 1
ATOM 2721 O O . GLN A 1 343 ? -0.412 9.548 -34.099 1.00 94.88 343 GLN A O 1
ATOM 2726 N N . GLY A 1 344 ? 0.450 9.654 -32.040 1.00 94.06 344 GLY A N 1
ATOM 2727 C CA . GLY A 1 344 ? 0.178 8.259 -31.709 1.00 94.06 344 GLY A CA 1
ATOM 2728 C C . GLY A 1 344 ? 1.200 7.245 -32.240 1.00 94.06 344 GLY A C 1
ATOM 2729 O O . GLY A 1 344 ? 0.975 6.051 -32.047 1.00 94.06 344 GLY A O 1
ATOM 2730 N N . GLN A 1 345 ? 2.299 7.679 -32.864 1.00 96.69 345 GLN A N 1
ATOM 2731 C CA . GLN A 1 345 ? 3.303 6.807 -33.492 1.00 96.69 345 GLN A CA 1
ATOM 2732 C C . GLN A 1 345 ? 4.643 6.792 -32.745 1.00 96.69 345 GLN A C 1
ATOM 2734 O O . GLN A 1 345 ? 4.862 7.545 -31.795 1.00 96.69 345 GLN A O 1
ATOM 2739 N N . VAL A 1 346 ? 5.549 5.900 -33.157 1.00 97.38 346 VAL A N 1
ATOM 2740 C CA . VAL A 1 346 ? 6.939 5.874 -32.683 1.00 97.38 346 VAL A CA 1
ATOM 2741 C C . VAL A 1 346 ? 7.793 6.712 -33.627 1.00 97.38 346 VAL A C 1
ATOM 2743 O O . VAL A 1 346 ? 7.692 6.565 -34.843 1.00 97.38 346 VAL A O 1
ATOM 2746 N N . VAL A 1 347 ? 8.658 7.564 -33.082 1.00 97.81 347 VAL A N 1
ATOM 2747 C CA . VAL A 1 347 ? 9.483 8.476 -33.890 1.00 97.81 347 VAL A CA 1
ATOM 2748 C C . VAL A 1 347 ? 10.948 8.050 -33.875 1.00 97.81 347 VAL A C 1
ATOM 2750 O O . VAL A 1 347 ? 11.503 7.758 -32.816 1.00 97.81 347 VAL A O 1
ATOM 2753 N N . LEU A 1 348 ? 11.576 8.019 -35.052 1.00 97.38 348 LEU A N 1
ATOM 2754 C CA . LEU A 1 348 ? 13.006 7.777 -35.240 1.00 97.38 348 LEU A CA 1
ATOM 2755 C C . LEU A 1 348 ? 13.749 9.112 -35.371 1.00 97.38 348 LEU A C 1
ATOM 2757 O O . LEU A 1 348 ? 13.572 9.829 -36.354 1.00 97.38 348 LEU A O 1
ATOM 2761 N N . VAL A 1 349 ? 14.612 9.410 -34.404 1.00 97.31 349 VAL A N 1
ATOM 2762 C CA . VAL A 1 349 ? 15.398 10.649 -34.305 1.00 97.31 349 VAL A CA 1
ATOM 2763 C C . VAL A 1 349 ? 16.888 10.322 -34.372 1.00 97.31 349 VAL A C 1
ATOM 2765 O O . VAL A 1 349 ? 17.314 9.274 -33.901 1.00 97.31 349 VAL A O 1
ATOM 2768 N N . GLU A 1 350 ? 17.704 11.216 -34.914 1.00 95.12 350 GLU A N 1
ATOM 2769 C CA . GLU A 1 350 ? 19.161 11.098 -34.942 1.00 95.12 350 GLU A CA 1
ATOM 2770 C C . GLU A 1 350 ? 19.816 11.833 -33.761 1.00 95.12 350 GLU A C 1
ATOM 2772 O O . GLU A 1 350 ? 19.392 12.903 -33.302 1.00 95.12 350 GLU A O 1
ATOM 2777 N N . ARG A 1 351 ? 20.894 11.255 -33.236 1.00 93.94 351 ARG A N 1
ATOM 2778 C CA . ARG A 1 351 ? 21.715 11.864 -32.191 1.00 93.94 351 ARG A CA 1
ATOM 2779 C C . ARG A 1 351 ? 22.512 13.051 -32.748 1.00 93.94 351 ARG A C 1
ATOM 2781 O O . ARG A 1 351 ? 23.109 12.979 -33.814 1.00 93.94 351 ARG A O 1
ATOM 2788 N N . GLY A 1 352 ? 22.610 14.119 -31.957 1.00 89.81 352 GLY A N 1
ATOM 2789 C CA . GLY A 1 352 ? 23.343 15.344 -32.301 1.00 89.81 352 GLY A CA 1
ATOM 2790 C C . GLY A 1 352 ? 22.525 16.596 -31.988 1.00 89.81 352 GLY A C 1
ATOM 2791 O O . GLY A 1 352 ? 21.350 16.482 -31.662 1.00 89.81 352 GLY A O 1
ATOM 2792 N N . GLY A 1 353 ? 23.135 17.781 -32.034 1.00 91.75 353 GLY A N 1
ATOM 2793 C CA . GLY A 1 353 ? 22.441 19.077 -31.916 1.00 91.75 353 GLY A CA 1
ATOM 2794 C C . GLY A 1 353 ? 21.971 19.484 -30.507 1.00 91.75 353 GLY A C 1
ATOM 2795 O O . GLY A 1 353 ? 22.247 20.601 -30.081 1.00 91.75 353 GLY A O 1
ATOM 2796 N N . CYS A 1 354 ? 21.305 18.595 -29.767 1.00 93.69 354 CYS A N 1
ATOM 2797 C CA . CYS A 1 354 ? 20.655 18.871 -28.478 1.00 93.69 354 CYS A CA 1
ATOM 2798 C C . CYS A 1 354 ? 20.618 17.633 -27.553 1.00 93.69 354 CYS A C 1
ATOM 2800 O O . CYS A 1 354 ? 21.065 16.545 -27.935 1.00 93.69 354 CYS A O 1
ATOM 2802 N N . SER A 1 355 ? 20.111 17.792 -26.320 1.00 94.25 355 SER A N 1
ATOM 2803 C CA . SER A 1 355 ? 20.066 16.722 -25.308 1.00 94.25 355 SER A CA 1
ATOM 2804 C C . SER A 1 355 ? 19.050 15.619 -25.646 1.00 94.25 355 SER A C 1
ATOM 2806 O O . SER A 1 355 ? 18.069 15.847 -26.354 1.00 94.25 355 SER A O 1
ATOM 2808 N N . PHE A 1 356 ? 19.249 14.410 -25.105 1.00 95.12 356 PHE A N 1
ATOM 2809 C CA . PHE A 1 356 ? 18.297 13.302 -25.281 1.00 95.12 356 PHE A CA 1
ATOM 2810 C C . PHE A 1 356 ? 16.920 13.603 -24.680 1.00 95.12 356 PHE A C 1
ATOM 2812 O O . PHE A 1 356 ? 15.897 13.254 -25.266 1.00 95.12 356 PHE A O 1
ATOM 2819 N N . VAL A 1 357 ? 16.901 14.296 -23.539 1.00 94.69 357 VAL A N 1
ATOM 2820 C CA . VAL A 1 357 ? 15.670 14.723 -22.865 1.00 94.69 357 VAL A CA 1
ATOM 2821 C C . VAL A 1 357 ? 14.888 15.697 -23.743 1.00 94.69 357 VAL A C 1
ATOM 2823 O O . VAL A 1 357 ? 13.677 15.552 -23.880 1.00 94.69 357 VAL A O 1
ATOM 2826 N N . GLN A 1 358 ? 15.571 16.655 -24.376 1.00 94.44 358 GLN A N 1
ATOM 2827 C CA . GLN A 1 358 ? 14.937 17.619 -25.270 1.00 94.44 358 GLN A CA 1
ATOM 2828 C C . GLN A 1 358 ? 14.330 16.942 -26.506 1.00 94.44 358 GLN A C 1
ATOM 2830 O O . GLN A 1 358 ? 13.179 17.211 -26.831 1.00 94.44 358 GLN A O 1
ATOM 2835 N N . LYS A 1 359 ? 15.053 16.004 -27.132 1.00 95.88 359 LYS A N 1
ATOM 2836 C CA . LYS A 1 359 ? 14.539 15.210 -28.266 1.00 95.88 359 LYS A CA 1
ATOM 2837 C C . LYS A 1 359 ? 13.266 14.452 -27.896 1.00 95.88 359 LYS A C 1
ATOM 2839 O O . LYS A 1 359 ? 12.264 14.526 -28.598 1.00 95.88 359 LYS A O 1
ATOM 2844 N N . ALA A 1 360 ? 13.300 13.738 -26.771 1.00 96.50 360 ALA A N 1
ATOM 2845 C CA . ALA A 1 360 ? 12.150 12.987 -26.280 1.00 96.50 360 ALA A CA 1
ATOM 2846 C C . ALA A 1 360 ? 10.965 13.904 -25.931 1.00 96.50 360 ALA A C 1
ATOM 2848 O O . ALA A 1 360 ? 9.822 13.530 -26.174 1.00 96.50 360 ALA A O 1
ATOM 2849 N N . ARG A 1 361 ? 11.226 15.118 -25.429 1.00 95.06 361 ARG A N 1
ATOM 2850 C CA . ARG A 1 361 ? 10.187 16.117 -25.156 1.00 95.06 361 ARG A CA 1
ATOM 2851 C C . ARG A 1 361 ? 9.518 16.625 -26.433 1.00 95.06 361 ARG A C 1
ATOM 2853 O O . ARG A 1 361 ? 8.299 16.617 -26.483 1.00 95.06 361 ARG A O 1
ATOM 2860 N N . HIS A 1 362 ? 10.271 16.991 -27.472 1.00 95.56 362 HIS A N 1
ATOM 2861 C CA . HIS A 1 362 ? 9.662 17.441 -28.734 1.00 95.56 362 HIS A CA 1
ATOM 2862 C C . HIS A 1 362 ? 8.817 16.339 -29.392 1.00 95.56 362 HIS A C 1
ATOM 2864 O O . HIS A 1 362 ? 7.754 16.615 -29.940 1.00 95.56 362 HIS A O 1
ATOM 2870 N N . VAL A 1 363 ? 9.245 15.075 -29.289 1.00 96.81 363 VAL A N 1
ATOM 2871 C CA . VAL A 1 363 ? 8.437 13.932 -29.745 1.00 96.81 363 VAL A CA 1
ATOM 2872 C C . VAL A 1 363 ? 7.160 13.781 -28.915 1.00 96.81 363 VAL A C 1
ATOM 2874 O O . VAL A 1 363 ? 6.096 13.524 -29.473 1.00 96.81 363 VAL A O 1
ATOM 2877 N N . GLU A 1 364 ? 7.243 13.938 -27.593 1.00 96.00 364 GLU A N 1
ATOM 2878 C CA . GLU A 1 364 ? 6.079 13.889 -26.702 1.00 96.00 364 GLU A CA 1
ATOM 2879 C C . GLU A 1 364 ? 5.092 15.035 -26.978 1.00 96.00 364 GLU A C 1
ATOM 2881 O O . GLU A 1 364 ? 3.887 14.799 -27.050 1.00 96.00 364 GLU A O 1
ATOM 2886 N N . GLU A 1 365 ? 5.593 16.251 -27.197 1.00 94.44 365 GLU A N 1
ATOM 2887 C CA . GLU A 1 365 ? 4.804 17.439 -27.545 1.00 94.44 365 GLU A CA 1
ATOM 2888 C C . GLU A 1 365 ? 4.102 17.284 -28.902 1.00 94.44 365 GLU A C 1
ATOM 2890 O O . GLU A 1 365 ? 2.939 17.662 -29.035 1.00 94.44 365 GLU A O 1
ATOM 2895 N N . ALA A 1 366 ? 4.750 16.629 -29.873 1.00 95.06 366 ALA A N 1
ATOM 2896 C CA . ALA A 1 366 ? 4.142 16.232 -31.146 1.00 95.06 366 ALA A CA 1
ATOM 2897 C C . ALA A 1 366 ? 3.143 15.056 -31.017 1.00 95.06 366 ALA A C 1
ATOM 2899 O O . ALA A 1 366 ? 2.558 14.612 -32.004 1.00 95.06 366 ALA A O 1
ATOM 2900 N N . GLY A 1 367 ? 2.928 14.524 -29.808 1.00 95.06 367 GLY A N 1
ATOM 2901 C CA . GLY A 1 367 ? 1.980 13.443 -29.538 1.00 95.06 367 GLY A CA 1
ATOM 2902 C C . GLY A 1 367 ? 2.509 12.037 -29.833 1.00 95.06 367 GLY A C 1
ATOM 2903 O O . GLY A 1 367 ? 1.714 11.093 -29.916 1.00 95.06 367 GLY A O 1
ATOM 2904 N N . GLY A 1 368 ? 3.823 11.875 -29.992 1.00 95.62 368 GLY A N 1
ATOM 2905 C CA . GLY A 1 368 ? 4.473 10.580 -30.173 1.00 95.62 368 GLY A CA 1
ATOM 2906 C C . GLY A 1 368 ? 4.303 9.664 -28.956 1.00 95.62 368 GLY A C 1
ATOM 2907 O O . GLY A 1 368 ? 4.168 10.107 -27.818 1.00 95.62 368 GLY A O 1
ATOM 2908 N N . LYS A 1 369 ? 4.293 8.349 -29.187 1.00 93.56 369 LYS A N 1
ATOM 2909 C CA . LYS A 1 369 ? 4.121 7.318 -28.146 1.00 93.56 369 LYS A CA 1
ATOM 2910 C C . LYS A 1 369 ? 5.427 6.778 -27.587 1.00 93.56 369 LYS A C 1
ATOM 2912 O O . LYS A 1 369 ? 5.411 6.252 -26.479 1.00 93.56 369 LYS A O 1
ATOM 2917 N N . ALA A 1 370 ? 6.511 6.862 -28.352 1.00 96.31 370 ALA A N 1
ATOM 2918 C CA . ALA A 1 370 ? 7.866 6.499 -27.955 1.00 96.31 370 ALA A CA 1
ATOM 2919 C C . ALA A 1 370 ? 8.873 7.124 -28.931 1.00 96.31 370 ALA A C 1
ATOM 2921 O O . ALA A 1 370 ? 8.519 7.452 -30.067 1.00 96.31 370 ALA A O 1
ATOM 2922 N N . VAL A 1 371 ? 10.132 7.236 -28.510 1.00 97.38 371 VAL A N 1
ATOM 2923 C CA . VAL A 1 371 ? 11.231 7.725 -29.349 1.00 97.38 371 VAL A CA 1
ATOM 2924 C C . VAL A 1 371 ? 12.358 6.693 -29.446 1.00 97.38 371 VAL A C 1
ATOM 2926 O O . VAL A 1 371 ? 12.801 6.143 -28.436 1.00 97.38 371 VAL A O 1
ATOM 2929 N N . LEU A 1 372 ? 12.829 6.444 -30.670 1.00 97.38 372 LEU A N 1
ATOM 2930 C CA . LEU A 1 372 ? 14.071 5.731 -30.967 1.00 97.38 372 LEU A CA 1
ATOM 2931 C C . LEU A 1 372 ? 15.123 6.757 -31.397 1.00 97.38 372 LEU A C 1
ATOM 2933 O O . LEU A 1 372 ? 14.989 7.370 -32.452 1.00 97.38 372 LEU A O 1
ATOM 2937 N N . ILE A 1 373 ? 16.166 6.946 -30.597 1.00 97.00 373 ILE A N 1
ATOM 2938 C CA . ILE A 1 373 ? 17.267 7.864 -30.887 1.00 97.00 373 ILE A CA 1
ATOM 2939 C C . ILE A 1 373 ? 18.432 7.053 -31.452 1.00 97.00 373 ILE A C 1
ATOM 2941 O O . ILE A 1 373 ? 19.125 6.352 -30.718 1.00 97.00 373 ILE A O 1
ATOM 2945 N N . ALA A 1 374 ? 18.633 7.139 -32.762 1.00 94.88 374 ALA A N 1
ATOM 2946 C CA . ALA A 1 374 ? 19.733 6.509 -33.471 1.00 94.88 374 ALA A CA 1
ATOM 2947 C C . ALA A 1 374 ? 21.044 7.262 -33.249 1.00 94.88 374 ALA A C 1
ATOM 2949 O O . ALA A 1 374 ? 21.104 8.486 -33.380 1.00 94.88 374 ALA A O 1
ATOM 2950 N N . ASP A 1 375 ? 22.112 6.527 -32.950 1.00 92.44 375 ASP A N 1
ATOM 2951 C CA . ASP A 1 375 ? 23.454 7.092 -32.919 1.00 92.44 375 ASP A CA 1
ATOM 2952 C C . ASP A 1 375 ? 23.851 7.659 -34.292 1.00 92.44 375 ASP A C 1
ATOM 2954 O O . ASP A 1 375 ? 23.469 7.135 -35.335 1.00 92.44 375 ASP A O 1
ATOM 2958 N N . ASN A 1 376 ? 24.653 8.721 -34.308 1.00 85.31 376 ASN A N 1
ATOM 2959 C CA . ASN A 1 376 ? 25.137 9.322 -35.555 1.00 85.31 376 ASN A CA 1
ATOM 2960 C C . ASN A 1 376 ? 26.455 8.701 -36.047 1.00 85.31 376 ASN A C 1
ATOM 2962 O O . ASN A 1 376 ? 26.885 8.957 -37.173 1.00 85.31 376 ASN A O 1
ATOM 2966 N N . ALA A 1 377 ? 27.096 7.867 -35.224 1.00 84.50 377 ALA A N 1
ATOM 2967 C CA . ALA A 1 377 ? 28.249 7.075 -35.621 1.00 84.50 377 ALA A CA 1
ATOM 2968 C C . ALA A 1 377 ? 27.794 5.890 -36.489 1.00 84.50 377 ALA A C 1
ATOM 2970 O O . ALA A 1 377 ? 27.409 4.838 -35.987 1.00 84.50 377 ALA A O 1
ATOM 2971 N N . VAL A 1 378 ? 27.854 6.057 -37.810 1.00 75.56 378 VAL A N 1
ATOM 2972 C CA . VAL A 1 378 ? 27.395 5.058 -38.798 1.00 75.56 378 VAL A CA 1
ATOM 2973 C C . VAL A 1 378 ? 28.126 3.713 -38.679 1.00 75.56 378 VAL A C 1
ATOM 2975 O O . VAL A 1 378 ? 27.556 2.658 -38.965 1.00 75.56 378 VAL A O 1
ATOM 2978 N N . ASP A 1 379 ? 29.378 3.740 -38.226 1.00 75.38 379 ASP A N 1
ATOM 2979 C CA . ASP A 1 379 ? 30.181 2.535 -38.019 1.00 75.38 379 ASP A CA 1
ATOM 2980 C C . ASP A 1 379 ? 29.896 1.840 -36.682 1.00 75.38 379 ASP A C 1
ATOM 2982 O O . ASP A 1 379 ? 30.359 0.720 -36.482 1.00 75.38 379 ASP A O 1
ATOM 2986 N N . ASN A 1 380 ? 29.123 2.467 -35.788 1.00 73.69 380 ASN A N 1
ATOM 2987 C CA . ASN A 1 380 ? 28.765 1.887 -34.503 1.00 73.69 380 ASN A CA 1
ATOM 2988 C C . ASN A 1 380 ? 27.676 0.817 -34.671 1.00 73.69 380 ASN A C 1
ATOM 2990 O O . ASN A 1 380 ? 26.512 1.118 -34.953 1.00 73.69 380 ASN A O 1
ATOM 2994 N N . ASP A 1 381 ? 28.078 -0.434 -34.476 1.00 70.25 381 ASP A N 1
ATOM 2995 C CA . ASP A 1 381 ? 27.254 -1.638 -34.582 1.00 70.25 381 ASP A CA 1
ATOM 2996 C C . ASP A 1 381 ? 27.240 -2.477 -33.294 1.00 70.25 381 ASP A C 1
ATOM 2998 O O . ASP A 1 381 ? 26.689 -3.573 -33.289 1.00 70.25 381 ASP A O 1
ATOM 3002 N N . SER A 1 382 ? 27.831 -1.985 -32.202 1.00 66.50 382 SER A N 1
ATOM 3003 C CA . SER A 1 382 ? 28.008 -2.782 -30.978 1.00 66.50 382 SER A CA 1
ATOM 3004 C C . SER A 1 382 ? 28.016 -1.975 -29.676 1.00 66.50 382 SER A C 1
ATOM 3006 O O . SER A 1 382 ? 27.762 -2.540 -28.612 1.00 66.50 382 SER A O 1
ATOM 3008 N N . GLN A 1 383 ? 28.274 -0.664 -29.714 1.00 73.31 383 GLN A N 1
ATOM 3009 C CA . GLN A 1 383 ? 28.401 0.157 -28.509 1.00 73.31 383 GLN A CA 1
ATOM 3010 C C . GLN A 1 383 ? 27.125 0.957 -28.237 1.00 73.31 383 GLN A C 1
ATOM 3012 O O . GLN A 1 383 ? 26.836 1.953 -28.897 1.00 73.31 383 GLN A O 1
ATOM 3017 N N . TYR A 1 384 ? 26.380 0.551 -27.212 1.00 79.38 384 TYR A N 1
ATOM 3018 C CA . TYR A 1 384 ? 25.271 1.342 -26.681 1.00 79.38 384 TYR A CA 1
ATOM 3019 C C . TYR A 1 384 ? 25.794 2.445 -25.764 1.00 79.38 384 TYR A C 1
ATOM 3021 O O . TYR A 1 384 ? 26.753 2.250 -25.015 1.00 79.38 384 TYR A O 1
ATOM 3029 N N . LEU A 1 385 ? 25.147 3.606 -25.821 1.00 77.12 385 LEU A N 1
ATOM 3030 C CA . LEU A 1 385 ? 25.435 4.733 -24.949 1.00 77.12 385 LEU A CA 1
ATOM 3031 C C . LEU A 1 385 ? 24.311 4.900 -23.924 1.00 77.12 385 LEU A C 1
ATOM 3033 O O . LEU A 1 385 ? 23.133 4.885 -24.280 1.00 77.12 385 LEU A O 1
ATOM 3037 N N . ASP A 1 386 ? 24.687 5.117 -22.662 1.00 81.00 386 ASP A N 1
ATOM 3038 C CA . ASP A 1 386 ? 23.746 5.446 -21.591 1.00 81.00 386 ASP A CA 1
ATOM 3039 C C . ASP A 1 386 ? 23.134 6.827 -21.852 1.00 81.00 386 ASP A C 1
ATOM 3041 O O . ASP A 1 386 ? 23.782 7.862 -21.659 1.00 81.00 386 ASP A O 1
ATOM 3045 N N . MET A 1 387 ? 21.871 6.859 -22.279 1.00 85.81 387 MET A N 1
ATOM 3046 C CA . MET A 1 387 ? 21.124 8.111 -22.339 1.00 85.81 387 MET A CA 1
ATOM 3047 C C . MET A 1 387 ? 20.742 8.524 -20.917 1.00 85.81 387 MET A C 1
ATOM 3049 O O . MET A 1 387 ? 19.973 7.828 -20.248 1.00 85.81 387 MET A O 1
ATOM 3053 N N . ILE A 1 388 ? 21.277 9.663 -20.477 1.00 83.94 388 ILE A N 1
ATOM 3054 C CA . ILE A 1 388 ? 21.048 10.241 -19.149 1.00 83.94 388 ILE A CA 1
ATOM 3055 C C . ILE A 1 388 ? 20.335 11.594 -19.229 1.00 83.94 388 ILE A C 1
ATOM 3057 O O . ILE A 1 388 ? 20.325 12.249 -20.276 1.00 83.94 388 ILE A O 1
ATOM 3061 N N . THR A 1 389 ? 19.771 12.022 -18.103 1.00 82.56 389 THR A N 1
ATOM 3062 C CA . THR A 1 389 ? 19.132 13.324 -17.941 1.00 82.56 389 THR A CA 1
ATOM 3063 C C . THR A 1 389 ? 20.114 14.475 -18.165 1.00 82.56 389 THR A C 1
ATOM 3065 O O . THR A 1 389 ? 21.299 14.387 -17.844 1.00 82.56 389 THR A O 1
ATOM 3068 N N . ASP A 1 390 ? 19.601 15.599 -18.659 1.00 85.25 390 ASP A N 1
ATOM 3069 C CA . ASP A 1 390 ? 20.332 16.865 -18.773 1.00 85.25 390 ASP A CA 1
ATOM 3070 C C . ASP A 1 390 ? 20.196 17.755 -17.522 1.00 85.25 390 ASP A C 1
ATOM 3072 O O . ASP A 1 390 ? 20.645 18.900 -17.515 1.00 85.25 390 ASP A O 1
ATOM 3076 N N . GLY A 1 391 ? 19.582 17.235 -16.453 1.00 81.38 391 GLY A N 1
ATOM 3077 C CA . GLY A 1 391 ? 19.338 17.964 -15.206 1.00 81.38 391 GLY A CA 1
ATOM 3078 C C . GLY A 1 391 ? 18.057 18.802 -15.207 1.00 81.38 391 GLY A C 1
ATOM 3079 O O . GLY A 1 391 ? 17.770 19.469 -14.213 1.00 81.38 391 GLY A O 1
ATOM 3080 N N . SER A 1 392 ? 17.261 18.757 -16.281 1.00 81.19 392 SER A N 1
ATOM 3081 C CA . SER A 1 392 ? 15.956 19.417 -16.316 1.00 81.19 392 SER A CA 1
ATOM 3082 C C . SER A 1 392 ? 14.935 18.750 -15.381 1.00 81.19 392 SER A C 1
ATOM 3084 O O . SER A 1 392 ? 14.939 17.537 -15.155 1.00 81.19 392 SER A O 1
ATOM 3086 N N . THR A 1 393 ? 14.048 19.566 -14.800 1.00 74.75 393 THR A N 1
ATOM 3087 C CA . THR A 1 393 ? 13.009 19.113 -13.857 1.00 74.75 393 THR A CA 1
ATOM 3088 C C . THR A 1 393 ? 11.831 18.438 -14.558 1.00 74.75 393 THR A C 1
ATOM 3090 O O . THR A 1 393 ? 11.225 17.526 -14.001 1.00 74.75 393 THR A O 1
ATOM 3093 N N . ALA A 1 394 ? 11.516 18.863 -15.783 1.00 76.81 394 ALA A N 1
ATOM 3094 C CA . ALA A 1 394 ? 10.449 18.302 -16.602 1.00 76.81 394 ALA A CA 1
ATOM 3095 C C . ALA A 1 394 ? 10.985 17.144 -17.455 1.00 76.81 394 ALA A C 1
ATOM 3097 O O . ALA A 1 394 ? 11.534 17.362 -18.536 1.00 76.81 394 ALA A O 1
ATOM 3098 N N . LYS A 1 395 ? 10.839 15.912 -16.965 1.00 85.50 395 LYS A N 1
ATOM 3099 C CA . LYS A 1 395 ? 11.238 14.708 -17.701 1.00 85.50 395 LYS A CA 1
ATOM 3100 C C . LYS A 1 395 ? 10.104 14.241 -18.624 1.00 85.50 395 LYS A C 1
ATOM 3102 O O . LYS A 1 395 ? 8.959 14.236 -18.173 1.00 85.50 395 LYS A O 1
ATOM 3107 N N . PRO A 1 396 ? 10.405 13.828 -19.867 1.00 89.44 396 PRO A N 1
ATOM 3108 C CA . PRO A 1 396 ? 9.408 13.270 -20.768 1.00 89.44 396 PRO A CA 1
ATOM 3109 C C . PRO A 1 396 ? 8.888 11.939 -20.221 1.00 89.44 396 PRO A C 1
ATOM 3111 O O . PRO A 1 396 ? 9.642 11.174 -19.610 1.00 89.44 396 PRO A O 1
ATOM 3114 N N . SER A 1 397 ? 7.604 11.675 -20.442 1.00 89.62 397 SER A N 1
ATOM 3115 C CA . SER A 1 397 ? 6.898 10.487 -19.944 1.00 89.62 397 SER A CA 1
ATOM 3116 C C . SER A 1 397 ? 6.804 9.370 -20.984 1.00 89.62 397 SER A C 1
ATOM 3118 O O . SER A 1 397 ? 6.424 8.252 -20.644 1.00 89.62 397 SER A O 1
ATOM 3120 N N . ILE A 1 398 ? 7.145 9.635 -22.246 1.00 94.25 398 ILE A N 1
ATOM 3121 C CA . ILE A 1 398 ? 7.201 8.606 -23.291 1.00 94.25 398 ILE A CA 1
ATOM 3122 C C . ILE A 1 398 ? 8.452 7.722 -23.145 1.00 94.25 398 ILE A C 1
ATOM 3124 O O . ILE A 1 398 ? 9.498 8.211 -22.707 1.00 94.25 398 ILE A O 1
ATOM 3128 N N . PRO A 1 399 ? 8.402 6.432 -23.518 1.00 94.44 399 PRO A N 1
ATOM 3129 C CA . PRO A 1 399 ? 9.594 5.596 -23.585 1.00 94.44 399 PRO A CA 1
ATOM 3130 C C . PRO A 1 399 ? 10.631 6.143 -24.567 1.00 94.44 399 PRO A C 1
ATOM 3132 O O . PRO A 1 399 ? 10.304 6.479 -25.708 1.00 94.44 399 PRO A O 1
ATOM 3135 N N . ALA A 1 400 ? 11.888 6.188 -24.128 1.00 94.88 400 ALA A N 1
ATOM 3136 C CA . ALA A 1 400 ? 13.022 6.642 -24.925 1.00 94.88 400 ALA A CA 1
ATOM 3137 C C . ALA A 1 400 ? 14.074 5.538 -25.026 1.00 94.88 400 ALA A C 1
ATOM 3139 O O . ALA A 1 400 ? 14.560 5.045 -24.008 1.00 94.88 400 ALA A O 1
ATOM 3140 N N . LEU A 1 401 ? 14.424 5.156 -26.254 1.00 94.81 401 LEU A N 1
ATOM 3141 C CA . LEU A 1 401 ? 15.358 4.070 -26.537 1.00 94.81 401 LEU A CA 1
ATOM 3142 C C . LEU A 1 401 ? 16.500 4.547 -27.436 1.00 94.81 401 LEU A C 1
ATOM 3144 O O . LEU A 1 401 ? 16.284 5.323 -28.360 1.00 94.81 401 LEU A O 1
ATOM 3148 N N . PHE A 1 402 ? 17.703 4.052 -27.188 1.00 93.12 402 PHE A N 1
ATOM 3149 C CA . PHE A 1 402 ? 18.902 4.292 -27.973 1.00 93.12 402 PHE A CA 1
ATOM 3150 C C . PHE A 1 402 ? 19.089 3.172 -28.992 1.00 93.12 402 PHE A C 1
ATOM 3152 O O . PHE A 1 402 ? 19.140 1.997 -28.626 1.00 93.12 402 PHE A O 1
ATOM 3159 N N . LEU A 1 403 ? 19.221 3.540 -30.260 1.00 94.00 403 LEU A N 1
ATOM 3160 C CA . LEU A 1 403 ? 19.434 2.625 -31.374 1.00 94.00 403 LEU A CA 1
ATOM 3161 C C . LEU A 1 403 ? 20.864 2.780 -31.906 1.00 94.00 403 LEU A C 1
ATOM 3163 O O . LEU A 1 403 ? 21.373 3.894 -32.024 1.00 94.00 403 LEU A O 1
ATOM 3167 N N . LEU A 1 404 ? 21.508 1.664 -32.251 1.00 90.19 404 LEU A N 1
ATOM 3168 C CA . LEU A 1 404 ? 22.840 1.680 -32.857 1.00 90.19 404 LEU A CA 1
ATOM 3169 C C . LEU A 1 404 ? 22.835 2.461 -34.176 1.00 90.19 404 LEU A C 1
ATOM 3171 O O . LEU A 1 404 ? 21.864 2.426 -34.937 1.00 90.19 404 LEU A O 1
ATOM 3175 N N . GLY A 1 405 ? 23.935 3.154 -34.461 1.00 86.19 405 GLY A N 1
ATOM 3176 C CA . GLY A 1 405 ? 23.996 4.074 -35.596 1.00 86.19 405 GLY A CA 1
ATOM 3177 C C . GLY A 1 405 ? 23.883 3.369 -36.940 1.00 86.19 405 GLY A C 1
ATOM 3178 O O . GLY A 1 405 ? 23.172 3.846 -37.829 1.00 86.19 405 GLY A O 1
ATOM 3179 N N . ARG A 1 406 ? 24.491 2.182 -37.078 1.00 85.44 406 ARG A N 1
ATOM 3180 C CA . ARG A 1 406 ? 24.346 1.372 -38.294 1.00 85.44 406 ARG A CA 1
ATOM 3181 C C . ARG A 1 406 ? 22.894 0.951 -38.533 1.00 85.44 406 ARG A C 1
ATOM 3183 O O . ARG A 1 406 ? 22.416 1.053 -39.661 1.00 85.44 406 ARG A O 1
ATOM 3190 N N . ASP A 1 407 ? 22.184 0.539 -37.486 1.00 90.94 407 ASP A N 1
ATOM 3191 C CA . ASP A 1 407 ? 20.785 0.113 -37.581 1.00 90.94 407 ASP A CA 1
ATOM 3192 C C . ASP A 1 407 ? 19.854 1.278 -37.922 1.00 90.94 407 ASP A C 1
ATOM 3194 O O . ASP A 1 407 ? 19.057 1.179 -38.859 1.00 90.94 407 ASP A O 1
ATOM 3198 N N . GLY A 1 408 ? 19.998 2.412 -37.230 1.00 92.00 408 GLY A N 1
ATOM 3199 C CA . GLY A 1 408 ? 19.230 3.621 -37.526 1.00 92.00 408 GLY A CA 1
ATOM 3200 C C . GLY A 1 408 ? 19.443 4.117 -38.958 1.00 92.00 408 GLY A C 1
ATOM 3201 O O . GLY A 1 408 ? 18.475 4.426 -39.658 1.00 92.00 408 GLY A O 1
ATOM 3202 N N . MET A 1 409 ? 20.693 4.106 -39.432 1.00 90.81 409 MET A N 1
ATOM 3203 C CA . MET A 1 409 ? 21.041 4.487 -40.802 1.00 90.81 409 MET A CA 1
ATOM 3204 C C . MET A 1 409 ? 20.409 3.551 -41.837 1.00 90.81 409 MET A C 1
ATOM 3206 O O . MET A 1 409 ? 19.832 4.028 -42.816 1.00 90.81 409 MET A O 1
ATOM 3210 N N . MET A 1 410 ? 20.463 2.232 -41.623 1.00 90.50 410 MET A N 1
ATOM 3211 C CA . MET A 1 410 ? 19.866 1.261 -42.548 1.00 90.50 410 MET A CA 1
ATOM 3212 C C . MET A 1 410 ? 18.345 1.408 -42.633 1.00 90.50 410 MET A C 1
ATOM 3214 O O . MET A 1 410 ? 17.794 1.394 -43.738 1.00 90.50 410 MET A O 1
ATOM 3218 N N . ILE A 1 411 ? 17.673 1.625 -41.496 1.00 93.69 411 ILE A N 1
ATOM 3219 C CA . ILE A 1 411 ? 16.226 1.873 -41.463 1.00 93.69 411 ILE A CA 1
ATOM 3220 C C . ILE A 1 411 ? 15.888 3.147 -42.244 1.00 93.69 411 ILE A C 1
ATOM 3222 O O . ILE A 1 411 ? 15.088 3.103 -43.182 1.00 93.69 411 ILE A O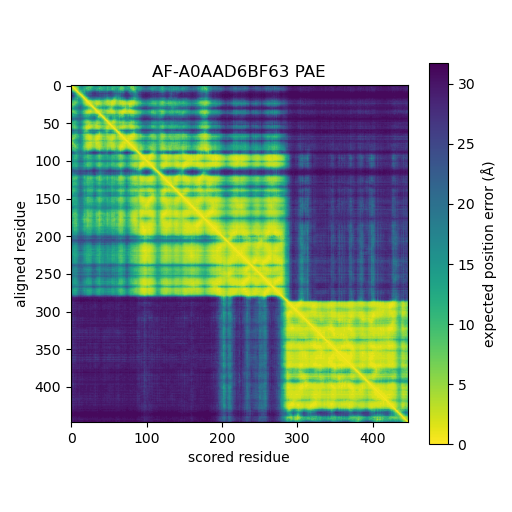 1
ATOM 3226 N N . ARG A 1 412 ? 16.533 4.275 -41.915 1.00 93.25 412 ARG A N 1
ATOM 3227 C CA . ARG A 1 412 ? 16.253 5.570 -42.554 1.00 93.25 412 ARG A CA 1
ATOM 3228 C C . ARG A 1 412 ? 16.526 5.529 -44.059 1.00 93.25 412 ARG A C 1
ATOM 3230 O O . ARG A 1 412 ? 15.704 5.990 -44.850 1.00 93.25 412 ARG A O 1
ATOM 3237 N N . ARG A 1 413 ? 17.637 4.917 -44.476 1.00 91.75 413 ARG A N 1
ATOM 3238 C CA . ARG A 1 413 ? 18.017 4.791 -45.890 1.00 91.75 413 ARG A CA 1
ATOM 3239 C C . ARG A 1 413 ? 17.052 3.912 -46.683 1.00 91.75 413 ARG A C 1
ATOM 3241 O O . ARG A 1 413 ? 16.744 4.250 -47.825 1.00 91.75 413 ARG A O 1
ATOM 3248 N N . SER A 1 414 ? 16.579 2.802 -46.107 1.00 93.06 414 SER A N 1
ATOM 3249 C CA . SER A 1 414 ? 15.599 1.930 -46.770 1.00 93.06 414 SER A CA 1
ATOM 3250 C C . SER A 1 414 ? 14.274 2.666 -46.995 1.00 93.06 414 SER A C 1
ATOM 3252 O O . SER A 1 414 ? 13.740 2.621 -48.106 1.00 93.06 414 SER A O 1
ATOM 3254 N N . LEU A 1 415 ? 13.804 3.430 -46.000 1.00 93.56 415 LEU A N 1
ATOM 3255 C CA . LEU A 1 415 ? 12.600 4.259 -46.120 1.00 93.56 415 LEU A CA 1
ATOM 3256 C C . LEU A 1 415 ? 12.745 5.343 -47.196 1.00 93.56 415 LEU A C 1
ATOM 3258 O O . LEU A 1 415 ? 11.896 5.445 -48.080 1.00 93.56 415 LEU A O 1
ATOM 3262 N N . GLN A 1 416 ? 13.861 6.078 -47.200 1.00 92.19 416 GLN A N 1
ATOM 3263 C CA . GLN A 1 416 ? 14.136 7.109 -48.208 1.00 92.19 416 GLN A CA 1
ATOM 3264 C C . GLN A 1 416 ? 14.227 6.539 -49.628 1.00 92.19 416 GLN A C 1
ATOM 3266 O O . GLN A 1 416 ? 13.638 7.086 -50.558 1.00 92.19 416 GLN A O 1
ATOM 3271 N N . ARG A 1 417 ? 14.938 5.418 -49.810 1.00 91.62 417 ARG A N 1
ATOM 3272 C CA . ARG A 1 417 ? 15.132 4.788 -51.126 1.00 91.62 417 ARG A CA 1
ATOM 3273 C C . ARG A 1 417 ? 13.814 4.354 -51.769 1.00 91.62 417 ARG A C 1
ATOM 3275 O O . ARG A 1 417 ? 13.694 4.403 -52.990 1.00 91.62 417 ARG A O 1
ATOM 3282 N N . HIS A 1 418 ? 12.854 3.932 -50.954 1.00 88.44 418 HIS A N 1
ATOM 3283 C CA . HIS A 1 418 ? 11.537 3.483 -51.401 1.00 88.44 418 HIS A CA 1
ATOM 3284 C C . HIS A 1 418 ? 10.470 4.584 -51.332 1.00 88.44 418 HIS A C 1
ATOM 3286 O O . HIS A 1 418 ? 9.303 4.293 -51.578 1.00 88.44 418 HIS A O 1
ATOM 3292 N N . ALA A 1 419 ? 10.856 5.824 -50.999 1.00 91.56 419 ALA A N 1
ATOM 3293 C CA . ALA A 1 419 ? 9.944 6.946 -50.780 1.00 91.56 419 ALA A CA 1
ATOM 3294 C C . ALA A 1 419 ? 8.793 6.600 -49.813 1.00 91.56 419 ALA A C 1
ATOM 3296 O O . ALA A 1 419 ? 7.643 6.978 -50.033 1.00 91.56 419 ALA A O 1
ATOM 3297 N N . MET A 1 420 ? 9.100 5.841 -48.754 1.00 91.31 420 MET A N 1
ATOM 3298 C CA . MET A 1 420 ? 8.126 5.453 -47.738 1.00 91.31 420 MET A CA 1
ATOM 3299 C C . MET A 1 420 ? 8.183 6.409 -46.543 1.00 91.31 420 MET A C 1
ATOM 3301 O O . MET A 1 420 ? 9.265 6.611 -45.989 1.00 91.31 420 MET A O 1
ATOM 3305 N N . PRO A 1 421 ? 7.034 6.945 -46.098 1.00 91.81 421 PRO A N 1
ATOM 3306 C CA . PRO A 1 421 ? 6.979 7.875 -44.971 1.00 91.81 421 PRO A CA 1
ATOM 3307 C C . PRO A 1 421 ? 7.197 7.206 -43.600 1.00 91.81 421 PRO A C 1
ATOM 3309 O O . PRO A 1 421 ? 7.549 7.885 -42.642 1.00 91.81 421 PRO A O 1
ATOM 3312 N N . TRP A 1 422 ? 7.022 5.884 -43.479 1.00 95.50 422 TRP A N 1
ATOM 3313 C CA . TRP A 1 422 ? 7.237 5.149 -42.226 1.00 95.50 422 TRP A CA 1
ATOM 3314 C C . TRP A 1 422 ? 7.511 3.658 -42.454 1.00 95.50 422 TRP A C 1
ATOM 3316 O O . TRP A 1 422 ? 7.139 3.087 -43.482 1.00 95.50 422 TRP A O 1
ATOM 3326 N N . ALA A 1 423 ? 8.117 3.008 -41.458 1.00 96.44 423 ALA A N 1
ATOM 3327 C CA . ALA A 1 423 ? 8.141 1.548 -41.339 1.00 96.44 423 ALA A CA 1
ATOM 3328 C C . ALA A 1 423 ? 6.985 1.067 -40.448 1.00 96.44 423 ALA A C 1
ATOM 3330 O O . ALA A 1 423 ? 6.506 1.804 -39.593 1.00 96.44 423 ALA A O 1
ATOM 3331 N N . VAL A 1 424 ? 6.548 -0.182 -40.607 1.00 96.19 424 VAL A N 1
ATOM 3332 C CA . VAL A 1 424 ? 5.573 -0.814 -39.697 1.00 96.19 424 VAL A CA 1
ATOM 3333 C C . VAL A 1 424 ? 6.331 -1.722 -38.742 1.00 96.19 424 VAL A C 1
ATOM 3335 O O . VAL A 1 424 ? 7.050 -2.605 -39.208 1.00 96.19 424 VAL A O 1
ATOM 3338 N N . ILE A 1 425 ? 6.172 -1.539 -37.429 1.00 95.94 425 ILE A N 1
ATOM 3339 C CA . ILE A 1 425 ? 6.930 -2.267 -36.403 1.00 95.94 425 ILE A CA 1
ATOM 3340 C C . ILE A 1 425 ? 6.034 -2.899 -35.325 1.00 95.94 425 ILE A C 1
ATOM 3342 O O . ILE A 1 425 ? 4.892 -2.487 -35.122 1.00 95.94 425 ILE A O 1
ATOM 3346 N N . SER A 1 426 ? 6.572 -3.887 -34.606 1.00 91.94 426 SER A N 1
ATOM 3347 C CA . SER A 1 426 ? 6.057 -4.330 -33.299 1.00 91.94 426 SER A CA 1
ATOM 3348 C C . SER A 1 426 ? 7.083 -3.999 -32.209 1.00 91.94 426 SER A C 1
ATOM 3350 O O . SER A 1 426 ? 8.260 -4.325 -32.385 1.00 91.94 426 SER A O 1
ATOM 3352 N N . ILE A 1 427 ? 6.663 -3.397 -31.091 1.00 91.06 427 ILE A N 1
ATOM 3353 C CA . ILE A 1 427 ? 7.545 -3.008 -29.975 1.00 91.06 427 ILE A CA 1
ATOM 3354 C C . ILE A 1 427 ? 6.799 -2.929 -28.622 1.00 91.06 427 ILE A C 1
ATOM 3356 O O . ILE A 1 427 ? 5.712 -2.356 -28.571 1.00 91.06 427 ILE A O 1
ATOM 3360 N N . PRO A 1 428 ? 7.373 -3.429 -27.509 1.00 87.56 428 PRO A N 1
ATOM 3361 C CA . PRO A 1 428 ? 8.511 -4.346 -27.441 1.00 87.56 428 PRO A CA 1
ATOM 3362 C C . PRO A 1 428 ? 8.138 -5.774 -27.871 1.00 87.56 428 PRO A C 1
ATOM 3364 O O . PRO A 1 428 ? 6.987 -6.197 -27.769 1.00 87.56 428 PRO A O 1
ATOM 3367 N N . VAL A 1 429 ? 9.130 -6.535 -28.335 1.00 83.00 429 VAL A N 1
ATOM 3368 C CA . VAL A 1 429 ? 9.004 -7.948 -28.723 1.00 83.00 429 VAL A CA 1
ATOM 3369 C C . VAL A 1 429 ? 9.715 -8.834 -27.702 1.00 83.00 429 VAL A C 1
ATOM 3371 O O . VAL A 1 429 ? 10.870 -8.601 -27.354 1.00 83.00 429 VAL A O 1
ATOM 3374 N N . ASN A 1 430 ? 9.042 -9.893 -27.244 1.00 70.62 430 ASN A N 1
ATOM 3375 C CA . ASN A 1 430 ? 9.621 -10.866 -26.319 1.00 70.62 430 ASN A CA 1
ATOM 3376 C C . ASN A 1 430 ? 10.414 -11.942 -27.083 1.00 70.62 430 ASN A C 1
ATOM 3378 O O . ASN A 1 430 ? 9.849 -12.921 -27.578 1.00 70.62 430 ASN A O 1
ATOM 3382 N N . VAL A 1 431 ? 11.734 -11.773 -27.157 1.00 64.31 431 VAL A N 1
ATOM 3383 C CA . VAL A 1 431 ? 12.642 -12.672 -27.893 1.00 64.31 431 VAL A CA 1
ATOM 3384 C C . VAL A 1 431 ? 12.716 -14.074 -27.273 1.00 64.31 431 VAL A C 1
ATOM 3386 O O . VAL A 1 431 ? 12.828 -15.059 -28.000 1.00 64.31 431 VAL A O 1
ATOM 3389 N N . SER A 1 432 ? 12.516 -14.208 -25.958 1.00 57.06 432 SER A N 1
ATOM 3390 C CA . SER A 1 432 ? 12.481 -15.505 -25.259 1.00 57.06 432 SER A CA 1
ATOM 3391 C C . SER A 1 432 ? 11.318 -16.401 -25.708 1.00 57.06 432 SER A C 1
ATOM 3393 O O . SER A 1 432 ? 11.418 -17.623 -25.642 1.00 57.06 432 SER A O 1
ATOM 3395 N N . SER A 1 433 ? 10.223 -15.812 -26.206 1.00 45.62 433 SER A N 1
ATOM 3396 C CA . SER A 1 433 ? 9.087 -16.547 -26.792 1.00 45.62 433 SER A CA 1
ATOM 3397 C C . SER A 1 433 ? 9.270 -16.910 -28.275 1.00 45.62 433 SER A C 1
ATOM 3399 O O . SER A 1 433 ? 8.515 -17.723 -28.805 1.00 45.62 433 SER A O 1
ATOM 3401 N N . LEU A 1 434 ? 10.288 -16.349 -28.942 1.00 50.75 434 LEU A N 1
ATOM 3402 C CA . LEU A 1 434 ? 10.594 -16.566 -30.363 1.00 50.75 434 LEU A CA 1
ATOM 3403 C C . LEU A 1 434 ? 11.629 -17.678 -30.603 1.00 50.75 434 LEU A C 1
ATOM 3405 O O . LEU A 1 434 ? 11.981 -17.934 -31.752 1.00 50.75 434 LEU A O 1
ATOM 3409 N N . ALA A 1 435 ? 12.066 -18.384 -29.552 1.00 41.22 435 ALA A N 1
ATOM 3410 C CA . ALA A 1 435 ? 13.112 -19.419 -29.571 1.00 41.22 435 ALA A CA 1
ATOM 3411 C C . ALA A 1 435 ? 12.840 -20.649 -30.477 1.00 41.22 435 ALA A C 1
ATOM 3413 O O . ALA A 1 435 ? 13.626 -21.593 -30.485 1.00 41.22 435 ALA A O 1
ATOM 3414 N N . SER A 1 436 ? 11.747 -20.658 -31.244 1.00 42.16 436 SER A N 1
ATOM 3415 C CA . SER A 1 436 ? 11.407 -21.699 -32.224 1.00 42.16 436 SER A CA 1
ATOM 3416 C C . SER A 1 436 ? 11.630 -21.290 -33.691 1.00 42.16 436 SER A C 1
ATOM 3418 O O . SER A 1 436 ? 11.478 -22.132 -34.573 1.00 42.16 436 SER A O 1
ATOM 3420 N N . PHE A 1 437 ? 12.038 -20.046 -33.973 1.00 41.28 437 PHE A N 1
ATOM 3421 C CA . PHE A 1 437 ? 12.365 -19.571 -35.325 1.00 41.28 437 PHE A CA 1
ATOM 3422 C C . PHE A 1 437 ? 13.792 -19.005 -35.377 1.00 41.28 437 PHE A C 1
ATOM 3424 O O . PHE A 1 437 ? 14.221 -18.381 -34.406 1.00 41.28 437 PHE A O 1
ATOM 3431 N N . PRO A 1 438 ? 14.540 -19.167 -36.489 1.00 51.09 438 PRO A N 1
ATOM 3432 C CA . PRO A 1 438 ? 15.797 -18.450 -36.661 1.00 51.09 438 PRO A CA 1
ATOM 3433 C C . PRO A 1 438 ? 15.495 -16.951 -36.581 1.00 51.09 438 PRO A C 1
ATOM 3435 O O . PRO A 1 438 ? 14.723 -16.427 -37.390 1.00 51.09 438 PRO A O 1
ATOM 3438 N N . LEU A 1 439 ? 16.045 -16.273 -35.570 1.00 57.47 439 LEU A N 1
ATOM 3439 C CA . LEU A 1 439 ? 15.907 -14.828 -35.418 1.00 57.47 439 LEU A CA 1
ATOM 3440 C C . LEU A 1 439 ? 16.412 -14.187 -36.715 1.00 57.47 439 LEU A C 1
ATOM 3442 O O . LEU A 1 439 ? 17.591 -14.302 -37.044 1.00 57.47 439 LEU A O 1
ATOM 3446 N N . LYS A 1 440 ? 15.520 -13.544 -37.481 1.00 66.75 440 LYS A N 1
ATOM 3447 C CA . LYS A 1 440 ? 15.915 -12.699 -38.613 1.00 66.75 440 LYS A CA 1
ATOM 3448 C C . LYS A 1 440 ? 16.616 -11.474 -38.031 1.00 66.75 440 LYS A C 1
ATOM 3450 O O . LYS A 1 440 ? 15.980 -10.463 -37.750 1.00 66.75 440 LYS A O 1
ATOM 3455 N N . GLN A 1 441 ? 17.909 -11.612 -37.782 1.00 70.00 441 GLN A N 1
ATOM 3456 C CA . GLN A 1 441 ? 18.790 -10.560 -37.295 1.00 70.00 441 GLN A CA 1
ATOM 3457 C C . GLN A 1 441 ? 19.330 -9.737 -38.471 1.00 70.00 441 GLN A C 1
ATOM 3459 O O . GLN A 1 441 ? 19.491 -10.296 -39.563 1.00 70.00 441 GLN A O 1
ATOM 3464 N N . PRO A 1 442 ? 19.628 -8.439 -38.277 1.00 74.94 442 PRO A N 1
ATOM 3465 C CA . PRO A 1 442 ? 20.263 -7.635 -39.303 1.00 74.94 442 PRO A CA 1
ATOM 3466 C C . PRO A 1 442 ? 21.632 -8.239 -39.660 1.00 74.94 442 PRO A C 1
ATOM 3468 O O . PRO A 1 442 ? 22.443 -8.489 -38.765 1.00 74.94 442 PRO A O 1
ATOM 3471 N N . PRO A 1 443 ? 21.922 -8.490 -40.948 1.00 71.31 443 PRO A N 1
ATOM 3472 C CA . PRO A 1 443 ? 23.146 -9.176 -41.367 1.00 71.31 443 PRO A CA 1
ATOM 3473 C C . PRO A 1 443 ? 24.420 -8.333 -41.189 1.00 71.31 443 PRO A C 1
ATOM 3475 O O . PRO A 1 443 ? 25.518 -8.831 -41.420 1.00 71.31 443 PRO A O 1
ATOM 3478 N N . TRP A 1 444 ? 24.284 -7.057 -40.822 1.00 70.12 444 TRP A N 1
ATOM 3479 C CA . TRP A 1 444 ? 25.372 -6.081 -40.716 1.00 70.12 444 TRP A CA 1
ATOM 3480 C C . TRP A 1 444 ? 25.763 -5.729 -39.275 1.00 70.12 444 TRP A C 1
ATOM 3482 O O . TRP A 1 444 ? 26.649 -4.895 -39.090 1.00 70.12 444 TRP A O 1
ATOM 3492 N N . THR A 1 445 ? 25.116 -6.324 -38.275 1.00 60.22 445 THR A N 1
ATOM 3493 C CA . THR A 1 445 ? 25.424 -6.119 -36.853 1.00 60.22 445 THR A CA 1
ATOM 3494 C C . THR A 1 445 ? 26.295 -7.287 -36.391 1.00 60.22 445 THR A C 1
ATOM 3496 O O . THR A 1 445 ? 25.913 -8.444 -36.567 1.00 60.22 445 THR A O 1
ATOM 3499 N N . LEU A 1 446 ? 27.500 -7.004 -35.887 1.00 51.81 446 LEU A N 1
ATOM 3500 C CA . LEU A 1 446 ? 28.391 -8.021 -35.321 1.00 51.81 446 LEU A CA 1
ATOM 3501 C C . LEU A 1 446 ? 27.895 -8.354 -33.909 1.00 51.81 446 LEU A C 1
ATOM 3503 O O . LEU A 1 446 ? 27.824 -7.467 -33.062 1.00 51.81 446 LEU A O 1
ATOM 3507 N N . TRP A 1 447 ? 27.510 -9.612 -33.696 1.00 51.75 447 TRP A N 1
ATOM 3508 C CA . TRP A 1 447 ? 26.916 -10.101 -32.447 1.00 51.75 447 TRP A CA 1
ATOM 3509 C C . TRP A 1 447 ? 27.960 -10.595 -31.452 1.00 51.75 447 TRP A C 1
ATOM 3511 O O . TRP A 1 447 ? 28.893 -11.313 -31.890 1.00 51.75 447 TRP A O 1
#

Foldseek 3Di:
DEEEDEFDPPPPPPDPDGPQKDKDFQPDPDDDAKAKDQPPHGPDPDVQWDDDGRMIMGGDDPDPSFAKMFIDDPPHTRYIYGYFYADPDDDFWAKADQELAQKIKIKGADPPVDPDQPDDKWKWKWKDDCVVVVHPPTDIDTADDDPRMGMDMDGHDDDRQDDDPAWIWMWMWMDRPRYIYIDIDTDHNLQRYEHAFWDFDAWEDDPFWIATDIHGPPSYDDDCVRQPKFKKKWFAFQPPRDIDIDSHSTHGPRTQWMWMWIDGPPGPYDIHDIDPIDTRPHCYLFNWFWKAFPPPPVLRAIFTWAWARAFEADDPDKDAFFWEFQWVVQQQQDQTPPLVNLAAGEYEHEDDDDAQQSSLVSSVVSNHQEYEYEYCPLLFQDDDDHRYDPPDPDGHHHIYIYGYNVSSVVQVVVCVVVVHRTTTMIPRDDVVVVVVDDRRHDPNHDD

Radius of gyration: 37.1 Å; Cα contacts (8 Å, |Δi|>4): 940; chains: 1; bounding box: 86×47×97 Å

pLDDT: mean 80.62, std 15.74, range [27.61, 97.81]

Secondary structure (DSSP, 8-state):
-EEEEEE--TT-TT-----SEEEEE---S--S--EEEETTEE----TTEEEETTEEEEE--SS---EEEEEEETTEEEEEEEEEEEPP----EEEEBSSSSSEEEEEEE-----S---S--EEEEEESHHHHHT-TT--EEE---BTTEEEEEEE----TTS--SS-EEEEEEEEETTEEEEEEEEE-GGGSB-PPPPEEEEEEE-SSEEEEEEEPPTTS-S-TTTSPEEEEEEEEETTT--EEEESSSEEES-EEEEEEEEEESSS-PPPPPPPPPEE-----TT--EEEEEEESGGG--EEEEEEPSSSS----S-EEEEEEEEPSSTT--SPPS-HHHHTTSEEEEES-SS-HHHHHHHHHHTT-SEEEEE-S-TT-SS--------S-SS---S-EEEE-HHHHHHHHHHHHHTT-S-EEEEES--GGG-TTS-----TTS--

Sequence (447 aa):
MSGLLFLSLTGAQDLKRFPEHFTLTCRTNVEGDVTWTFQLEDVDIEENIQQNGLNLSVSAVDIPMLGKYSCWRGEEMLSSTYLLLEAEELDYLSCRAKSYDCNFSCVWIDKRQTAVRLGQTAVRLGLGRECSEGGKTCDWVSSDQKDGRFQFELNHSLSPYTEESTQLEVTVEAIVELSVLRKTKRFYLRDIIEPDSPNIVSCQEGKEDLNVTINAPSSWSTPHSYFSLEHQIEYVLKDDGKTGRSSSVLIPKRISKLRVRSRDAVVLSAWSQWTAWKNVTCLGINELLYFRVISPEEIGYIFSAAPAKDFGGDFTYSYDKIFLVPADPADGCSELEDGEIIQGQVVLVERGGCSFVQKARHVEEAGGKAVLIADNAVDNDSQYLDMITDGSTAKPSIPALFLLGRDGMMIRRSLQRHAMPWAVISIPVNVSSLASFPLKQPPWTLW

Nearest PDB structures (foldseek):
  3qwr-assembly1_A  TM=7.037E-01  e=7.809E-21  Homo sapiens
  6sff-assembly1_A-2  TM=7.016E-01  e=6.296E-20  Mus musculus
  8cr8-assembly1_A  TM=6.723E-01  e=2.553E-20  Homo sapiens
  3d87-assembly2_B  TM=6.795E-01  e=4.749E-20  Homo sapiens
  3hmx-assembly1_A  TM=6.667E-01  e=6.362E-19  Homo sapiens

Mean predicted aligned error: 17.79 Å

Organism: NCBI:txid1090488